Protein AF-0000000086184132 (afdb_homodimer)

Organism: Rhodotorula mucilaginosa (NCBI:txid5537)

Solvent-accessible surface area (backbone atoms only — not comparable to full-atom values): 31148 Å² total; per-residue (Å²): 136,87,80,83,79,77,84,76,78,83,79,81,77,80,78,77,78,78,80,79,79,80,77,79,78,80,78,79,79,80,81,84,81,82,80,78,78,81,81,77,83,74,84,81,81,84,88,83,85,83,80,79,72,87,81,90,86,86,72,84,74,80,81,73,81,74,77,78,74,77,76,76,78,70,78,73,80,62,78,78,65,74,71,68,70,69,69,64,62,69,70,68,64,66,80,74,74,74,72,64,72,43,27,58,27,34,42,64,46,73,23,89,51,43,69,61,49,51,47,41,46,28,65,72,65,58,59,46,77,56,82,39,77,60,89,46,39,34,30,33,74,39,40,74,56,13,30,45,36,39,30,22,59,75,65,34,62,53,65,39,86,49,48,55,58,89,64,87,58,101,56,90,54,43,36,24,48,60,48,34,42,45,46,79,93,50,65,82,62,65,52,18,49,50,39,29,35,25,31,67,42,42,68,42,30,53,53,48,48,50,51,38,48,75,71,65,41,54,60,56,11,22,33,40,37,94,64,62,4,24,36,33,29,32,46,49,92,65,48,26,34,38,30,40,31,13,40,23,66,44,97,80,49,142,88,78,86,78,82,84,77,83,83,84,87,79,83,80,80,81,80,87,73,80,89,76,81,77,83,70,88,85,78,82,86,75,84,74,80,78,79,77,72,84,85,79,87,77,85,85,80,82,89,81,88,78,88,81,88,89,86,80,86,73,80,76,79,79,76,76,77,75,76,77,77,80,70,78,74,79,64,78,80,65,75,71,69,70,68,68,65,60,71,69,67,64,65,80,74,73,74,71,64,71,43,27,56,27,34,41,64,47,72,23,86,50,43,70,62,46,51,46,41,45,28,65,73,66,57,57,48,76,56,83,39,77,60,92,47,38,35,30,34,73,39,39,74,55,13,30,46,35,40,29,22,61,75,65,33,62,54,66,39,84,48,48,56,56,88,64,88,60,101,55,90,55,43,35,23,48,61,48,36,42,46,47,80,90,48,64,82,62,65,52,19,49,50,40,30,35,24,31,68,42,41,67,41,31,53,54,46,50,50,53,38,49,75,70,64,42,54,59,56,12,23,33,41,39,93,65,63,4,23,35,34,29,31,45,48,94,65,48,26,34,38,31,39,31,14,39,22,65,43,97,81,49

InterPro domains:
  IPR004360 Glyoxalase/fosfomycin resistance/dioxygenase domain [PF00903] (100-241)
  IPR029068 Glyoxalase/Bleomycin resistance protein/Dihydroxybiphenyl dioxygenase [G3DSA:3.10.180.10] (105-252)
  IPR029068 Glyoxalase/Bleomycin resistance protein/Dihydroxybiphenyl dioxygenase [SSF54593] (98-250)
  IPR037523 Vicinal oxygen chelate (VOC), core domain [PS51819] (100-247)

Nearest PDB structures (foldseek):
  3r4q-assembly2_D  TM=8.793E-01  e=1.549E-12  Agrobacterium fabrum str. C58
  3r4q-assembly3_E-2  TM=8.935E-01  e=5.382E-12  Agrobacterium fabrum str. C58
  1xqa-assembly1_A  TM=7.739E-01  e=7.648E-07  Bacillus cereus ATCC 14579
  4pav-assembly4_D  TM=7.008E-01  e=8.167E-07  Staphylococcus aureus
  4pav-assembly6_F  TM=6.518E-01  e=2.489E-06  Staphylococcus aureus

Foldseek 3Di:
DDDPPDPDDPDPPPPPPPPPPPPPPPPDPDDDDPPPPDDDDDDDDDDDDDPDDDDDDDDPDPDPPPPPPPPPPPDPPDDPPPPPPPPPVPPPPPVPPPDDDDDAQEDEDEDQQQVQLQCCCCPLVVLHAFPDDDPAKTWGDDPPNHIYMYGYPPSQQAKAAADDDPDDDPDPDGRTDHRDDDDPVCSPDQPLAEDEDEDAAQVVQVVSVVSCVVVVWAWDDKDQAPQGKIWTWTQGPSGHIYIYIHPRNDPVD/DDDPDDCPPDDDPPPPPDPDDDPPPPDDDDDDDPPPDPDDPDDDDDDDDDDDDDDDDDDDDPPPDCPPPPPDPPDPPDDPVPPPPPPPVPPPPPVPPPDDDDDAQEDEDEDQQQVQLQCCCCPLVVLHAFPDDDPAKTWGDDPPNHIYMYGYPPSQQAKAAADDDPDDDPDPDGRTDHRDDDDPVCSPDQPLAEDEDEDAAQVVQVVSVVSCVVVVWAWDDKDQAPQGKIWTWTQGPSGHIYIYIHPRNDPVD

pLDDT: mean 70.04, std 35.15, range [16.0, 99.0]

Structure (mmCIF, N/CA/C/O backbone):
data_AF-0000000086184132-model_v1
#
loop_
_entity.id
_entity.type
_entity.pdbx_description
1 polymer 'VOC domain-containing protein'
#
loop_
_atom_site.group_PDB
_atom_site.id
_atom_site.type_symbol
_atom_site.label_atom_id
_atom_site.label_alt_id
_atom_site.label_comp_id
_atom_site.label_asym_id
_atom_site.label_entity_id
_atom_site.label_seq_id
_atom_site.pdbx_PDB_ins_code
_atom_site.Cartn_x
_atom_site.Cartn_y
_atom_site.Cartn_z
_atom_site.occupancy
_atom_site.B_iso_or_equiv
_atom_site.auth_seq_id
_atom_site.auth_comp_id
_atom_site.auth_asym_id
_atom_site.auth_atom_id
_atom_site.pdbx_PDB_model_num
ATOM 1 N N . MET A 1 1 ? 5.25 17.344 -96.5 1 21.98 1 MET A N 1
ATOM 2 C CA . MET A 1 1 ? 6.336 18.016 -95.812 1 21.98 1 MET A CA 1
ATOM 3 C C . MET A 1 1 ? 6.047 18.062 -94.312 1 21.98 1 MET A C 1
ATOM 5 O O . MET A 1 1 ? 6.887 17.672 -93.5 1 21.98 1 MET A O 1
ATOM 9 N N . ASP A 1 2 ? 5.125 19.078 -93.938 1 19.56 2 ASP A N 1
ATOM 10 C CA . ASP A 1 2 ? 5.469 19.938 -92.812 1 19.56 2 ASP A CA 1
ATOM 11 C C . ASP A 1 2 ? 5.277 19.219 -91.5 1 19.56 2 ASP A C 1
ATOM 13 O O . ASP A 1 2 ? 4.613 18.188 -91.438 1 19.56 2 ASP A O 1
ATOM 17 N N . ALA A 1 3 ? 5.008 20.094 -90.438 1 20.08 3 ALA A N 1
ATOM 18 C CA . ALA A 1 3 ? 5.422 20.656 -89.188 1 20.08 3 ALA A CA 1
ATOM 19 C C . ALA A 1 3 ? 4.625 20.047 -88 1 20.08 3 ALA A C 1
ATOM 21 O O . ALA A 1 3 ? 3.396 20.141 -88 1 20.08 3 ALA A O 1
ATOM 22 N N . ARG A 1 4 ? 5.176 19.016 -87.312 1 25.48 4 ARG A N 1
ATOM 23 C CA . ARG A 1 4 ? 4.926 18.141 -86.188 1 25.48 4 ARG A CA 1
ATOM 24 C C . ARG A 1 4 ? 4.695 18.938 -84.938 1 25.48 4 ARG A C 1
ATOM 26 O O . ARG A 1 4 ? 5.641 19.469 -84.375 1 25.48 4 ARG A O 1
ATOM 33 N N . THR A 1 5 ? 3.582 19.906 -85.062 1 25 5 THR A N 1
ATOM 34 C CA . THR A 1 5 ? 3.391 20.938 -84.062 1 25 5 THR A CA 1
ATOM 35 C C . THR A 1 5 ? 3.4 20.328 -82.625 1 25 5 THR A C 1
ATOM 37 O O . THR A 1 5 ? 2.943 19.203 -82.438 1 25 5 THR A O 1
ATOM 40 N N . GLY A 1 6 ? 4.332 20.766 -81.75 1 22.34 6 GLY A N 1
ATOM 41 C CA . GLY A 1 6 ? 4.949 20.625 -80.438 1 22.34 6 GLY A CA 1
ATOM 42 C C . GLY A 1 6 ? 3.943 20.656 -79.312 1 22.34 6 GLY A C 1
ATOM 43 O O . GLY A 1 6 ? 3.01 21.469 -79.312 1 22.34 6 GLY A O 1
ATOM 44 N N . ALA A 1 7 ? 3.574 19.438 -78.75 1 24.83 7 ALA A N 1
ATOM 45 C CA . ALA A 1 7 ? 2.648 19.016 -77.688 1 24.83 7 ALA A CA 1
ATOM 46 C C . ALA A 1 7 ? 2.963 19.688 -76.375 1 24.83 7 ALA A C 1
ATOM 48 O O . ALA A 1 7 ? 3.998 19.422 -75.75 1 24.83 7 ALA A O 1
ATOM 49 N N . GLY A 1 8 ? 2.844 21.172 -76.375 1 21.91 8 GLY A N 1
ATOM 50 C CA . GLY A 1 8 ? 3.242 21.969 -75.25 1 21.91 8 GLY A CA 1
ATOM 51 C C . GLY A 1 8 ? 2.674 21.453 -73.938 1 21.91 8 GLY A C 1
ATOM 52 O O . GLY A 1 8 ? 1.689 20.719 -73.938 1 21.91 8 GLY A O 1
ATOM 53 N N . THR A 1 9 ? 3.52 21.281 -72.875 1 26.09 9 THR A N 1
ATOM 54 C CA . THR A 1 9 ? 3.635 20.781 -71.5 1 26.09 9 THR A CA 1
ATOM 55 C C . THR A 1 9 ? 2.75 21.594 -70.562 1 26.09 9 THR A C 1
ATOM 57 O O . THR A 1 9 ? 2.873 22.812 -70.438 1 26.09 9 THR A O 1
ATOM 60 N N . PRO A 1 10 ? 1.361 21.266 -70.375 1 24.44 10 PRO A N 1
ATOM 61 C CA . PRO A 1 10 ? 0.429 22.094 -69.562 1 24.44 10 PRO A CA 1
ATOM 62 C C . PRO A 1 10 ? 0.886 22.328 -68.125 1 24.44 10 PRO A C 1
ATOM 64 O O . PRO A 1 10 ? 1.507 21.438 -67.562 1 24.44 10 PRO A O 1
ATOM 67 N N . THR A 1 11 ? 1.42 23.547 -67.75 1 23.23 11 THR A N 1
ATOM 68 C CA . THR A 1 11 ? 1.921 24.156 -66.5 1 23.23 11 THR A CA 1
ATOM 69 C C . THR A 1 11 ? 0.884 24.047 -65.375 1 23.23 11 THR A C 1
ATOM 71 O O . THR A 1 11 ? -0.252 24.5 -65.562 1 23.23 11 THR A O 1
ATOM 74 N N . GLN A 1 12 ? 0.884 22.938 -64.562 1 22.77 12 GLN A N 1
ATOM 75 C CA . GLN A 1 12 ? -0.013 22.594 -63.469 1 22.77 12 GLN A CA 1
ATOM 76 C C . GLN A 1 12 ? 0.027 23.656 -62.375 1 22.77 12 GLN A C 1
ATOM 78 O O . GLN A 1 12 ? 1.059 23.859 -61.719 1 22.77 12 GLN A O 1
ATOM 83 N N . GLU A 1 13 ? -0.549 24.906 -62.625 1 21.73 13 GLU A N 1
ATOM 84 C CA . GLU A 1 13 ? -0.525 25.984 -61.656 1 21.73 13 GLU A CA 1
ATOM 85 C C . GLU A 1 13 ? -1.119 25.531 -60.312 1 21.73 13 GLU A C 1
ATOM 87 O O . GLU A 1 13 ? -2.197 24.938 -60.281 1 21.73 13 GLU A O 1
ATOM 92 N N . ARG A 1 14 ? -0.268 25.312 -59.281 1 23.41 14 ARG A N 1
ATOM 93 C CA . ARG A 1 14 ? -0.384 24.969 -57.844 1 23.41 14 ARG A CA 1
ATOM 94 C C . ARG A 1 14 ? -1.243 26 -57.125 1 23.41 14 ARG A C 1
ATOM 96 O O . ARG A 1 14 ? -0.886 27.172 -57.031 1 23.41 14 ARG A O 1
ATOM 103 N N . ARG A 1 15 ? -2.619 25.938 -57.281 1 20.92 15 ARG A N 1
ATOM 104 C CA . ARG A 1 15 ? -3.557 26.844 -56.625 1 20.92 15 ARG A CA 1
ATOM 105 C C . ARG A 1 15 ? -3.357 26.859 -55.125 1 20.92 15 ARG A C 1
ATOM 107 O O . ARG A 1 15 ? -3.279 25.812 -54.5 1 20.92 15 ARG A O 1
ATOM 114 N N . THR A 1 16 ? -2.623 27.875 -54.594 1 22.94 16 THR A N 1
ATOM 115 C CA . THR A 1 16 ? -2.305 28.297 -53.25 1 22.94 16 THR A CA 1
ATOM 116 C C . THR A 1 16 ? -3.58 28.547 -52.438 1 22.94 16 THR A C 1
ATOM 118 O O . THR A 1 16 ? -4.367 29.438 -52.781 1 22.94 16 THR A O 1
ATOM 121 N N . THR A 1 17 ? -4.438 27.516 -52.156 1 23.22 17 THR A N 1
ATOM 122 C CA . THR A 1 17 ? -5.684 27.766 -51.469 1 23.22 17 THR A CA 1
ATOM 123 C C . THR A 1 17 ? -5.418 28.422 -50.094 1 23.22 17 THR A C 1
ATOM 125 O O . THR A 1 17 ? -4.703 27.859 -49.281 1 23.22 17 THR A O 1
ATOM 128 N N . THR A 1 18 ? -5.371 29.781 -50 1 21.61 18 THR A N 1
ATOM 129 C CA . THR A 1 18 ? -5.234 30.672 -48.875 1 21.61 18 THR A CA 1
ATOM 130 C C . THR A 1 18 ? -6.309 30.406 -47.812 1 21.61 18 THR A C 1
ATOM 132 O O . THR A 1 18 ? -7.504 30.406 -48.125 1 21.61 18 THR A O 1
ATOM 135 N N . CYS A 1 19 ? -6.113 29.5 -46.812 1 23.42 19 CYS A N 1
ATOM 136 C CA . CYS A 1 19 ? -6.922 29.109 -45.656 1 23.42 19 CYS A CA 1
ATOM 137 C C . CYS A 1 19 ? -7.246 30.312 -44.781 1 23.42 19 CYS A C 1
ATOM 139 O O . CYS A 1 19 ? -6.355 30.875 -44.125 1 23.42 19 CYS A O 1
ATOM 141 N N . THR A 1 20 ? -7.988 31.344 -45.312 1 19.91 20 THR A N 1
ATOM 142 C CA . THR A 1 20 ? -8.258 32.531 -44.5 1 19.91 20 THR A CA 1
ATOM 143 C C . THR A 1 20 ? -8.922 32.156 -43.188 1 19.91 20 THR A C 1
ATOM 145 O O . THR A 1 20 ? -9.852 31.344 -43.156 1 19.91 20 THR A O 1
ATOM 148 N N . ARG A 1 21 ? -8.266 32.406 -42 1 22.66 21 ARG A N 1
ATOM 149 C CA . ARG A 1 21 ? -8.375 32.312 -40.531 1 22.66 21 ARG A CA 1
ATOM 150 C C . ARG A 1 21 ? -9.586 33.094 -40.031 1 22.66 21 ARG A C 1
ATOM 152 O O . ARG A 1 21 ? -9.672 34.312 -40.219 1 22.66 21 ARG A O 1
ATOM 159 N N . ALA A 1 22 ? -10.883 32.625 -40.375 1 20.62 22 ALA A N 1
ATOM 160 C CA . ALA A 1 22 ? -12.062 33.344 -39.906 1 20.62 22 ALA A CA 1
ATOM 161 C C . ALA A 1 22 ? -12.031 33.562 -38.406 1 20.62 22 ALA A C 1
ATOM 163 O O . ALA A 1 22 ? -11.945 32.594 -37.656 1 20.62 22 ALA A O 1
ATOM 164 N N . LEU A 1 23 ? -11.406 34.594 -37.906 1 22.08 23 LEU A N 1
ATOM 165 C CA . LEU A 1 23 ? -11.266 35.125 -36.531 1 22.08 23 LEU A CA 1
ATOM 166 C C . LEU A 1 23 ? -12.633 35.375 -35.938 1 22.08 23 LEU A C 1
ATOM 168 O O . LEU A 1 23 ? -13.344 36.281 -36.344 1 22.08 23 LEU A O 1
ATOM 172 N N . LEU A 1 24 ? -13.547 34.344 -35.75 1 21.55 24 LEU A N 1
ATOM 173 C CA . LEU A 1 24 ? -14.875 34.656 -35.219 1 21.55 24 LEU A CA 1
ATOM 174 C C . LEU A 1 24 ? -14.773 35.344 -33.844 1 21.55 24 LEU A C 1
ATOM 176 O O . LEU A 1 24 ? -14.102 34.844 -32.938 1 21.55 24 LEU A O 1
ATOM 180 N N . SER A 1 25 ? -14.875 36.656 -33.719 1 21.34 25 SER A N 1
ATOM 181 C CA . SER A 1 25 ? -14.891 37.625 -32.656 1 21.34 25 SER A CA 1
ATOM 182 C C . SER A 1 25 ? -16.047 37.375 -31.688 1 21.34 25 SER A C 1
ATOM 184 O O . SER A 1 25 ? -17.219 37.531 -32.031 1 21.34 25 SER A O 1
ATOM 186 N N . LEU A 1 26 ? -16.047 36.281 -30.906 1 22.59 26 LEU A N 1
ATOM 187 C CA . LEU A 1 26 ? -17.141 35.969 -29.984 1 22.59 26 LEU A CA 1
ATOM 188 C C . LEU A 1 26 ? -17.281 37.062 -28.938 1 22.59 26 LEU A C 1
ATOM 190 O O . LEU A 1 26 ? -16.344 37.344 -28.188 1 22.59 26 LEU A O 1
ATOM 194 N N . ALA A 1 27 ? -18.078 38.156 -29.125 1 22.06 27 ALA A N 1
ATOM 195 C CA . ALA A 1 27 ? -18.344 39.312 -28.266 1 22.06 27 ALA A CA 1
ATOM 196 C C . ALA A 1 27 ? -19.031 38.875 -26.969 1 22.06 27 ALA A C 1
ATOM 198 O O . ALA A 1 27 ? -20.047 38.188 -27 1 22.06 27 ALA A O 1
ATOM 199 N N . PRO A 1 28 ? -18.344 38.812 -25.797 1 23.64 28 PRO A N 1
ATOM 200 C CA . PRO A 1 28 ? -18.781 38.375 -24.469 1 23.64 28 PRO A CA 1
ATOM 201 C C . PRO A 1 28 ? -19.859 39.25 -23.859 1 23.64 28 PRO A C 1
ATOM 203 O O . PRO A 1 28 ? -19.703 40.469 -23.828 1 23.64 28 PRO A O 1
ATOM 206 N N . GLU A 1 29 ? -21.156 39.094 -24.125 1 22.58 29 GLU A N 1
ATOM 207 C CA . GLU A 1 29 ? -22.094 40.094 -23.625 1 22.58 29 GLU A CA 1
ATOM 208 C C . GLU A 1 29 ? -22.094 40.156 -22.109 1 22.58 29 GLU A C 1
ATOM 210 O O . GLU A 1 29 ? -22.031 39.094 -21.453 1 22.58 29 GLU A O 1
ATOM 215 N N . PRO A 1 30 ? -21.859 41.25 -21.422 1 22.95 30 PRO A N 1
ATOM 216 C CA . PRO A 1 30 ? -21.672 41.656 -20.016 1 22.95 30 PRO A CA 1
ATOM 217 C C . PRO A 1 30 ? -22.938 41.531 -19.188 1 22.95 30 PRO A C 1
ATOM 219 O O . PRO A 1 30 ? -23.969 42.094 -19.547 1 22.95 30 PRO A O 1
ATOM 222 N N . ALA A 1 31 ? -23.359 40.281 -18.812 1 21.67 31 ALA A N 1
ATOM 223 C CA . ALA A 1 31 ? -24.656 40.188 -18.141 1 21.67 31 ALA A CA 1
ATOM 224 C C . ALA A 1 31 ? -24.703 41.094 -16.906 1 21.67 31 ALA A C 1
ATOM 226 O O . ALA A 1 31 ? -23.688 41.281 -16.234 1 21.67 31 ALA A O 1
ATOM 227 N N . LYS A 1 32 ? -25.797 41.844 -16.688 1 20.03 32 LYS A N 1
ATOM 228 C CA . LYS A 1 32 ? -26.344 42.938 -15.859 1 20.03 32 LYS A CA 1
ATOM 229 C C . LYS A 1 32 ? -26.469 42.469 -14.406 1 20.03 32 LYS A C 1
ATOM 231 O O . LYS A 1 32 ? -26.609 41.281 -14.125 1 20.03 32 LYS A O 1
ATOM 236 N N . GLY A 1 33 ? -26.094 43.281 -13.414 1 20.45 33 GLY A N 1
ATOM 237 C CA . GLY A 1 33 ? -25.812 43.594 -12.023 1 20.45 33 GLY A CA 1
ATOM 238 C C . GLY A 1 33 ? -27.031 43.406 -11.117 1 20.45 33 GLY A C 1
ATOM 239 O O . GLY A 1 33 ? -27.984 44.188 -11.195 1 20.45 33 GLY A O 1
ATOM 240 N N . ALA A 1 34 ? -27.641 42.188 -10.938 1 20.2 34 ALA A N 1
ATOM 241 C CA . ALA A 1 34 ? -28.906 42.125 -10.188 1 20.2 34 ALA A CA 1
ATOM 242 C C . ALA A 1 34 ? -28.703 42.594 -8.75 1 20.2 34 ALA A C 1
ATOM 244 O O . ALA A 1 34 ? -27.75 42.156 -8.086 1 20.2 34 ALA A O 1
ATOM 245 N N . GLU A 1 35 ? -29.234 43.719 -8.297 1 20.84 35 GLU A N 1
ATOM 246 C CA . GLU A 1 35 ? -29.297 44.594 -7.121 1 20.84 35 GLU A CA 1
ATOM 247 C C . GLU A 1 35 ? -30 43.906 -5.961 1 20.84 35 GLU A C 1
ATOM 249 O O . GLU A 1 35 ? -31.203 43.594 -6.043 1 20.84 35 GLU A O 1
ATOM 254 N N . VAL A 1 36 ? -29.484 42.812 -5.387 1 19.89 36 VAL A N 1
ATOM 255 C CA . VAL A 1 36 ? -30.266 42.156 -4.332 1 19.89 36 VAL A CA 1
ATOM 256 C C . VAL A 1 36 ? -30.375 43.094 -3.133 1 19.89 36 VAL A C 1
ATOM 258 O O . VAL A 1 36 ? -29.359 43.5 -2.561 1 19.89 36 VAL A O 1
ATOM 261 N N . ARG A 1 37 ? -31.438 43.844 -2.881 1 19.38 37 ARG A N 1
ATOM 262 C CA . ARG A 1 37 ? -31.797 44.812 -1.856 1 19.38 37 ARG A CA 1
ATOM 263 C C . ARG A 1 37 ? -32.062 44.125 -0.52 1 19.38 37 ARG A C 1
ATOM 265 O O . ARG A 1 37 ? -33.094 43.438 -0.352 1 19.38 37 ARG A O 1
ATOM 272 N N . MET A 1 38 ? -31.219 43.219 0.008 1 18.69 38 MET A N 1
ATOM 273 C CA . MET A 1 38 ? -31.766 42.594 1.209 1 18.69 38 MET A CA 1
ATOM 274 C C . MET A 1 38 ? -32.062 43.656 2.281 1 18.69 38 MET A C 1
ATOM 276 O O . MET A 1 38 ? -31.328 44.656 2.396 1 18.69 38 MET A O 1
ATOM 280 N N . ASP A 1 39 ? -33.188 43.469 3.02 1 17.34 39 ASP A N 1
ATOM 281 C CA . ASP A 1 39 ? -34.094 44.188 3.924 1 17.34 39 ASP A CA 1
ATOM 282 C C . ASP A 1 39 ? -33.438 44.375 5.297 1 17.34 39 ASP A C 1
ATOM 284 O O . ASP A 1 39 ? -32.531 43.625 5.676 1 17.34 39 ASP A O 1
ATOM 288 N N . GLU A 1 40 ? -33.938 45.312 6.082 1 19.2 40 GLU A N 1
ATOM 289 C CA . GLU A 1 40 ? -33.781 46.312 7.145 1 19.2 40 GLU A CA 1
ATOM 290 C C . GLU A 1 40 ? -33.938 45.656 8.523 1 19.2 40 GLU A C 1
ATOM 292 O O . GLU A 1 40 ? -33.75 46.344 9.539 1 19.2 40 GLU A O 1
ATOM 297 N N . VAL A 1 41 ? -33.5 44.344 8.773 1 18.44 41 VAL A N 1
ATOM 298 C CA . VAL A 1 41 ? -34.188 43.969 10 1 18.44 41 VAL A CA 1
ATOM 299 C C . VAL A 1 41 ? -33.812 44.906 11.133 1 18.44 41 VAL A C 1
ATOM 301 O O . VAL A 1 41 ? -32.656 45.344 11.219 1 18.44 41 VAL A O 1
ATOM 304 N N . ARG A 1 42 ? -34.75 45.156 12.078 1 17.64 42 ARG A N 1
ATOM 305 C CA . ARG A 1 42 ? -35.219 46.094 13.102 1 17.64 42 ARG A CA 1
ATOM 306 C C . ARG A 1 42 ? -34.562 45.781 14.453 1 17.64 42 ARG A C 1
ATOM 308 O O . ARG A 1 42 ? -34.938 46.344 15.469 1 17.64 42 ARG A O 1
ATOM 315 N N . LEU A 1 43 ? -33.438 45.156 14.609 1 19 43 LEU A N 1
ATOM 316 C CA . LEU A 1 43 ? -33.312 44.625 15.969 1 19 43 LEU A CA 1
ATOM 317 C C . LEU A 1 43 ? -33.312 45.781 16.984 1 19 43 LEU A C 1
ATOM 319 O O . LEU A 1 43 ? -32.719 46.812 16.75 1 19 43 LEU A O 1
ATOM 323 N N . GLY A 1 44 ? -34.156 45.625 18.125 1 18.34 44 GLY A N 1
ATOM 324 C CA . GLY A 1 44 ? -34.719 46.406 19.234 1 18.34 44 GLY A CA 1
ATOM 325 C C . GLY A 1 44 ? -33.688 46.812 20.25 1 18.34 44 GLY A C 1
ATOM 326 O O . GLY A 1 44 ? -32.594 46.219 20.312 1 18.34 44 GLY A O 1
ATOM 327 N N . SER A 1 45 ? -33.906 47.906 21.109 1 18.67 45 SER A N 1
ATOM 328 C CA . SER A 1 45 ? -33.344 49 21.859 1 18.67 45 SER A CA 1
ATOM 329 C C . SER A 1 45 ? -33.031 48.562 23.297 1 18.67 45 SER A C 1
ATOM 331 O O . SER A 1 45 ? -32.5 49.375 24.078 1 18.67 45 SER A O 1
ATOM 333 N N . ARG A 1 46 ? -32.875 47.281 23.734 1 19.91 46 ARG A N 1
ATOM 334 C CA . ARG A 1 46 ? -33.281 47.312 25.141 1 19.91 46 ARG A CA 1
ATOM 335 C C . ARG A 1 46 ? -32.344 48.188 25.953 1 19.91 46 ARG A C 1
ATOM 337 O O . ARG A 1 46 ? -31.203 48.406 25.547 1 19.91 46 ARG A O 1
ATOM 344 N N . GLN A 1 47 ? -32.688 48.281 27.406 1 18.78 47 GLN A N 1
ATOM 345 C CA . GLN A 1 47 ? -32.844 49.219 28.5 1 18.78 47 GLN A CA 1
ATOM 346 C C . GLN A 1 47 ? -31.578 49.375 29.312 1 18.78 47 GLN A C 1
ATOM 348 O O . GLN A 1 47 ? -30.719 48.469 29.297 1 18.78 47 GLN A O 1
ATOM 353 N N . PRO A 1 48 ? -31.5 50.344 30.391 1 19.98 48 PRO A N 1
ATOM 354 C CA . PRO A 1 48 ? -30.609 51.375 30.953 1 19.98 48 PRO A CA 1
ATOM 355 C C . PRO A 1 48 ? -29.828 50.844 32.156 1 19.98 48 PRO A C 1
ATOM 357 O O . PRO A 1 48 ? -28.703 51.281 32.406 1 19.98 48 PRO A O 1
ATOM 360 N N . VAL A 1 49 ? -30 49.688 32.875 1 20.25 49 VAL A N 1
ATOM 361 C CA . VAL A 1 49 ? -30.172 49.969 34.281 1 20.25 49 VAL A CA 1
ATOM 362 C C . VAL A 1 49 ? -28.844 50.406 34.906 1 20.25 49 VAL A C 1
ATOM 364 O O . VAL A 1 49 ? -27.781 50.156 34.375 1 20.25 49 VAL A O 1
ATOM 367 N N . SER A 1 50 ? -28.922 50.938 36.344 1 18.05 50 SER A N 1
ATOM 368 C CA . SER A 1 50 ? -28.469 51.938 37.312 1 18.05 50 SER A CA 1
ATOM 369 C C . SER A 1 50 ? -27.266 51.438 38.094 1 18.05 50 SER A C 1
ATOM 371 O O . SER A 1 50 ? -27.312 50.375 38.719 1 18.05 50 SER A O 1
ATOM 373 N N . ARG A 1 51 ? -26.094 51.719 37.812 1 20.02 51 ARG A N 1
ATOM 374 C CA . ARG A 1 51 ? -24.781 51.344 38.312 1 20.02 51 ARG A CA 1
ATOM 375 C C . ARG A 1 51 ? -24.516 51.969 39.688 1 20.02 51 ARG A C 1
ATOM 377 O O . ARG A 1 51 ? -24.125 53.156 39.75 1 20.02 51 ARG A O 1
ATOM 384 N N . GLY A 1 52 ? -25.406 51.75 40.656 1 18.59 52 GLY A N 1
ATOM 385 C CA . GLY A 1 52 ? -25.156 52.625 41.781 1 18.59 52 GLY A CA 1
ATOM 386 C C . GLY A 1 52 ? -23.766 52.469 42.375 1 18.59 52 GLY A C 1
ATOM 387 O O . GLY A 1 52 ? -23.188 51.375 42.312 1 18.59 52 GLY A O 1
ATOM 388 N N . LYS A 1 53 ? -23.078 53.5 42.812 1 20.84 53 LYS A N 1
ATOM 389 C CA . LYS A 1 53 ? -21.766 54.031 43.156 1 20.84 53 LYS A CA 1
ATOM 390 C C . LYS A 1 53 ? -21.375 53.656 44.594 1 20.84 53 LYS A C 1
ATOM 392 O O . LYS A 1 53 ? -20.344 54.125 45.094 1 20.84 53 LYS A O 1
ATOM 397 N N . ARG A 1 54 ? -21.766 52.625 45.25 1 18.98 54 ARG A N 1
ATOM 398 C CA . ARG A 1 54 ? -21.672 53 46.656 1 18.98 54 ARG A CA 1
ATOM 399 C C . ARG A 1 54 ? -20.234 53.344 47.031 1 18.98 54 ARG A C 1
ATOM 401 O O . ARG A 1 54 ? -19.297 52.875 46.375 1 18.98 54 ARG A O 1
ATOM 408 N N . ASP A 1 55 ? -20.031 53.969 48.375 1 17.12 55 ASP A N 1
ATOM 409 C CA . ASP A 1 55 ? -19.406 55.031 49.156 1 17.12 55 ASP A CA 1
ATOM 410 C C . ASP A 1 55 ? -18.078 54.562 49.75 1 17.12 55 ASP A C 1
ATOM 412 O O . ASP A 1 55 ? -17.094 55.281 49.688 1 17.12 55 ASP A O 1
ATOM 416 N N . TYR A 1 56 ? -17.953 53.469 50.656 1 18.59 56 TYR A N 1
ATOM 417 C CA . TYR A 1 56 ? -17.547 53.844 52 1 18.59 56 TYR A CA 1
ATOM 418 C C . TYR A 1 56 ? -16.062 54.156 52.062 1 18.59 56 TYR A C 1
ATOM 420 O O . TYR A 1 56 ? -15.289 53.688 51.188 1 18.59 56 TYR A O 1
ATOM 428 N N . ASP A 1 57 ? -15.445 54.125 53.438 1 18.3 57 ASP A N 1
ATOM 429 C CA . ASP A 1 57 ? -14.883 55.062 54.406 1 18.3 57 ASP A CA 1
ATOM 430 C C . ASP A 1 57 ? -13.359 54.969 54.438 1 18.3 57 ASP A C 1
ATOM 432 O O . ASP A 1 57 ? -12.672 55.969 54.281 1 18.3 57 ASP A O 1
ATOM 436 N N . PRO A 1 58 ? -12.664 54.562 55.75 1 19.98 58 PRO A N 1
ATOM 437 C CA . PRO A 1 58 ? -11.844 55.406 56.625 1 19.98 58 PRO A CA 1
ATOM 438 C C . PRO A 1 58 ? -10.344 55.25 56.375 1 19.98 58 PRO A C 1
ATOM 440 O O . PRO A 1 58 ? -9.914 54.219 55.844 1 19.98 58 PRO A O 1
ATOM 443 N N . LEU A 1 59 ? -9.57 56.25 56.531 1 20.94 59 LEU A N 1
ATOM 444 C CA . LEU A 1 59 ? -8.289 56.906 56.281 1 20.94 59 LEU A CA 1
ATOM 445 C C . LEU A 1 59 ? -7.203 56.312 57.188 1 20.94 59 LEU A C 1
ATOM 447 O O . LEU A 1 59 ? -6.094 56.844 57.25 1 20.94 59 LEU A O 1
ATOM 451 N N . GLN A 1 60 ? -7.363 55.094 57.906 1 21.64 60 GLN A N 1
ATOM 452 C CA . GLN A 1 60 ? -6.496 55.25 59.062 1 21.64 60 GLN A CA 1
ATOM 453 C C . GLN A 1 60 ? -5.039 55.406 58.625 1 21.64 60 GLN A C 1
ATOM 455 O O . GLN A 1 60 ? -4.551 54.688 57.75 1 21.64 60 GLN A O 1
ATOM 460 N N . GLU A 1 61 ? -4.383 56.438 59.188 1 21.83 61 GLU A N 1
ATOM 461 C CA . GLU A 1 61 ? -3.168 57.219 59 1 21.83 61 GLU A CA 1
ATOM 462 C C . GLU A 1 61 ? -1.93 56.438 59.406 1 21.83 61 GLU A C 1
ATOM 464 O O . GLU A 1 61 ? -1.723 56.156 60.594 1 21.83 61 GLU A O 1
ATOM 469 N N . PRO A 1 62 ? -1.627 55.156 59.062 1 22.66 62 PRO A N 1
ATOM 470 C CA . PRO A 1 62 ? -0.558 54.562 59.875 1 22.66 62 PRO A CA 1
ATOM 471 C C . PRO A 1 62 ? 0.71 55.406 59.875 1 22.66 62 PRO A C 1
ATOM 473 O O . PRO A 1 62 ? 0.931 56.188 58.969 1 22.66 62 PRO A O 1
ATOM 476 N N . ASP A 1 63 ? 1.388 55.469 61.125 1 24.95 63 ASP A N 1
ATOM 477 C CA . ASP A 1 63 ? 2.482 56.156 61.812 1 24.95 63 ASP A CA 1
ATOM 478 C C . ASP A 1 63 ? 3.799 55.969 61.062 1 24.95 63 ASP A C 1
ATOM 480 O O . ASP A 1 63 ? 4.191 54.844 60.75 1 24.95 63 ASP A O 1
ATOM 484 N N . LYS A 1 64 ? 4.285 56.969 60.5 1 23.09 64 LYS A N 1
ATOM 485 C CA . LYS A 1 64 ? 5.402 57.219 59.594 1 23.09 64 LYS A CA 1
ATOM 486 C C . LYS A 1 64 ? 6.738 57 60.281 1 23.09 64 LYS A C 1
ATOM 488 O O . LYS A 1 64 ? 7.547 57.938 60.406 1 23.09 64 LYS A O 1
ATOM 493 N N . ARG A 1 65 ? 6.762 56.125 61.375 1 26.5 65 ARG A N 1
ATOM 494 C CA . ARG A 1 65 ? 8.023 56.344 62.094 1 26.5 65 ARG A CA 1
ATOM 495 C C . ARG A 1 65 ? 9.211 56.188 61.125 1 26.5 65 ARG A C 1
ATOM 497 O O . ARG A 1 65 ? 9.273 55.219 60.375 1 26.5 65 ARG A O 1
ATOM 504 N N . GLY A 1 66 ? 9.805 57.312 60.656 1 23.28 66 GLY A N 1
ATOM 505 C CA . GLY A 1 66 ? 10.883 57.656 59.719 1 23.28 66 GLY A CA 1
ATOM 506 C C . GLY A 1 66 ? 12.219 57.031 60.125 1 23.28 66 GLY A C 1
ATOM 507 O O . GLY A 1 66 ? 12.836 57.5 61.094 1 23.28 66 GLY A O 1
ATOM 508 N N . ILE A 1 67 ? 12.305 55.75 60.438 1 24.44 67 ILE A N 1
ATOM 509 C CA . ILE A 1 67 ? 13.617 55.312 60.906 1 24.44 67 ILE A CA 1
ATOM 510 C C . ILE A 1 67 ? 14.68 55.656 59.875 1 24.44 67 ILE A C 1
ATOM 512 O O . ILE A 1 67 ? 14.547 55.312 58.688 1 24.44 67 ILE A O 1
ATOM 516 N N . ARG A 1 68 ? 15.391 56.75 60.094 1 24.55 68 ARG A N 1
ATOM 517 C CA . ARG A 1 68 ? 16.469 57.312 59.312 1 24.55 68 ARG A CA 1
ATOM 518 C C . ARG A 1 68 ? 17.625 56.344 59.156 1 24.55 68 ARG A C 1
ATOM 520 O O . ARG A 1 68 ? 18.328 56.062 60.125 1 24.55 68 ARG A O 1
ATOM 527 N N . PHE A 1 69 ? 17.531 55.188 58.5 1 24.95 69 PHE A N 1
ATOM 528 C CA . PHE A 1 69 ? 18.688 54.312 58.312 1 24.95 69 PHE A CA 1
ATOM 529 C C . PHE A 1 69 ? 19.781 55 57.531 1 24.95 69 PHE A C 1
ATOM 531 O O . PHE A 1 69 ? 19.547 55.531 56.438 1 24.95 69 PHE A O 1
ATOM 538 N N . VAL A 1 70 ? 20.734 55.656 58.188 1 31.66 70 VAL A N 1
ATOM 539 C CA . VAL A 1 70 ? 21.922 56.219 57.562 1 31.66 70 VAL A CA 1
ATOM 540 C C . VAL A 1 70 ? 22.688 55.125 56.812 1 31.66 70 VAL A C 1
ATOM 542 O O . VAL A 1 70 ? 23.078 54.125 57.375 1 31.66 70 VAL A O 1
ATOM 545 N N . PRO A 1 71 ? 22.484 54.969 55.562 1 28.5 71 PRO A N 1
ATOM 546 C CA . PRO A 1 71 ? 23.141 53.875 54.781 1 28.5 71 PRO A CA 1
ATOM 547 C C . PRO A 1 71 ? 24.656 54.062 54.719 1 28.5 71 PRO A C 1
ATOM 549 O O . PRO A 1 71 ? 25.141 55.156 54.531 1 28.5 71 PRO A O 1
ATOM 552 N N . ALA A 1 72 ? 25.359 53.406 55.625 1 32.69 72 ALA A N 1
ATOM 553 C CA . ALA A 1 72 ? 26.812 53.281 55.531 1 32.69 72 ALA A CA 1
ATOM 554 C C . ALA A 1 72 ? 27.234 52.969 54.094 1 32.69 72 ALA A C 1
ATOM 556 O O . ALA A 1 72 ? 26.688 52.062 53.438 1 32.69 72 ALA A O 1
ATOM 557 N N . ILE A 1 73 ? 27.797 54 53.406 1 33 73 ILE A N 1
ATOM 558 C CA . ILE A 1 73 ? 28.266 53.875 52.031 1 33 73 ILE A CA 1
ATOM 559 C C . ILE A 1 73 ? 29.344 52.812 51.938 1 33 73 ILE A C 1
ATOM 561 O O . ILE A 1 73 ? 30.391 52.875 52.594 1 33 73 ILE A O 1
ATOM 565 N N . PRO A 1 74 ? 28.969 51.531 51.969 1 32.16 74 PRO A N 1
ATOM 566 C CA . PRO A 1 74 ? 30.016 50.531 51.844 1 32.16 74 PRO A CA 1
ATOM 567 C C . PRO A 1 74 ? 30.984 50.812 50.688 1 32.16 74 PRO A C 1
ATOM 569 O O . PRO A 1 74 ? 30.625 51.5 49.75 1 32.16 74 PRO A O 1
ATOM 572 N N . ASP A 1 75 ? 32.281 50.781 51.031 1 38.03 75 ASP A N 1
ATOM 573 C CA . ASP A 1 75 ? 33.438 50.906 50.188 1 38.03 75 ASP A CA 1
ATOM 574 C C . ASP A 1 75 ? 33.281 50.094 48.875 1 38.03 75 ASP A C 1
ATOM 576 O O . ASP A 1 75 ? 32.938 48.938 48.938 1 38.03 75 ASP A O 1
ATOM 580 N N . ARG A 1 76 ? 33.094 50.688 47.781 1 33.97 76 ARG A N 1
ATOM 581 C CA . ARG A 1 76 ? 32.781 50.25 46.438 1 33.97 76 ARG A CA 1
ATOM 582 C C . ARG A 1 76 ? 33.844 49.281 45.906 1 33.97 76 ARG A C 1
ATOM 584 O O . ARG A 1 76 ? 33.844 48.938 44.719 1 33.97 76 ARG A O 1
ATOM 591 N N . ARG A 1 77 ? 34.938 49.312 46.594 1 38.28 77 ARG A N 1
ATOM 592 C CA . ARG A 1 77 ? 35.906 48.594 45.75 1 38.28 77 ARG A CA 1
ATOM 593 C C . ARG A 1 77 ? 35.469 47.156 45.531 1 38.28 77 ARG A C 1
ATOM 595 O O . ARG A 1 77 ? 36.219 46.219 45.844 1 38.28 77 ARG A O 1
ATOM 602 N N . GLN A 1 78 ? 34.281 46.781 46.062 1 29.89 78 GLN A N 1
ATOM 603 C CA . GLN A 1 78 ? 34.125 45.312 46.031 1 29.89 78 GLN A CA 1
ATOM 604 C C . GLN A 1 78 ? 34.406 44.781 44.625 1 29.89 78 GLN A C 1
ATOM 606 O O . GLN A 1 78 ? 34.375 45.531 43.625 1 29.89 78 GLN A O 1
ATOM 611 N N . ALA A 1 79 ? 34.375 43.344 44.531 1 32.28 79 ALA A N 1
ATOM 612 C CA . ALA A 1 79 ? 34.688 42.219 43.656 1 32.28 79 ALA A CA 1
ATOM 613 C C . ALA A 1 79 ? 33.875 42.312 42.375 1 32.28 79 ALA A C 1
ATOM 615 O O . ALA A 1 79 ? 32.625 42.281 42.406 1 32.28 79 ALA A O 1
ATOM 616 N N . ARG A 1 80 ? 34.344 43.156 41.438 1 36 80 ARG A N 1
ATOM 617 C CA . ARG A 1 80 ? 33.812 42.844 40.125 1 36 80 ARG A CA 1
ATOM 618 C C . ARG A 1 80 ? 33.719 41.344 39.906 1 36 80 ARG A C 1
ATOM 620 O O . ARG A 1 80 ? 34.719 40.688 39.562 1 36 80 ARG A O 1
ATOM 627 N N . SER A 1 81 ? 33.125 40.594 40.812 1 37.44 81 SER A N 1
ATOM 628 C CA . SER A 1 81 ? 32.844 39.25 40.312 1 37.44 81 SER A CA 1
ATOM 629 C C . SER A 1 81 ? 32.188 39.312 38.938 1 37.44 81 SER A C 1
ATOM 631 O O . SER A 1 81 ? 31.156 39.969 38.75 1 37.44 81 SER A O 1
ATOM 633 N N . GLN A 1 82 ? 33 39.406 37.844 1 36.75 82 GLN A N 1
ATOM 634 C CA . GLN A 1 82 ? 32.469 39.062 36.531 1 36.75 82 GLN A CA 1
ATOM 635 C C . GLN A 1 82 ? 31.469 37.906 36.656 1 36.75 82 GLN A C 1
ATOM 637 O O . GLN A 1 82 ? 31.844 36.781 36.969 1 36.75 82 GLN A O 1
ATOM 642 N N . LEU A 1 83 ? 30.328 38.188 37.125 1 39.53 83 LEU A N 1
ATOM 643 C CA . LEU A 1 83 ? 29.281 37.219 36.781 1 39.53 83 LEU A CA 1
ATOM 644 C C . LEU A 1 83 ? 29.359 36.844 35.312 1 39.53 83 LEU A C 1
ATOM 646 O O . LEU A 1 83 ? 29 37.625 34.438 1 39.53 83 LEU A O 1
ATOM 650 N N . ARG A 1 84 ? 30.422 36.156 35 1 40.12 84 ARG A N 1
ATOM 651 C CA . ARG A 1 84 ? 30.172 35.469 33.719 1 40.12 84 ARG A CA 1
ATOM 652 C C . ARG A 1 84 ? 28.812 34.781 33.75 1 40.12 84 ARG A C 1
ATOM 654 O O . ARG A 1 84 ? 28.609 33.812 34.469 1 40.12 84 ARG A O 1
ATOM 661 N N . ALA A 1 85 ? 27.75 35.594 33.656 1 41.97 85 ALA A N 1
ATOM 662 C CA . ALA A 1 85 ? 26.562 34.844 33.219 1 41.97 85 ALA A CA 1
ATOM 663 C C . ALA A 1 85 ? 26.922 33.75 32.219 1 41.97 85 ALA A C 1
ATOM 665 O O . ALA A 1 85 ? 27.312 34.062 31.094 1 41.97 85 ALA A O 1
ATOM 666 N N . PHE A 1 86 ? 27.469 32.656 32.75 1 44.72 86 PHE A N 1
ATOM 667 C CA . PHE A 1 86 ? 27.312 31.531 31.797 1 44.72 86 PHE A CA 1
ATOM 668 C C . PHE A 1 86 ? 25.922 31.547 31.172 1 44.72 86 PHE A C 1
ATOM 670 O O . PHE A 1 86 ? 24.938 31.25 31.859 1 44.72 86 PHE A O 1
ATOM 677 N N . PHE A 1 87 ? 25.719 32.406 30.234 1 41.56 87 PHE A N 1
ATOM 678 C CA . PHE A 1 87 ? 24.609 31.984 29.406 1 41.56 87 PHE A CA 1
ATOM 679 C C . PHE A 1 87 ? 24.656 30.469 29.188 1 41.56 87 PHE A C 1
ATOM 681 O O . PHE A 1 87 ? 25.5 29.969 28.438 1 41.56 87 PHE A O 1
ATOM 688 N N . ILE A 1 88 ? 24.438 29.719 30.234 1 41.47 88 ILE A N 1
ATOM 689 C CA . ILE A 1 88 ? 24.031 28.391 29.75 1 41.47 88 ILE A CA 1
ATOM 690 C C . ILE A 1 88 ? 23.156 28.547 28.5 1 41.47 88 ILE A C 1
ATOM 692 O O . ILE A 1 88 ? 22.031 29.031 28.594 1 41.47 88 ILE A O 1
ATOM 696 N N . LEU A 1 89 ? 23.75 28.812 27.328 1 43.97 89 LEU A N 1
ATOM 697 C CA . LEU A 1 89 ? 22.859 28.484 26.219 1 43.97 89 LEU A CA 1
ATOM 698 C C . LEU A 1 89 ? 21.875 27.391 26.609 1 43.97 89 LEU A C 1
ATOM 700 O O . LEU A 1 89 ? 22.266 26.422 27.266 1 43.97 89 LEU A O 1
ATOM 704 N N . PRO A 1 90 ? 20.609 27.766 26.797 1 42.19 90 PRO A N 1
ATOM 705 C CA . PRO A 1 90 ? 19.766 26.594 27.031 1 42.19 90 PRO A CA 1
ATOM 706 C C . PRO A 1 90 ? 20.328 25.312 26.391 1 42.19 90 PRO A C 1
ATOM 708 O O . PRO A 1 90 ? 21.031 25.391 25.375 1 42.19 90 PRO A O 1
ATOM 711 N N . ALA A 1 91 ? 20.672 24.359 27.172 1 39.75 91 ALA A N 1
ATOM 712 C CA . ALA A 1 91 ? 20.875 23.047 26.594 1 39.75 91 ALA A CA 1
ATOM 713 C C . ALA A 1 91 ? 20.141 22.906 25.266 1 39.75 91 ALA A C 1
ATOM 715 O O . ALA A 1 91 ? 19 23.312 25.141 1 39.75 91 ALA A O 1
ATOM 716 N N . SER A 1 92 ? 20.859 23.016 24.172 1 40.62 92 SER A N 1
ATOM 717 C CA . SER A 1 92 ? 20.203 22.562 22.953 1 40.62 92 SER A CA 1
ATOM 718 C C . SER A 1 92 ? 19.062 21.594 23.266 1 40.62 92 SER A C 1
ATOM 720 O O . SER A 1 92 ? 19.266 20.609 23.969 1 40.62 92 SER A O 1
ATOM 722 N N . PHE A 1 93 ? 17.891 22.047 23.438 1 39.22 93 PHE A N 1
ATOM 723 C CA . PHE A 1 93 ? 16.859 21.016 23.422 1 39.22 93 PHE A CA 1
ATOM 724 C C . PHE A 1 93 ? 17.391 19.734 22.797 1 39.22 93 PHE A C 1
ATOM 726 O O . PHE A 1 93 ? 18.078 19.766 21.781 1 39.22 93 PHE A O 1
ATOM 733 N N . PRO A 1 94 ? 17.75 18.828 23.562 1 42.16 94 PRO A N 1
ATOM 734 C CA . PRO A 1 94 ? 18.156 17.625 22.828 1 42.16 94 PRO A CA 1
ATOM 735 C C . PRO A 1 94 ? 17.547 17.547 21.438 1 42.16 94 PRO A C 1
ATOM 737 O O . PRO A 1 94 ? 16.406 17.969 21.234 1 42.16 94 PRO A O 1
ATOM 740 N N . ALA A 1 95 ? 18.219 17.906 20.406 1 44.91 95 ALA A N 1
ATOM 741 C CA . ALA A 1 95 ? 17.656 17.656 19.078 1 44.91 95 ALA A CA 1
ATOM 742 C C . ALA A 1 95 ? 16.531 16.625 19.141 1 44.91 95 ALA A C 1
ATOM 744 O O . ALA A 1 95 ? 16.766 15.445 19.406 1 44.91 95 ALA A O 1
ATOM 745 N N . SER A 1 96 ? 15.398 17 19.859 1 56.31 96 SER A N 1
ATOM 746 C CA . SER A 1 96 ? 14.219 16.172 20.031 1 56.31 96 SER A CA 1
ATOM 747 C C . SER A 1 96 ? 14.078 15.164 18.891 1 56.31 96 SER A C 1
ATOM 749 O O . SER A 1 96 ? 14.039 15.547 17.719 1 56.31 96 SER A O 1
ATOM 751 N N . GLN A 1 97 ? 14.547 13.961 19.078 1 83 97 GLN A N 1
ATOM 752 C CA . GLN A 1 97 ? 14.477 12.852 18.141 1 83 97 GLN A CA 1
ATOM 753 C C . GLN A 1 97 ? 13.055 12.664 17.609 1 83 97 GLN A C 1
ATOM 755 O O . GLN A 1 97 ? 12.094 12.68 18.375 1 83 97 GLN A O 1
ATOM 760 N N . LEU A 1 98 ? 12.852 12.891 16.359 1 94.56 98 LEU A N 1
ATOM 761 C CA . LEU A 1 98 ? 11.547 12.68 15.734 1 94.56 98 LEU A CA 1
ATOM 762 C C . LEU A 1 98 ? 10.984 11.312 16.094 1 94.56 98 LEU A C 1
ATOM 764 O O . LEU A 1 98 ? 11.742 10.336 16.203 1 94.56 98 LEU A O 1
ATOM 768 N N . PRO A 1 99 ? 9.664 11.328 16.406 1 97.69 99 PRO A N 1
ATOM 769 C CA . PRO A 1 99 ? 9.062 10.023 16.672 1 97.69 99 PRO A CA 1
ATOM 770 C C . PRO A 1 99 ? 9.266 9.031 15.539 1 97.69 99 PRO A C 1
ATOM 772 O O . PRO A 1 99 ? 9.25 9.414 14.367 1 97.69 99 PRO A O 1
ATOM 775 N N . ARG A 1 100 ? 9.359 7.82 15.891 1 97.06 100 ARG A N 1
ATOM 776 C CA . ARG A 1 100 ? 9.625 6.766 14.922 1 97.06 100 ARG A CA 1
ATOM 777 C C . ARG A 1 100 ? 8.391 6.477 14.07 1 97.06 100 ARG A C 1
ATOM 779 O O . ARG A 1 100 ? 7.273 6.402 14.594 1 97.06 100 ARG A O 1
ATOM 786 N N . ILE A 1 101 ? 8.578 6.352 12.812 1 98.75 101 ILE A N 1
ATOM 787 C CA . ILE A 1 101 ? 7.594 5.746 11.922 1 98.75 101 ILE A CA 1
ATOM 788 C C . ILE A 1 101 ? 7.711 4.223 11.984 1 98.75 101 ILE A C 1
ATOM 790 O O . ILE A 1 101 ? 8.734 3.656 11.602 1 98.75 101 ILE A O 1
ATOM 794 N N . SER A 1 102 ? 6.684 3.52 12.422 1 98.56 102 SER A N 1
ATOM 795 C CA . SER A 1 102 ? 6.863 2.131 12.836 1 98.56 102 SER A CA 1
ATOM 796 C C . SER A 1 102 ? 6.602 1.175 11.672 1 98.56 102 SER A C 1
ATOM 798 O O . SER A 1 102 ? 7.363 0.228 11.461 1 98.56 102 SER A O 1
ATOM 800 N N . HIS A 1 103 ? 5.508 1.36 10.93 1 98.81 103 HIS A N 1
ATOM 801 C CA . HIS A 1 103 ? 5.141 0.399 9.891 1 98.81 103 HIS A CA 1
ATOM 802 C C . HIS A 1 103 ? 4.18 1.016 8.883 1 98.81 103 HIS A C 1
ATOM 804 O O . HIS A 1 103 ? 3.775 2.172 9.031 1 98.81 103 HIS A O 1
ATOM 810 N N . VAL A 1 104 ? 3.953 0.29 7.801 1 98.94 104 VAL A N 1
ATOM 811 C CA . VAL A 1 104 ? 2.883 0.635 6.871 1 98.94 104 VAL A CA 1
ATOM 812 C C . VAL A 1 104 ? 1.528 0.453 7.555 1 98.94 104 VAL A C 1
ATOM 814 O O . VAL A 1 104 ? 1.198 -0.645 8.008 1 98.94 104 VAL A O 1
ATOM 817 N N . LEU A 1 105 ? 0.838 1.504 7.602 1 98.94 105 LEU A N 1
ATOM 818 C CA . LEU A 1 105 ? -0.463 1.457 8.258 1 98.94 105 LEU A CA 1
ATOM 819 C C . LEU A 1 105 ? -1.569 1.153 7.254 1 98.94 105 LEU A C 1
ATOM 821 O O . LEU A 1 105 ? -2.463 0.349 7.531 1 98.94 105 LEU A O 1
ATOM 825 N N . GLU A 1 106 ? -1.515 1.836 6.125 1 98.94 106 GLU A N 1
ATOM 826 C CA . GLU A 1 106 ? -2.582 1.689 5.141 1 98.94 106 GLU A CA 1
ATOM 827 C C . GLU A 1 106 ? -2.016 1.441 3.746 1 98.94 106 GLU A C 1
ATOM 829 O O . GLU A 1 106 ? -1.238 2.248 3.232 1 98.94 106 GLU A O 1
ATOM 834 N N . LEU A 1 107 ? -2.422 0.329 3.178 1 98.75 107 LEU A N 1
ATOM 835 C CA . LEU A 1 107 ? -2.365 0.076 1.743 1 98.75 107 LEU A CA 1
ATOM 836 C C . LEU A 1 107 ? -3.682 0.455 1.072 1 98.75 107 LEU A C 1
ATOM 838 O O . LEU A 1 107 ? -4.758 0.101 1.561 1 98.75 107 LEU A O 1
ATOM 842 N N . ILE A 1 108 ? -3.541 1.158 -0.067 1 98.69 108 ILE A N 1
ATOM 843 C CA . ILE A 1 108 ? -4.746 1.663 -0.718 1 98.69 108 ILE A CA 1
ATOM 844 C C . ILE A 1 108 ? -4.832 1.114 -2.141 1 98.69 108 ILE A C 1
ATOM 846 O O . ILE A 1 108 ? -3.846 1.134 -2.881 1 98.69 108 ILE A O 1
ATOM 850 N N . LEU A 1 109 ? -5.996 0.652 -2.457 1 98.88 109 LEU A N 1
ATOM 851 C CA . LEU A 1 109 ? -6.328 0.312 -3.836 1 98.88 109 LEU A CA 1
ATOM 852 C C . LEU A 1 109 ? -7.586 1.048 -4.293 1 98.88 109 LEU A C 1
ATOM 854 O O . LEU A 1 109 ? -8.516 1.235 -3.508 1 98.88 109 LEU A O 1
ATOM 858 N N . TYR A 1 110 ? -7.582 1.413 -5.539 1 98.75 110 TYR A N 1
ATOM 859 C CA . TYR A 1 110 ? -8.734 2.07 -6.148 1 98.75 110 TYR A CA 1
ATOM 860 C C . TYR A 1 110 ? -9.5 1.104 -7.039 1 98.75 110 TYR A C 1
ATOM 862 O O . TYR A 1 110 ? -8.914 0.42 -7.879 1 98.75 110 TYR A O 1
ATOM 870 N N . ALA A 1 111 ? -10.766 1.096 -6.867 1 98.62 111 ALA A N 1
ATOM 871 C CA . ALA A 1 111 ? -11.633 0.156 -7.574 1 98.62 111 ALA A CA 1
ATOM 872 C C . ALA A 1 111 ? -12.617 0.891 -8.477 1 98.62 111 ALA A C 1
ATOM 874 O O . ALA A 1 111 ? -13.227 1.886 -8.07 1 98.62 111 ALA A O 1
ATOM 875 N N . SER A 1 112 ? -12.82 0.353 -9.68 1 97.88 112 SER A N 1
ATOM 876 C CA . SER A 1 112 ? -13.82 0.913 -10.586 1 97.88 112 SER A CA 1
ATOM 877 C C . SER A 1 112 ? -15.234 0.551 -10.141 1 97.88 112 SER A C 1
ATOM 879 O O . SER A 1 112 ? -16.188 1.285 -10.422 1 97.88 112 SER A O 1
ATOM 881 N N . HIS A 1 113 ? -15.375 -0.569 -9.539 1 98.38 113 HIS A N 1
ATOM 882 C CA . HIS A 1 113 ? -16.609 -1.055 -8.938 1 98.38 113 HIS A CA 1
ATOM 883 C C . HIS A 1 113 ? -16.375 -1.602 -7.535 1 98.38 113 HIS A C 1
ATOM 885 O O . HIS A 1 113 ? -16.094 -2.791 -7.371 1 98.38 113 HIS A O 1
ATOM 891 N N . LEU A 1 114 ? -16.609 -0.814 -6.527 1 98.81 114 LEU A N 1
ATOM 892 C CA . LEU A 1 114 ? -16.172 -1.075 -5.16 1 98.81 114 LEU A CA 1
ATOM 893 C C . LEU A 1 114 ? -16.828 -2.34 -4.613 1 98.81 114 LEU A C 1
ATOM 895 O O . LEU A 1 114 ? -16.156 -3.203 -4.051 1 98.81 114 LEU A O 1
ATOM 899 N N . PRO A 1 115 ? -18.125 -2.584 -4.828 1 98.81 115 PRO A N 1
ATOM 900 C CA . PRO A 1 115 ? -18.734 -3.793 -4.273 1 98.81 115 PRO A CA 1
ATOM 901 C C . PRO A 1 115 ? -18.094 -5.074 -4.801 1 98.81 115 PRO A C 1
ATOM 903 O O . PRO A 1 115 ? -17.953 -6.047 -4.055 1 98.81 115 PRO A O 1
ATOM 906 N N . ARG A 1 116 ? -17.75 -5.082 -6.027 1 98.81 116 ARG A N 1
ATOM 907 C CA . ARG A 1 116 ? -17.094 -6.246 -6.609 1 98.81 116 ARG A CA 1
ATOM 908 C C . ARG A 1 116 ? -15.742 -6.496 -5.945 1 98.81 116 ARG A C 1
ATOM 910 O O . ARG A 1 116 ? -15.398 -7.641 -5.637 1 98.81 116 ARG A O 1
ATOM 917 N N . SER A 1 117 ? -15 -5.453 -5.805 1 98.88 117 SER A N 1
ATOM 918 C CA . SER A 1 117 ? -13.703 -5.582 -5.152 1 98.88 117 SER A CA 1
ATOM 919 C C . SER A 1 117 ? -13.852 -6.004 -3.695 1 98.88 117 SER A C 1
ATOM 921 O O . SER A 1 117 ? -13.094 -6.844 -3.205 1 98.88 117 SER A O 1
ATOM 923 N N . VAL A 1 118 ? -14.781 -5.438 -3.023 1 98.94 118 VAL A N 1
ATOM 924 C CA . VAL A 1 118 ? -15.031 -5.812 -1.634 1 98.94 118 VAL A CA 1
ATOM 925 C C . VAL A 1 118 ? -15.32 -7.309 -1.547 1 98.94 118 VAL A C 1
ATOM 927 O O . VAL A 1 118 ? -14.781 -8.008 -0.685 1 98.94 118 VAL A O 1
ATOM 930 N N . ASP A 1 119 ? -16.125 -7.777 -2.424 1 98.81 119 ASP A N 1
ATOM 931 C CA . ASP A 1 119 ? -16.453 -9.203 -2.43 1 98.81 119 ASP A CA 1
ATOM 932 C C . ASP A 1 119 ? -15.219 -10.055 -2.689 1 98.81 119 ASP A C 1
ATOM 934 O O . ASP A 1 119 ? -15.031 -11.102 -2.059 1 98.81 119 ASP A O 1
ATOM 938 N N . PHE A 1 120 ? -14.398 -9.656 -3.541 1 98.94 120 PHE A N 1
ATOM 939 C CA . PHE A 1 120 ? -13.172 -10.383 -3.857 1 98.94 120 PHE A CA 1
ATOM 940 C C . PHE A 1 120 ? -12.289 -10.523 -2.625 1 98.94 120 PHE A C 1
ATOM 942 O O . PHE A 1 120 ? -11.875 -11.625 -2.271 1 98.94 120 PHE A O 1
ATOM 949 N N . TYR A 1 121 ? -12.016 -9.469 -1.958 1 98.88 121 TYR A N 1
ATOM 950 C CA . TYR A 1 121 ? -11.094 -9.484 -0.829 1 98.88 121 TYR A CA 1
ATOM 951 C C . TYR A 1 121 ? -11.727 -10.156 0.384 1 98.88 121 TYR A C 1
ATOM 953 O O . TYR A 1 121 ? -11.039 -10.828 1.158 1 98.88 121 TYR A O 1
ATOM 961 N N . ARG A 1 122 ? -13.031 -10.016 0.529 1 98.62 122 ARG A N 1
ATOM 962 C CA . ARG A 1 122 ? -13.766 -10.648 1.624 1 98.62 122 ARG A CA 1
ATOM 963 C C . ARG A 1 122 ? -13.867 -12.156 1.412 1 98.62 122 ARG A C 1
ATOM 965 O O . ARG A 1 122 ? -13.523 -12.938 2.301 1 98.62 122 ARG A O 1
ATOM 972 N N . SER A 1 123 ? -14.266 -12.547 0.218 1 98.12 123 SER A N 1
ATOM 973 C CA . SER A 1 123 ? -14.672 -13.93 0 1 98.12 123 SER A CA 1
ATOM 974 C C . SER A 1 123 ? -13.562 -14.734 -0.678 1 98.12 123 SER A C 1
ATOM 976 O O . SER A 1 123 ? -13.32 -15.891 -0.328 1 98.12 123 SER A O 1
ATOM 978 N N . THR A 1 124 ? -12.961 -14.141 -1.649 1 98.56 124 THR A N 1
ATOM 979 C CA . THR A 1 124 ? -11.922 -14.859 -2.375 1 98.56 124 THR A CA 1
ATOM 980 C C . THR A 1 124 ? -10.633 -14.914 -1.562 1 98.56 124 THR A C 1
ATOM 982 O O . THR A 1 124 ? -10.055 -15.984 -1.369 1 98.56 124 THR A O 1
ATOM 985 N N . LEU A 1 125 ? -10.219 -13.758 -0.98 1 98.75 125 LEU A N 1
ATOM 986 C CA . LEU A 1 125 ? -8.992 -13.734 -0.189 1 98.75 125 LEU A CA 1
ATOM 987 C C . LEU A 1 125 ? -9.297 -13.977 1.285 1 98.75 125 LEU A C 1
ATOM 989 O O . LEU A 1 125 ? -8.375 -14.055 2.105 1 98.75 125 LEU A O 1
ATOM 993 N N . ARG A 1 126 ? -10.492 -14.078 1.612 1 98.31 126 ARG A N 1
ATOM 994 C CA . ARG A 1 126 ? -10.938 -14.469 2.947 1 98.31 126 ARG A CA 1
ATOM 995 C C . ARG A 1 126 ? -10.414 -13.5 4.004 1 98.31 126 ARG A C 1
ATOM 997 O O . ARG A 1 126 ? -9.977 -13.922 5.078 1 98.31 126 ARG A O 1
ATOM 1004 N N . LEU A 1 127 ? -10.469 -12.211 3.736 1 98.44 127 LEU A N 1
ATOM 1005 C CA . LEU A 1 127 ? -9.969 -11.234 4.699 1 98.44 127 LEU A CA 1
ATOM 1006 C C . LEU A 1 127 ? -11.023 -10.93 5.758 1 98.44 127 LEU A C 1
ATOM 1008 O O . LEU A 1 127 ? -10.773 -10.141 6.672 1 98.44 127 LEU A O 1
ATOM 1012 N N . GLY A 1 128 ? -12.117 -11.57 5.617 1 97.12 128 GLY A N 1
ATOM 1013 C CA . GLY A 1 128 ? -13.203 -11.312 6.555 1 97.12 128 GLY A CA 1
ATOM 1014 C C . GLY A 1 128 ? -14.031 -10.102 6.191 1 97.12 128 GLY A C 1
ATOM 1015 O O . GLY A 1 128 ? -13.891 -9.547 5.098 1 97.12 128 GLY A O 1
ATOM 1016 N N . GLU A 1 129 ? -14.945 -9.703 7.156 1 98.06 129 GLU A N 1
ATOM 1017 C CA . GLU A 1 129 ? -15.82 -8.555 6.926 1 98.06 129 GLU A CA 1
ATOM 1018 C C . GLU A 1 129 ? -15.055 -7.242 7.09 1 98.06 129 GLU A C 1
ATOM 1020 O O . GLU A 1 129 ? -14.273 -7.086 8.031 1 98.06 129 GLU A O 1
ATOM 1025 N N . PRO A 1 130 ? -15.273 -6.34 6.16 1 98.69 130 PRO A N 1
ATOM 1026 C CA . PRO A 1 130 ? -14.672 -5.02 6.383 1 98.69 130 PRO A CA 1
ATOM 1027 C C . PRO A 1 130 ? -15.188 -4.348 7.652 1 98.69 130 PRO A C 1
ATOM 1029 O O . PRO A 1 130 ? -16.359 -4.484 8 1 98.69 130 PRO A O 1
ATOM 1032 N N . PHE A 1 131 ? -14.312 -3.596 8.344 1 98.25 131 PHE A N 1
ATOM 1033 C CA . PHE A 1 131 ? -14.727 -2.895 9.555 1 98.25 131 PHE A CA 1
ATOM 1034 C C . PHE A 1 131 ? -15.469 -1.61 9.211 1 98.25 131 PHE A C 1
ATOM 1036 O O . PHE A 1 131 ? -16.109 -1.013 10.07 1 98.25 131 PHE A O 1
ATOM 1043 N N . LEU A 1 132 ? -15.312 -1.183 7.957 1 97 132 LEU A N 1
ATOM 1044 C CA . LEU A 1 132 ? -15.969 -0.011 7.387 1 97 132 LEU A CA 1
ATOM 1045 C C . LEU A 1 132 ? -16.344 -0.252 5.926 1 97 132 LEU A C 1
ATOM 1047 O O . LEU A 1 132 ? -15.562 -0.851 5.176 1 97 132 LEU A O 1
ATOM 1051 N N . SER A 1 133 ? -17.578 0.077 5.547 1 98.06 133 SER A N 1
ATOM 1052 C CA . SER A 1 133 ? -17.984 -0.072 4.152 1 98.06 133 SER A CA 1
ATOM 1053 C C . SER A 1 133 ? -19.141 0.867 3.807 1 98.06 133 SER A C 1
ATOM 1055 O O . SER A 1 133 ? -20.188 0.84 4.457 1 98.06 133 SER A O 1
ATOM 1057 N N . ASN A 1 134 ? -18.906 1.687 2.865 1 98.31 134 ASN A N 1
ATOM 1058 C CA . ASN A 1 134 ? -19.922 2.541 2.258 1 98.31 134 ASN A CA 1
ATOM 1059 C C . ASN A 1 134 ? -19.656 2.736 0.766 1 98.31 134 ASN A C 1
ATOM 1061 O O . ASN A 1 134 ? -18.891 1.987 0.157 1 98.31 134 ASN A O 1
ATOM 1065 N N . ASP A 1 135 ? -20.297 3.715 0.192 1 98.12 135 ASP A N 1
ATOM 1066 C CA . ASP A 1 135 ? -20.234 3.863 -1.259 1 98.12 135 ASP A CA 1
ATOM 1067 C C . ASP A 1 135 ? -18.859 4.406 -1.686 1 98.12 135 ASP A C 1
ATOM 1069 O O . ASP A 1 135 ? -18.5 4.316 -2.857 1 98.12 135 ASP A O 1
ATOM 1073 N N . ARG A 1 136 ? -18.094 4.91 -0.773 1 98.38 136 ARG A N 1
ATOM 1074 C CA . ARG A 1 136 ? -16.828 5.578 -1.068 1 98.38 136 ARG A CA 1
ATOM 1075 C C . ARG A 1 136 ? -15.648 4.68 -0.729 1 98.38 136 ARG A C 1
ATOM 1077 O O . ARG A 1 136 ? -14.617 4.727 -1.401 1 98.38 136 ARG A O 1
ATOM 1084 N N . ILE A 1 137 ? -15.805 3.889 0.323 1 98.81 137 ILE A N 1
ATOM 1085 C CA . ILE A 1 137 ? -14.633 3.256 0.912 1 98.81 137 ILE A CA 1
ATOM 1086 C C . ILE A 1 137 ? -15.039 1.957 1.604 1 98.81 137 ILE A C 1
ATOM 1088 O O . ILE A 1 137 ? -16.156 1.834 2.098 1 98.81 137 ILE A O 1
ATOM 1092 N N . ALA A 1 138 ? -14.18 0.974 1.583 1 98.94 138 ALA A N 1
ATOM 1093 C CA . ALA A 1 138 ? -14.219 -0.198 2.455 1 98.94 138 ALA A CA 1
ATOM 1094 C C . ALA A 1 138 ? -12.844 -0.47 3.068 1 98.94 138 ALA A C 1
ATOM 1096 O O . ALA A 1 138 ? -11.82 -0.336 2.398 1 98.94 138 ALA A O 1
ATOM 1097 N N . GLY A 1 139 ? -12.859 -0.85 4.332 1 98.88 139 GLY A N 1
ATOM 1098 C CA . GLY A 1 139 ? -11.609 -1.095 5.039 1 98.88 139 GLY A CA 1
ATOM 1099 C C . GLY A 1 139 ? -11.547 -2.473 5.672 1 98.88 139 GLY A C 1
ATOM 1100 O O . GLY A 1 139 ? -12.492 -2.906 6.328 1 98.88 139 GLY A O 1
ATOM 1101 N N . PHE A 1 140 ? -10.398 -3.148 5.441 1 98.88 140 PHE A N 1
ATOM 1102 C CA . PHE A 1 140 ? -10.109 -4.441 6.051 1 98.88 140 PHE A CA 1
ATOM 1103 C C . PHE A 1 140 ? -8.969 -4.328 7.051 1 98.88 140 PHE A C 1
ATOM 1105 O O . PHE A 1 140 ? -7.895 -3.824 6.719 1 98.88 140 PHE A O 1
ATOM 1112 N N . SER A 1 141 ? -9.258 -4.762 8.305 1 98.56 141 SER A N 1
ATOM 1113 C CA . SER A 1 141 ? -8.211 -4.844 9.312 1 98.56 141 SER A CA 1
ATOM 1114 C C . SER A 1 141 ? -7.371 -6.105 9.141 1 98.56 141 SER A C 1
ATOM 1116 O O . SER A 1 141 ? -7.898 -7.219 9.172 1 98.56 141 SER A O 1
ATOM 1118 N N . LEU A 1 142 ? -6.086 -5.891 8.93 1 98.12 142 LEU A N 1
ATOM 1119 C CA . LEU A 1 142 ? -5.172 -7.027 8.898 1 98.12 142 LEU A CA 1
ATOM 1120 C C . LEU A 1 142 ? -4.297 -7.055 10.148 1 98.12 142 LEU A C 1
ATOM 1122 O O . LEU A 1 142 ? -4.402 -6.176 11.008 1 98.12 142 LEU A O 1
ATOM 1126 N N . GLY A 1 143 ? -3.508 -7.957 10.352 1 96.88 143 GLY A N 1
ATOM 1127 C CA . GLY A 1 143 ? -2.65 -8.078 11.516 1 96.88 143 GLY A CA 1
ATOM 1128 C C . GLY A 1 143 ? -1.503 -7.086 11.523 1 96.88 143 GLY A C 1
ATOM 1129 O O . GLY A 1 143 ? -1.327 -6.328 10.562 1 96.88 143 GLY A O 1
ATOM 1130 N N . ASN A 1 144 ? -0.89 -6.957 12.625 1 96.56 144 ASN A N 1
ATOM 1131 C CA . ASN A 1 144 ? 0.314 -6.156 12.812 1 96.56 144 ASN A CA 1
ATOM 1132 C C . ASN A 1 144 ? 0.039 -4.672 12.578 1 96.56 144 ASN A C 1
ATOM 1134 O O . ASN A 1 144 ? 0.91 -3.941 12.102 1 96.56 144 ASN A O 1
ATOM 1138 N N . GLY A 1 145 ? -1.229 -4.25 12.773 1 97.81 145 GLY A N 1
ATOM 1139 C CA . GLY A 1 145 ? -1.588 -2.842 12.695 1 97.81 145 GLY A CA 1
ATOM 1140 C C . GLY A 1 145 ? -1.731 -2.34 11.273 1 97.81 145 GLY A C 1
ATOM 1141 O O . GLY A 1 145 ? -1.678 -1.133 11.023 1 97.81 145 GLY A O 1
ATOM 1142 N N . THR A 1 146 ? -1.86 -3.248 10.32 1 98.81 146 THR A N 1
ATOM 1143 C CA . THR A 1 146 ? -1.969 -2.836 8.93 1 98.81 146 THR A CA 1
ATOM 1144 C C . THR A 1 146 ? -3.422 -2.887 8.461 1 98.81 146 THR A C 1
ATOM 1146 O O . THR A 1 146 ? -4.25 -3.576 9.062 1 98.81 146 THR A O 1
ATOM 1149 N N . THR A 1 147 ? -3.707 -2.107 7.43 1 98.88 147 THR A N 1
ATOM 1150 C CA . THR A 1 147 ? -5.055 -1.906 6.906 1 98.88 147 THR A CA 1
ATOM 1151 C C . THR A 1 147 ? -5.051 -1.914 5.379 1 98.88 147 THR A C 1
ATOM 1153 O O . THR A 1 147 ? -4.176 -1.312 4.754 1 98.88 147 THR A O 1
ATOM 1156 N N . LEU A 1 148 ? -5.953 -2.645 4.781 1 98.94 148 LEU A N 1
ATOM 1157 C CA . LEU A 1 148 ? -6.254 -2.492 3.361 1 98.94 148 LEU A CA 1
ATOM 1158 C C . LEU A 1 148 ? -7.492 -1.627 3.158 1 98.94 148 LEU A C 1
ATOM 1160 O O . LEU A 1 148 ? -8.57 -1.953 3.654 1 98.94 148 LEU A O 1
ATOM 1164 N N . LEU A 1 149 ? -7.348 -0.531 2.48 1 98.94 149 LEU A N 1
ATOM 1165 C CA . LEU A 1 149 ? -8.484 0.317 2.119 1 98.94 149 LEU A CA 1
ATOM 1166 C C . LEU A 1 149 ? -8.766 0.24 0.623 1 98.94 149 LEU A C 1
ATOM 1168 O O . LEU A 1 149 ? -7.844 0.35 -0.193 1 98.94 149 LEU A O 1
ATOM 1172 N N . LEU A 1 150 ? -10 0.048 0.324 1 98.94 150 LEU A N 1
ATOM 1173 C CA . LEU A 1 150 ? -10.508 0.128 -1.042 1 98.94 150 LEU A CA 1
ATOM 1174 C C . LEU A 1 150 ? -11.344 1.39 -1.239 1 98.94 150 LEU A C 1
ATOM 1176 O O . LEU A 1 150 ? -12.242 1.672 -0.448 1 98.94 150 LEU A O 1
ATOM 1180 N N . PHE A 1 151 ? -11.008 2.104 -2.258 1 98.88 151 PHE A N 1
ATOM 1181 C CA . PHE A 1 151 ? -11.781 3.299 -2.566 1 98.88 151 PHE A CA 1
ATOM 1182 C C . PHE A 1 151 ? -12.469 3.162 -3.92 1 98.88 151 PHE A C 1
ATOM 1184 O O . PHE A 1 151 ? -11.883 2.648 -4.875 1 98.88 151 PHE A O 1
ATOM 1191 N N . GLN A 1 152 ? -13.664 3.678 -3.979 1 98.62 152 GLN A N 1
ATOM 1192 C CA . GLN A 1 152 ? -14.336 3.838 -5.266 1 98.62 152 GLN A CA 1
ATOM 1193 C C . GLN A 1 152 ? -13.664 4.918 -6.105 1 98.62 152 GLN A C 1
ATOM 1195 O O . GLN A 1 152 ? -13.57 6.074 -5.691 1 98.62 152 GLN A O 1
ATOM 1200 N N . ARG A 1 153 ? -13.156 4.469 -7.281 1 97.81 153 ARG A N 1
ATOM 1201 C CA . ARG A 1 153 ? -12.602 5.461 -8.195 1 97.81 153 ARG A CA 1
ATOM 1202 C C . ARG A 1 153 ? -13.602 6.586 -8.445 1 97.81 153 ARG A C 1
ATOM 1204 O O . ARG A 1 153 ? -14.797 6.332 -8.625 1 97.81 153 ARG A O 1
ATOM 1211 N N . GLY A 1 154 ? -13.094 7.809 -8.492 1 96.94 154 GLY A N 1
ATOM 1212 C CA . GLY A 1 154 ? -13.938 8.969 -8.719 1 96.94 154 GLY A CA 1
ATOM 1213 C C . GLY A 1 154 ? -14.477 9.57 -7.434 1 96.94 154 GLY A C 1
ATOM 1214 O O . GLY A 1 154 ? -14.922 10.719 -7.418 1 96.94 154 GLY A O 1
ATOM 1215 N N . ALA A 1 155 ? -14.453 8.844 -6.328 1 97.94 155 ALA A N 1
ATOM 1216 C CA . ALA A 1 155 ? -15.07 9.305 -5.086 1 97.94 155 ALA A CA 1
ATOM 1217 C C . ALA A 1 155 ? -14.055 10 -4.191 1 97.94 155 ALA A C 1
ATOM 1219 O O . ALA A 1 155 ? -14.383 10.406 -3.07 1 97.94 155 ALA A O 1
ATOM 1220 N N . THR A 1 156 ? -12.797 10.164 -4.652 1 98.06 156 THR A N 1
ATOM 1221 C CA . THR A 1 156 ? -11.742 10.75 -3.826 1 98.06 156 THR A CA 1
ATOM 1222 C C . THR A 1 156 ? -11.141 11.977 -4.504 1 98.06 156 THR A C 1
ATOM 1224 O O . THR A 1 156 ? -10.062 12.43 -4.129 1 98.06 156 THR A O 1
ATOM 1227 N N . THR A 1 157 ? -11.773 12.516 -5.496 1 97.06 157 THR A N 1
ATOM 1228 C CA . THR A 1 157 ? -11.195 13.547 -6.352 1 97.06 157 THR A CA 1
ATOM 1229 C C . THR A 1 157 ? -11.414 14.93 -5.75 1 97.06 157 THR A C 1
ATOM 1231 O O . THR A 1 157 ? -11 15.938 -6.332 1 97.06 157 THR A O 1
ATOM 1234 N N . LYS A 1 158 ? -12.055 15.016 -4.617 1 97.62 158 LYS A N 1
ATOM 1235 C CA . LYS A 1 158 ? -12.289 16.281 -3.924 1 97.62 158 LYS A CA 1
ATOM 1236 C C . LYS A 1 158 ? -11.836 16.203 -2.467 1 97.62 158 LYS A C 1
ATOM 1238 O O . LYS A 1 158 ? -11.906 15.133 -1.848 1 97.62 158 LYS A O 1
ATOM 1243 N N . ASP A 1 159 ? -11.422 17.297 -1.987 1 98.5 159 ASP A N 1
ATOM 1244 C CA . ASP A 1 159 ? -11.07 17.391 -0.573 1 98.5 159 ASP A CA 1
ATOM 1245 C C . ASP A 1 159 ? -12.297 17.141 0.31 1 98.5 159 ASP A C 1
ATOM 1247 O O . ASP A 1 159 ? -13.414 17.5 -0.056 1 98.5 159 ASP A O 1
ATOM 1251 N N . LEU A 1 160 ? -12.039 16.547 1.462 1 98.19 160 LEU A N 1
ATOM 1252 C CA . LEU A 1 160 ? -13.094 16.344 2.445 1 98.19 160 LEU A CA 1
ATOM 1253 C C . LEU A 1 160 ? -12.828 17.156 3.709 1 98.19 160 LEU A C 1
ATOM 1255 O O . LEU A 1 160 ? -11.836 16.922 4.402 1 98.19 160 LEU A O 1
ATOM 1259 N N . PRO A 1 161 ? -13.695 18.141 4.035 1 98.12 161 PRO A N 1
ATOM 1260 C CA . PRO A 1 161 ? -13.516 18.875 5.289 1 98.12 161 PRO A CA 1
ATOM 1261 C C . PRO A 1 161 ? -13.625 17.984 6.52 1 98.12 161 PRO A C 1
ATOM 1263 O O . PRO A 1 161 ? -14.453 17.062 6.559 1 98.12 161 PRO A O 1
ATOM 1266 N N . MET A 1 162 ? -12.719 18.234 7.398 1 97.81 162 MET A N 1
ATOM 1267 C CA . MET A 1 162 ? -12.672 17.469 8.641 1 97.81 162 MET A CA 1
ATOM 1268 C C . MET A 1 162 ? -12.469 18.375 9.844 1 97.81 162 MET A C 1
ATOM 1270 O O . MET A 1 162 ? -12.398 19.609 9.695 1 97.81 162 MET A O 1
ATOM 1274 N N . ARG A 1 163 ? -12.438 17.719 11 1 95.19 163 ARG A N 1
ATOM 1275 C CA . ARG A 1 163 ? -12.102 18.453 12.211 1 95.19 163 ARG A CA 1
ATOM 1276 C C . ARG A 1 163 ? -10.586 18.547 12.398 1 95.19 163 ARG A C 1
ATOM 1278 O O . ARG A 1 163 ? -9.883 17.547 12.242 1 95.19 163 ARG A O 1
ATOM 1285 N N . ALA A 1 164 ? -10.148 19.688 12.727 1 90.5 164 ALA A N 1
ATOM 1286 C CA . ALA A 1 164 ? -8.727 19.875 12.992 1 90.5 164 ALA A CA 1
ATOM 1287 C C . ALA A 1 164 ? -8.398 19.562 14.453 1 90.5 164 ALA A C 1
ATOM 1289 O O . ALA A 1 164 ? -9.25 19.719 15.328 1 90.5 164 ALA A O 1
ATOM 1290 N N . PRO A 1 165 ? -7.133 19.156 14.656 1 89.81 165 PRO A N 1
ATOM 1291 C CA . PRO A 1 165 ? -6.691 19.062 16.047 1 89.81 165 PRO A CA 1
ATOM 1292 C C . PRO A 1 165 ? -6.621 20.422 16.75 1 89.81 165 PRO A C 1
ATOM 1294 O O . PRO A 1 165 ? -6.395 21.438 16.094 1 89.81 165 PRO A O 1
ATOM 1297 N N . ASP A 1 166 ? -6.777 20.375 18.016 1 82.75 166 ASP A N 1
ATOM 1298 C CA . ASP A 1 166 ? -6.68 21.594 18.797 1 82.75 166 ASP A CA 1
ATOM 1299 C C . ASP A 1 166 ? -5.223 21.984 19.031 1 82.75 166 ASP A C 1
ATOM 1301 O O . ASP A 1 166 ? -4.934 23.109 19.453 1 82.75 166 ASP A O 1
ATOM 1305 N N . ALA A 1 167 ? -4.371 21.281 18.531 1 78.06 167 ALA A N 1
ATOM 1306 C CA . ALA A 1 167 ? -2.955 21.562 18.75 1 78.06 167 ALA A CA 1
ATOM 1307 C C . ALA A 1 167 ? -2.473 22.703 17.844 1 78.06 167 ALA A C 1
ATOM 1309 O O . ALA A 1 167 ? -2.775 22.703 16.656 1 78.06 167 ALA A O 1
ATOM 1310 N N . PRO A 1 168 ? -1.858 23.688 18.484 1 76.5 168 PRO A N 1
ATOM 1311 C CA . PRO A 1 168 ? -1.32 24.766 17.672 1 76.5 168 PRO A CA 1
ATOM 1312 C C . PRO A 1 168 ? -0.32 24.281 16.625 1 76.5 168 PRO A C 1
ATOM 1314 O O . PRO A 1 168 ? 0.424 23.328 16.875 1 76.5 168 PRO A O 1
ATOM 1317 N N . SER A 1 169 ? -0.49 24.703 15.43 1 80.56 169 SER A N 1
ATOM 1318 C CA . SER A 1 169 ? 0.495 24.453 14.383 1 80.56 169 SER A CA 1
ATOM 1319 C C . SER A 1 169 ? 0.982 25.766 13.758 1 80.56 169 SER A C 1
ATOM 1321 O O . SER A 1 169 ? 0.186 26.656 13.484 1 80.56 169 SER A O 1
ATOM 1323 N N . PRO A 1 170 ? 2.371 25.797 13.758 1 87.25 170 PRO A N 1
ATOM 1324 C CA . PRO A 1 170 ? 2.883 27 13.102 1 87.25 170 PRO A CA 1
ATOM 1325 C C . PRO A 1 170 ? 2.568 27.047 11.609 1 87.25 170 PRO A C 1
ATOM 1327 O O . PRO A 1 170 ? 2.816 28.047 10.945 1 87.25 170 PRO A O 1
ATOM 1330 N N . PHE A 1 171 ? 2.016 25.938 11.242 1 90.44 171 PHE A N 1
ATOM 1331 C CA . PHE A 1 171 ? 1.713 25.859 9.812 1 90.44 171 PHE A CA 1
ATOM 1332 C C . PHE A 1 171 ? 0.209 25.922 9.578 1 90.44 171 PHE A C 1
ATOM 1334 O O . PHE A 1 171 ? -0.578 25.547 10.453 1 90.44 171 PHE A O 1
ATOM 1341 N N . ASN A 1 172 ? -0.19 26.531 8.531 1 90.62 172 ASN A N 1
ATOM 1342 C CA . ASN A 1 172 ? -1.599 26.656 8.172 1 90.62 172 ASN A CA 1
ATOM 1343 C C . ASN A 1 172 ? -2.082 25.438 7.387 1 90.62 172 ASN A C 1
ATOM 1345 O O . ASN A 1 172 ? -2.666 25.578 6.309 1 90.62 172 ASN A O 1
ATOM 1349 N N . THR A 1 173 ? -1.885 24.297 8.039 1 96.75 173 THR A N 1
ATOM 1350 C CA . THR A 1 173 ? -2.365 23.078 7.414 1 96.75 173 THR A CA 1
ATOM 1351 C C . THR A 1 173 ? -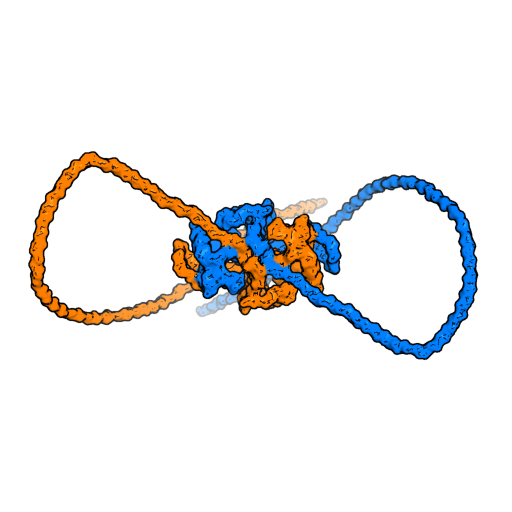3.889 23 7.477 1 96.75 173 THR A C 1
ATOM 1353 O O . THR A 1 173 ? -4.477 23.094 8.555 1 96.75 173 THR A O 1
ATOM 1356 N N . PRO A 1 174 ? -4.566 22.828 6.348 1 97 174 PRO A N 1
ATOM 1357 C CA . PRO A 1 174 ? -6.031 22.828 6.367 1 97 174 PRO A CA 1
ATOM 1358 C C . PRO A 1 174 ? -6.613 21.594 7.059 1 97 174 PRO A C 1
ATOM 1360 O O . PRO A 1 174 ? -5.988 20.531 7.055 1 97 174 PRO A O 1
ATOM 1363 N N . ALA A 1 175 ? -7.809 21.703 7.57 1 97.62 175 ALA A N 1
ATOM 1364 C CA . ALA A 1 175 ? -8.523 20.609 8.211 1 97.62 175 ALA A CA 1
ATOM 1365 C C . ALA A 1 175 ? -9.305 19.781 7.191 1 97.62 175 ALA A C 1
ATOM 1367 O O . ALA A 1 175 ? -10.531 19.875 7.125 1 97.62 175 ALA A O 1
ATOM 1368 N N . ILE A 1 176 ? -8.586 18.984 6.402 1 98.38 176 ILE A N 1
ATOM 1369 C CA . ILE A 1 176 ? -9.219 18.234 5.316 1 98.38 176 ILE A CA 1
ATOM 1370 C C . ILE A 1 176 ? -8.508 16.891 5.133 1 98.38 176 ILE A C 1
ATOM 1372 O O . ILE A 1 176 ? -7.348 16.734 5.527 1 98.38 176 ILE A O 1
ATOM 1376 N N . ILE A 1 177 ? -9.211 15.945 4.625 1 98.75 177 ILE A N 1
ATOM 1377 C CA . ILE A 1 177 ? -8.617 14.844 3.871 1 98.75 177 ILE A CA 1
ATOM 1378 C C . ILE A 1 177 ? -8.406 15.273 2.42 1 98.75 177 ILE A C 1
ATOM 1380 O O . ILE A 1 177 ? -9.375 15.57 1.71 1 98.75 177 ILE A O 1
ATOM 1384 N N . PRO A 1 178 ? -7.199 15.344 2.01 1 98.81 178 PRO A N 1
ATOM 1385 C CA . PRO A 1 178 ? -6.965 15.836 0.651 1 98.81 178 PRO A CA 1
ATOM 1386 C C . PRO A 1 178 ? -7.453 14.867 -0.423 1 98.81 178 PRO A C 1
ATOM 1388 O O . PRO A 1 178 ? -7.453 13.656 -0.21 1 98.81 178 PRO A O 1
ATOM 1391 N N . ALA A 1 179 ? -7.805 15.445 -1.55 1 98.69 179 ALA A N 1
ATOM 1392 C CA . ALA A 1 179 ? -8.086 14.633 -2.732 1 98.69 179 ALA A CA 1
ATOM 1393 C C . ALA A 1 179 ? -6.898 13.734 -3.078 1 98.69 179 ALA A C 1
ATOM 1395 O O . ALA A 1 179 ? -5.746 14.125 -2.896 1 98.69 179 ALA A O 1
ATOM 1396 N N . HIS A 1 180 ? -7.191 12.57 -3.586 1 98.62 180 HIS A N 1
ATOM 1397 C CA . HIS A 1 180 ? -6.176 11.602 -3.971 1 98.62 180 HIS A CA 1
ATOM 1398 C C . HIS A 1 180 ? -6.703 10.641 -5.031 1 98.62 180 HIS A C 1
ATOM 1400 O O . HIS A 1 180 ? -7.914 10.562 -5.258 1 98.62 180 HIS A O 1
ATOM 1406 N N . GLY A 1 181 ? -5.77 9.922 -5.66 1 98.06 181 GLY A N 1
ATOM 1407 C CA . GLY A 1 181 ? -6.148 9.055 -6.766 1 98.06 181 GLY A CA 1
ATOM 1408 C C . GLY A 1 181 ? -6.238 9.789 -8.094 1 98.06 181 GLY A C 1
ATOM 1409 O O . GLY A 1 181 ? -5.91 10.969 -8.18 1 98.06 181 GLY A O 1
ATOM 1410 N N . LEU A 1 182 ? -6.691 9.094 -9.055 1 96.81 182 LEU A N 1
ATOM 1411 C CA . LEU A 1 182 ? -6.75 9.617 -10.422 1 96.81 182 LEU A CA 1
ATOM 1412 C C . LEU A 1 182 ? -7.762 10.75 -10.523 1 96.81 182 LEU A C 1
ATOM 1414 O O . LEU A 1 182 ? -8.812 10.711 -9.883 1 96.81 182 LEU A O 1
ATOM 1418 N N . SER A 1 183 ? -7.391 11.609 -11.422 1 94.38 183 SER A N 1
ATOM 1419 C CA . SER A 1 183 ? -8.359 12.641 -11.766 1 94.38 183 SER A CA 1
ATOM 1420 C C . SER A 1 183 ? -9.477 12.086 -12.648 1 94.38 183 SER A C 1
ATOM 1422 O O . SER A 1 183 ? -9.336 10.992 -13.211 1 94.38 183 SER A O 1
ATOM 1424 N N . ASP A 1 184 ? -10.461 12.891 -12.797 1 92.12 184 ASP A N 1
ATOM 1425 C CA . ASP A 1 184 ? -11.602 12.484 -13.617 1 92.12 184 ASP A CA 1
ATOM 1426 C C . ASP A 1 184 ? -11.18 12.258 -15.062 1 92.12 184 ASP A C 1
ATOM 1428 O O . ASP A 1 184 ? -11.672 11.336 -15.719 1 92.12 184 ASP A O 1
ATOM 1432 N N . LYS A 1 185 ? -10.312 13.016 -15.523 1 91.75 185 LYS A N 1
ATOM 1433 C CA . LYS A 1 185 ? -9.891 12.922 -16.922 1 91.75 185 LYS A CA 1
ATOM 1434 C C . LYS A 1 185 ? -9.125 11.625 -17.188 1 91.75 185 LYS A C 1
ATOM 1436 O O . LYS A 1 185 ? -9.047 11.164 -18.328 1 91.75 185 LYS A O 1
ATOM 1441 N N . ASP A 1 186 ? -8.578 11.047 -16.125 1 93.69 186 ASP A N 1
ATOM 1442 C CA . ASP A 1 186 ? -7.734 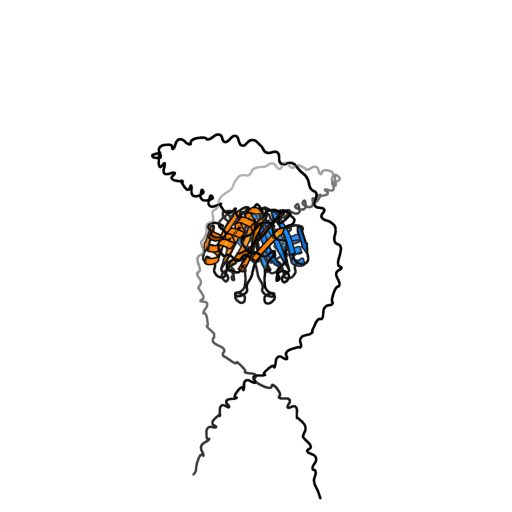9.867 -16.266 1 93.69 186 ASP A CA 1
ATOM 1443 C C . ASP A 1 186 ? -8.43 8.625 -15.719 1 93.69 186 ASP A C 1
ATOM 1445 O O . ASP A 1 186 ? -7.785 7.609 -15.453 1 93.69 186 ASP A O 1
ATOM 1449 N N . ASP A 1 187 ? -9.664 8.672 -15.539 1 90.88 187 ASP A N 1
ATOM 1450 C CA . ASP A 1 187 ? -10.422 7.637 -14.836 1 90.88 187 ASP A CA 1
ATOM 1451 C C . ASP A 1 187 ? -10.367 6.309 -15.586 1 90.88 187 ASP A C 1
ATOM 1453 O O . ASP A 1 187 ? -10.617 5.25 -15.008 1 90.88 187 ASP A O 1
ATOM 1457 N N . GLN A 1 188 ? -9.992 6.32 -16.828 1 91.69 188 GLN A N 1
ATOM 1458 C CA . GLN A 1 188 ? -9.992 5.102 -17.641 1 91.69 188 GLN A CA 1
ATOM 1459 C C . GLN A 1 188 ? -8.633 4.414 -17.594 1 91.69 188 GLN A C 1
ATOM 1461 O O . GLN A 1 188 ? -8.469 3.309 -18.109 1 91.69 188 GLN A O 1
ATOM 1466 N N . VAL A 1 189 ? -7.754 5.012 -16.969 1 96 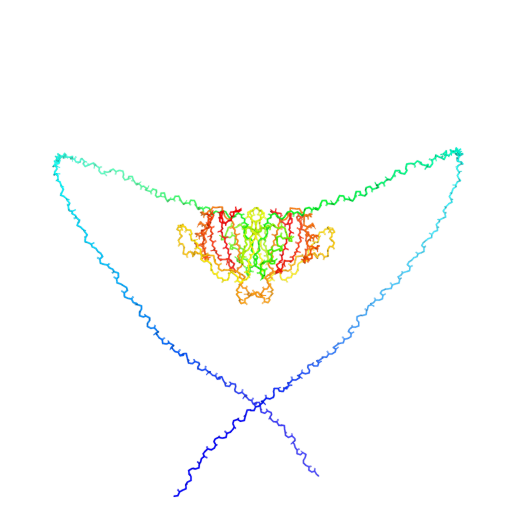189 VAL A N 1
ATOM 1467 C CA . VAL A 1 189 ? -6.395 4.484 -16.922 1 96 189 VAL A CA 1
ATOM 1468 C C . VAL A 1 189 ? -6.352 3.24 -16.047 1 96 189 VAL A C 1
ATOM 1470 O O . VAL A 1 189 ? -6.953 3.215 -14.961 1 96 189 VAL A O 1
ATOM 1473 N N . ARG A 1 190 ? -5.66 2.209 -16.516 1 96.38 190 ARG A N 1
ATOM 1474 C CA . ARG A 1 190 ? -5.406 1.009 -15.727 1 96.38 190 ARG A CA 1
ATOM 1475 C C . ARG A 1 190 ? -4.199 1.202 -14.812 1 96.38 190 ARG A C 1
ATOM 1477 O O . ARG A 1 190 ? -3.074 1.369 -15.281 1 96.38 190 ARG A O 1
ATOM 1484 N N . LEU A 1 191 ? -4.43 1.093 -13.555 1 97.56 191 LEU A N 1
ATOM 1485 C CA . LEU A 1 191 ? -3.387 1.395 -12.578 1 97.56 191 LEU A CA 1
ATOM 1486 C C . LEU A 1 191 ? -2.422 0.222 -12.43 1 97.56 191 LEU A C 1
ATOM 1488 O O . LEU A 1 191 ? -1.211 0.42 -12.32 1 97.56 191 LEU A O 1
ATOM 1492 N N . LYS A 1 192 ? -2.99 -0.952 -12.391 1 98.25 192 LYS A N 1
ATOM 1493 C CA . LYS A 1 192 ? -2.221 -2.18 -12.211 1 98.25 192 LYS A CA 1
ATOM 1494 C C . LYS A 1 192 ? -1.257 -2.059 -11.039 1 98.25 192 LYS A C 1
ATOM 1496 O O . LYS A 1 192 ? -0.078 -2.398 -11.156 1 98.25 192 LYS A O 1
ATOM 1501 N N . THR A 1 193 ? -1.744 -1.522 -9.984 1 98.62 193 THR A N 1
ATOM 1502 C CA . THR A 1 193 ? -0.944 -1.332 -8.781 1 98.62 193 THR A CA 1
ATOM 1503 C C . THR A 1 193 ? -0.475 -2.674 -8.227 1 98.62 193 THR A C 1
ATOM 1505 O O . THR A 1 193 ? -1.275 -3.598 -8.062 1 98.62 193 THR A O 1
ATOM 1508 N N . HIS A 1 194 ? 0.838 -2.758 -7.992 1 98.88 194 HIS A N 1
ATOM 1509 C CA . HIS A 1 194 ? 1.376 -3.93 -7.309 1 98.88 194 HIS A CA 1
ATOM 1510 C C . HIS A 1 194 ? 1.275 -3.777 -5.793 1 98.88 194 HIS A C 1
ATOM 1512 O O . HIS A 1 194 ? 1.392 -2.67 -5.266 1 98.88 194 HIS A O 1
ATOM 1518 N N . PHE A 1 195 ? 1.007 -4.875 -5.051 1 98.94 195 PHE A N 1
ATOM 1519 C CA . PHE A 1 195 ? 1.006 -4.969 -3.596 1 98.94 195 PHE A CA 1
ATOM 1520 C C . PHE A 1 195 ? 1.245 -6.402 -3.145 1 98.94 195 PHE A C 1
ATOM 1522 O O . PHE A 1 195 ? 1.151 -7.336 -3.945 1 98.94 195 PHE A O 1
ATOM 1529 N N . ALA A 1 196 ? 1.599 -6.539 -1.852 1 98.94 196 ALA A N 1
ATOM 1530 C CA . ALA A 1 196 ? 1.771 -7.898 -1.353 1 98.94 196 ALA A CA 1
ATOM 1531 C C . ALA A 1 196 ? 1.149 -8.055 0.033 1 98.94 196 ALA A C 1
ATOM 1533 O O . ALA A 1 196 ? 1.254 -7.16 0.873 1 98.94 196 ALA A O 1
ATOM 1534 N N . LEU A 1 197 ? 0.567 -9.172 0.216 1 98.94 197 LEU A N 1
ATOM 1535 C CA . LEU A 1 197 ? 0.068 -9.617 1.512 1 98.94 197 LEU A CA 1
ATOM 1536 C C . LEU A 1 197 ? 0.851 -10.828 2.01 1 98.94 197 LEU A C 1
ATOM 1538 O O . LEU A 1 197 ? 1.268 -11.672 1.213 1 98.94 197 LEU A O 1
ATOM 1542 N N . ALA A 1 198 ? 0.952 -10.93 3.248 1 98.94 198 ALA A N 1
ATOM 1543 C CA . ALA A 1 198 ? 1.902 -11.859 3.855 1 98.94 198 ALA A CA 1
ATOM 1544 C C . ALA A 1 198 ? 1.215 -13.164 4.266 1 98.94 198 ALA A C 1
ATOM 1546 O O . ALA A 1 198 ? 0.136 -13.141 4.863 1 98.94 198 ALA A O 1
ATOM 1547 N N . VAL A 1 199 ? 1.859 -14.242 3.924 1 98.88 199 VAL A N 1
ATOM 1548 C CA . VAL A 1 199 ? 1.603 -15.531 4.562 1 98.88 199 VAL A CA 1
ATOM 1549 C C . VAL A 1 199 ? 2.879 -16.047 5.23 1 98.88 199 VAL A C 1
ATOM 1551 O O . VAL A 1 199 ? 3.953 -15.461 5.055 1 98.88 199 VAL A O 1
ATOM 1554 N N . ASP A 1 200 ? 2.783 -17.094 5.984 1 98.44 200 ASP A N 1
ATOM 1555 C CA . ASP A 1 200 ? 3.873 -17.453 6.891 1 98.44 200 ASP A CA 1
ATOM 1556 C C . ASP A 1 200 ? 4.918 -18.312 6.188 1 98.44 200 ASP A C 1
ATOM 1558 O O . ASP A 1 200 ? 6.082 -17.922 6.078 1 98.44 200 ASP A O 1
ATOM 1562 N N . LYS A 1 201 ? 4.484 -19.422 5.562 1 98.19 201 LYS A N 1
ATOM 1563 C CA . LYS A 1 201 ? 5.41 -20.406 5.027 1 98.19 201 LYS A CA 1
ATOM 1564 C C . LYS A 1 201 ? 5.273 -20.531 3.51 1 98.19 201 LYS A C 1
ATOM 1566 O O . LYS A 1 201 ? 4.211 -20.234 2.953 1 98.19 201 LYS A O 1
ATOM 1571 N N . PRO A 1 202 ? 6.344 -21.016 2.881 1 97.69 202 PRO A N 1
ATOM 1572 C CA . PRO A 1 202 ? 6.277 -21.234 1.433 1 97.69 202 PRO A CA 1
ATOM 1573 C C . PRO A 1 202 ? 5.117 -22.125 1.02 1 97.69 202 PRO A C 1
ATOM 1575 O O . PRO A 1 202 ? 4.461 -21.875 0.005 1 97.69 202 PRO A O 1
ATOM 1578 N N . GLU A 1 203 ? 4.816 -23.094 1.763 1 96.56 203 GLU A N 1
ATOM 1579 C CA . GLU A 1 203 ? 3.721 -24 1.446 1 96.56 203 GLU A CA 1
ATOM 1580 C C . GLU A 1 203 ? 2.375 -23.281 1.486 1 96.56 203 GLU A C 1
ATOM 1582 O O . GLU A 1 203 ? 1.421 -23.703 0.829 1 96.56 203 GLU A O 1
ATOM 1587 N N . ASP A 1 204 ? 2.322 -22.219 2.297 1 98.25 204 ASP A N 1
ATOM 1588 C CA . ASP A 1 204 ? 1.113 -21.406 2.33 1 98.25 204 ASP A CA 1
ATOM 1589 C C . ASP A 1 204 ? 0.85 -20.75 0.973 1 98.25 204 ASP A C 1
ATOM 1591 O O . ASP A 1 204 ? -0.302 -20.625 0.553 1 98.25 204 ASP A O 1
ATOM 1595 N N . VAL A 1 205 ? 1.906 -20.391 0.327 1 98 205 VAL A N 1
ATOM 1596 C CA . VAL A 1 205 ? 1.791 -19.797 -1 1 98 205 VAL A CA 1
ATOM 1597 C C . VAL A 1 205 ? 1.233 -20.828 -1.981 1 98 205 VAL A C 1
ATOM 1599 O O . VAL A 1 205 ? 0.355 -20.5 -2.789 1 98 205 VAL A O 1
ATOM 1602 N N . ASP A 1 206 ? 1.668 -22.047 -1.861 1 96.56 206 ASP A N 1
ATOM 1603 C CA . ASP A 1 206 ? 1.181 -23.125 -2.729 1 96.56 206 ASP A CA 1
ATOM 1604 C C . ASP A 1 206 ? -0.317 -23.344 -2.533 1 96.56 206 ASP A C 1
ATOM 1606 O O . ASP A 1 206 ? -1.053 -23.531 -3.504 1 96.56 206 ASP A O 1
ATOM 1610 N N . ALA A 1 207 ? -0.683 -23.297 -1.287 1 97 207 ALA A N 1
ATOM 1611 C CA . ALA A 1 207 ? -2.096 -23.484 -0.969 1 97 207 ALA A CA 1
ATOM 1612 C C . ALA A 1 207 ? -2.949 -22.375 -1.591 1 97 207 ALA A C 1
ATOM 1614 O O . ALA A 1 207 ? -4.016 -22.656 -2.145 1 97 207 ALA A O 1
ATOM 1615 N N . TRP A 1 208 ? -2.461 -21.219 -1.541 1 97.88 208 TRP A N 1
ATOM 1616 C CA . TRP A 1 208 ? -3.217 -20.094 -2.082 1 97.88 208 TRP A CA 1
ATOM 1617 C C . TRP A 1 208 ? -3.203 -20.109 -3.607 1 97.88 208 TRP A C 1
ATOM 1619 O O . TRP A 1 208 ? -4.188 -19.734 -4.246 1 97.88 208 TRP A O 1
ATOM 1629 N N . GLU A 1 209 ? -2.09 -20.484 -4.195 1 97.81 209 GLU A N 1
ATOM 1630 C CA . GLU A 1 209 ? -2.084 -20.656 -5.645 1 97.81 209 GLU A CA 1
ATOM 1631 C C . GLU A 1 209 ? -3.191 -21.609 -6.09 1 97.81 209 GLU A C 1
ATOM 1633 O O . GLU A 1 209 ? -3.936 -21.312 -7.027 1 97.81 209 GLU A O 1
ATOM 1638 N N . ARG A 1 210 ? -3.248 -22.688 -5.402 1 96.88 210 ARG A N 1
ATOM 1639 C CA . ARG A 1 210 ? -4.27 -23.672 -5.727 1 96.88 210 ARG A CA 1
ATOM 1640 C C . ARG A 1 210 ? -5.668 -23.094 -5.543 1 96.88 210 ARG A C 1
ATOM 1642 O O . ARG A 1 210 ? -6.523 -23.219 -6.422 1 96.88 210 ARG A O 1
ATOM 1649 N N . GLU A 1 211 ? -5.863 -22.453 -4.453 1 97.19 211 GLU A N 1
ATOM 1650 C CA . GLU A 1 211 ? -7.172 -21.891 -4.145 1 97.19 211 GLU A CA 1
ATOM 1651 C C . GLU A 1 211 ? -7.586 -20.859 -5.191 1 97.19 211 GLU A C 1
ATOM 1653 O O . GLU A 1 211 ? -8.703 -20.906 -5.711 1 97.19 211 GLU A O 1
ATOM 1658 N N . LEU A 1 212 ? -6.723 -19.938 -5.461 1 98.38 212 LEU A N 1
ATOM 1659 C CA . LEU A 1 212 ? -7.027 -18.875 -6.418 1 98.38 212 LEU A CA 1
ATOM 1660 C C . LEU A 1 212 ? -7.258 -19.453 -7.809 1 98.38 212 LEU A C 1
ATOM 1662 O O . LEU A 1 212 ? -8.164 -19.016 -8.523 1 98.38 212 LEU A O 1
ATOM 1666 N N . GLY A 1 213 ? -6.441 -20.391 -8.148 1 97.81 213 GLY A N 1
ATOM 1667 C CA . GLY A 1 213 ? -6.637 -21.062 -9.422 1 97.81 213 GLY A CA 1
ATOM 1668 C C . GLY A 1 213 ? -7.988 -21.75 -9.531 1 97.81 213 GLY A C 1
ATOM 1669 O O . GLY A 1 213 ? -8.68 -21.609 -10.547 1 97.81 213 GLY A O 1
ATOM 1670 N N . GLU A 1 214 ? -8.359 -22.438 -8.539 1 97.06 214 GLU A N 1
ATOM 1671 C CA . GLU A 1 214 ? -9.625 -23.172 -8.516 1 97.06 214 GLU A CA 1
ATOM 1672 C C . GLU A 1 214 ? -10.812 -22.219 -8.594 1 97.06 214 GLU A C 1
ATOM 1674 O O . GLU A 1 214 ? -11.859 -22.562 -9.141 1 97.06 214 GLU A O 1
ATOM 1679 N N . LYS A 1 215 ? -10.594 -21.047 -8.156 1 97.56 215 LYS A N 1
ATOM 1680 C CA . LYS A 1 215 ? -11.656 -20.031 -8.18 1 97.56 215 LYS A CA 1
ATOM 1681 C C . LYS A 1 215 ? -11.641 -19.25 -9.477 1 97.56 215 LYS A C 1
ATOM 1683 O O . LYS A 1 215 ? -12.438 -18.328 -9.656 1 97.56 215 LYS A O 1
ATOM 1688 N N . GLY A 1 216 ? -10.688 -19.531 -10.242 1 97.75 216 GLY A N 1
ATOM 1689 C CA . GLY A 1 216 ? -10.633 -18.891 -11.555 1 97.75 216 GLY A CA 1
ATOM 1690 C C . GLY A 1 216 ? -9.961 -17.531 -11.531 1 97.75 216 GLY A C 1
ATOM 1691 O O . GLY A 1 216 ? -10.102 -16.75 -12.469 1 97.75 216 GLY A O 1
ATOM 1692 N N . VAL A 1 217 ? -9.32 -17.188 -10.453 1 98.75 217 VAL A N 1
ATOM 1693 C CA . VAL A 1 217 ? -8.555 -15.953 -10.391 1 98.75 217 VAL A CA 1
ATOM 1694 C C . VAL A 1 217 ? -7.34 -16.047 -11.312 1 98.75 217 VAL A C 1
ATOM 1696 O O . VAL A 1 217 ? -6.598 -17.031 -11.273 1 98.75 217 VAL A O 1
ATOM 1699 N N . PRO A 1 218 ? -7.141 -15.039 -12.195 1 98.69 218 PRO A N 1
ATOM 1700 C CA . PRO A 1 218 ? -5.953 -15.109 -13.047 1 98.69 218 PRO A CA 1
ATOM 1701 C C . PRO A 1 218 ? -4.652 -15.156 -12.25 1 98.69 218 PRO A C 1
ATOM 1703 O O . PRO A 1 218 ? -4.375 -14.25 -11.461 1 98.69 218 PRO A O 1
ATOM 1706 N N . LEU A 1 219 ? -3.896 -16.219 -12.406 1 98.62 219 LEU A N 1
ATOM 1707 C CA . LEU A 1 219 ? -2.564 -16.375 -11.836 1 98.62 219 LEU A CA 1
ATOM 1708 C C . LEU A 1 219 ? -1.498 -15.844 -12.789 1 98.62 219 LEU A C 1
ATOM 1710 O O . LEU A 1 219 ? -1.315 -16.375 -13.883 1 98.62 219 LEU A O 1
ATOM 1714 N N . LEU A 1 220 ? -0.784 -14.883 -12.352 1 98.69 220 LEU A N 1
ATOM 1715 C CA . LEU A 1 220 ? 0.047 -14.094 -13.258 1 98.69 220 LEU A CA 1
ATOM 1716 C C . LEU A 1 220 ? 1.498 -14.562 -13.203 1 98.69 220 LEU A C 1
ATOM 1718 O O . LEU A 1 220 ? 2.248 -14.383 -14.172 1 98.69 220 LEU A O 1
ATOM 1722 N N . GLY A 1 221 ? 1.926 -15.078 -12.062 1 98.56 221 GLY A N 1
ATOM 1723 C CA . GLY A 1 221 ? 3.312 -15.484 -11.898 1 98.56 221 GLY A CA 1
ATOM 1724 C C . GLY A 1 221 ? 3.578 -16.172 -10.57 1 98.56 221 GLY A C 1
ATOM 1725 O O . GLY A 1 221 ? 2.736 -16.141 -9.672 1 98.56 221 GLY A O 1
ATOM 1726 N N . LYS A 1 222 ? 4.723 -16.812 -10.438 1 98.44 222 LYS A N 1
ATOM 1727 C CA . LYS A 1 222 ? 5.23 -17.375 -9.188 1 98.44 222 LYS A CA 1
ATOM 1728 C C . LYS A 1 222 ? 6.754 -17.328 -9.148 1 98.44 222 LYS A C 1
ATOM 1730 O O . LYS A 1 222 ? 7.41 -17.344 -10.188 1 98.44 222 LYS A O 1
ATOM 1735 N N . VAL A 1 223 ? 7.242 -17.266 -7.941 1 98.44 223 VAL A N 1
ATOM 1736 C CA . VAL A 1 223 ? 8.688 -17.094 -7.793 1 98.44 223 VAL A CA 1
ATOM 1737 C C . VAL A 1 223 ? 9.172 -17.906 -6.598 1 98.44 223 VAL A C 1
ATOM 1739 O O . VAL A 1 223 ? 8.531 -17.922 -5.543 1 98.44 223 VAL A O 1
ATOM 1742 N N . GLN A 1 224 ? 10.273 -18.578 -6.762 1 98.19 224 GLN A N 1
ATOM 1743 C CA . GLN A 1 224 ? 11.117 -19.078 -5.684 1 98.19 224 GLN A CA 1
ATOM 1744 C C . GLN A 1 224 ? 12.273 -18.109 -5.406 1 98.19 224 GLN A C 1
ATOM 1746 O O . GLN A 1 224 ? 13.156 -17.922 -6.246 1 98.19 224 GLN A O 1
ATOM 1751 N N . TRP A 1 225 ? 12.273 -17.578 -4.234 1 98.06 225 TRP A N 1
ATOM 1752 C CA . TRP A 1 225 ? 13.281 -16.578 -3.916 1 98.06 225 TRP A CA 1
ATOM 1753 C C . TRP A 1 225 ? 14.531 -17.219 -3.334 1 98.06 225 TRP A C 1
ATOM 1755 O O . TRP A 1 225 ? 14.453 -18.266 -2.691 1 98.06 225 TRP A O 1
ATOM 1765 N N . PRO A 1 226 ? 15.656 -16.562 -3.404 1 96.19 226 PRO A N 1
ATOM 1766 C CA . PRO A 1 226 ? 16.922 -17.125 -2.9 1 96.19 226 PRO A CA 1
ATOM 1767 C C . PRO A 1 226 ? 16.906 -17.344 -1.39 1 96.19 226 PRO A C 1
ATOM 1769 O O . PRO A 1 226 ? 17.547 -18.266 -0.889 1 96.19 226 PRO A O 1
ATOM 1772 N N . GLY A 1 227 ? 16.141 -16.547 -0.692 1 97.06 227 GLY A N 1
ATOM 1773 C CA . GLY A 1 227 ? 16.078 -16.656 0.757 1 97.06 227 GLY A CA 1
ATOM 1774 C C . GLY A 1 227 ? 15.125 -17.75 1.233 1 97.06 227 GLY A C 1
ATOM 1775 O O . GLY A 1 227 ? 14.914 -17.906 2.436 1 97.06 227 GLY A O 1
ATOM 1776 N N . GLY A 1 228 ? 14.508 -18.406 0.284 1 97.31 228 GLY A N 1
ATOM 1777 C CA . GLY A 1 228 ? 13.688 -19.547 0.616 1 97.31 228 GLY A CA 1
ATOM 1778 C C . GLY A 1 228 ? 12.195 -19.25 0.542 1 97.31 228 GLY A C 1
ATOM 1779 O O . GLY A 1 228 ? 11.375 -20.172 0.591 1 97.31 228 GLY A O 1
ATOM 1780 N N . GLY A 1 229 ? 11.867 -18 0.416 1 98.31 229 GLY A N 1
ATOM 1781 C CA . GLY A 1 229 ? 10.469 -17.641 0.319 1 98.31 229 GLY A CA 1
ATOM 1782 C C . GLY A 1 229 ? 9.875 -17.906 -1.05 1 98.31 229 GLY A C 1
ATOM 1783 O O . GLY A 1 229 ? 10.594 -18.219 -1.997 1 98.31 229 GLY A O 1
ATOM 1784 N N . ARG A 1 230 ? 8.578 -17.859 -1.117 1 98.44 230 ARG A N 1
ATOM 1785 C CA . ARG A 1 230 ? 7.848 -18.016 -2.369 1 98.44 230 ARG A CA 1
ATOM 1786 C C . ARG A 1 230 ? 6.805 -16.922 -2.543 1 98.44 230 ARG A C 1
ATOM 1788 O O . ARG A 1 230 ? 6.355 -16.312 -1.562 1 98.44 230 ARG A O 1
ATOM 1795 N N . SER A 1 231 ? 6.512 -16.688 -3.771 1 98.62 231 SER A N 1
ATOM 1796 C CA . SER A 1 231 ? 5.438 -15.758 -4.133 1 98.62 231 SER A CA 1
ATOM 1797 C C . SER A 1 231 ? 4.523 -16.359 -5.195 1 98.62 231 SER A C 1
ATOM 1799 O O . SER A 1 231 ? 4.984 -17.094 -6.07 1 98.62 231 SER A O 1
ATOM 1801 N N . VAL A 1 232 ? 3.287 -16.062 -5.098 1 98.69 232 VAL A N 1
ATOM 1802 C CA . VAL A 1 232 ? 2.357 -16.203 -6.215 1 98.69 232 VAL A CA 1
ATOM 1803 C C . VAL A 1 232 ? 1.691 -14.852 -6.504 1 98.69 232 VAL A C 1
ATOM 1805 O O . VAL A 1 232 ? 1.327 -14.125 -5.578 1 98.69 232 VAL A O 1
ATOM 1808 N N . TYR A 1 233 ? 1.632 -14.555 -7.785 1 98.88 233 TYR A N 1
ATOM 1809 C CA . TYR A 1 233 ? 1.039 -13.305 -8.242 1 98.88 233 TYR A CA 1
ATOM 1810 C C . TYR A 1 233 ? -0.312 -13.547 -8.898 1 98.88 233 TYR A C 1
ATOM 1812 O O . TYR A 1 233 ? -0.482 -14.516 -9.641 1 98.88 233 TYR A O 1
ATOM 1820 N N . PHE A 1 234 ? -1.246 -12.633 -8.633 1 98.94 234 PHE A N 1
ATOM 1821 C CA . PHE A 1 234 ? -2.596 -12.766 -9.172 1 98.94 234 PHE A CA 1
ATOM 1822 C C . PHE A 1 234 ? -3.156 -11.406 -9.578 1 98.94 234 PHE A C 1
ATOM 1824 O O . PHE A 1 234 ? -2.604 -10.367 -9.211 1 98.94 234 PHE A O 1
ATOM 1831 N N . SER A 1 235 ? -4.191 -11.422 -10.359 1 98.88 235 SER A N 1
ATOM 1832 C CA . SER A 1 235 ? -4.91 -10.211 -10.75 1 98.88 235 SER A CA 1
ATOM 1833 C C . SER A 1 235 ? -6.207 -10.062 -9.961 1 98.88 235 SER A C 1
ATOM 1835 O O . SER A 1 235 ? -7.023 -10.984 -9.914 1 98.88 235 SER A O 1
ATOM 1837 N N . ASP A 1 236 ? -6.371 -8.906 -9.359 1 98.88 236 ASP A N 1
ATOM 1838 C CA . ASP A 1 236 ? -7.656 -8.672 -8.703 1 98.88 236 ASP A CA 1
ATOM 1839 C C . ASP A 1 236 ? -8.688 -8.133 -9.695 1 98.88 236 ASP A C 1
ATOM 1841 O O . ASP A 1 236 ? -8.398 -8.008 -10.891 1 98.88 236 ASP A O 1
ATOM 1845 N N . PRO A 1 237 ? -9.883 -7.824 -9.328 1 98.75 237 PRO A N 1
ATOM 1846 C CA . PRO A 1 237 ? -10.953 -7.457 -10.266 1 98.75 237 PRO A CA 1
ATOM 1847 C C . PRO A 1 237 ? -10.625 -6.203 -11.078 1 98.75 237 PRO A C 1
ATOM 1849 O O . PRO A 1 237 ? -11.188 -5.988 -12.148 1 98.75 237 PRO A O 1
ATOM 1852 N N . ASP A 1 238 ? -9.766 -5.344 -10.547 1 98.62 238 ASP A N 1
ATOM 1853 C CA . ASP A 1 238 ? -9.391 -4.117 -11.25 1 98.62 238 ASP A CA 1
ATOM 1854 C C . ASP A 1 238 ? -8.016 -4.246 -11.883 1 98.62 238 ASP A C 1
ATOM 1856 O O . ASP A 1 238 ? -7.387 -3.242 -12.234 1 98.62 238 ASP A O 1
ATOM 1860 N N . GLU A 1 239 ? -7.512 -5.453 -11.898 1 98.5 239 GLU A N 1
ATOM 1861 C CA . GLU A 1 239 ? -6.262 -5.82 -12.555 1 98.5 239 GLU A CA 1
ATOM 1862 C C . GLU A 1 239 ? -5.055 -5.301 -11.781 1 98.5 239 GLU A C 1
ATOM 1864 O O . GLU A 1 239 ? -3.957 -5.188 -12.328 1 98.5 239 GLU A O 1
ATOM 1869 N N . HIS A 1 240 ? -5.289 -4.832 -10.555 1 98.88 240 HIS A N 1
ATOM 1870 C CA . HIS A 1 240 ? -4.117 -4.695 -9.695 1 98.88 240 HIS A CA 1
ATOM 1871 C C . HIS A 1 240 ? -3.365 -6.016 -9.578 1 98.88 240 HIS A C 1
ATOM 1873 O O . HIS A 1 240 ? -3.975 -7.09 -9.625 1 98.88 240 HIS A O 1
ATOM 1879 N N . VAL A 1 241 ? -2.037 -5.863 -9.406 1 98.94 241 VAL A N 1
ATOM 1880 C CA . VAL A 1 241 ? -1.191 -7.055 -9.352 1 98.94 241 VAL A CA 1
ATOM 1881 C C . VAL A 1 241 ? -0.892 -7.41 -7.898 1 98.94 241 VAL A C 1
ATOM 1883 O O . VAL A 1 241 ? 0.015 -6.836 -7.285 1 98.94 241 VAL A O 1
ATOM 1886 N N . GLY A 1 242 ? -1.662 -8.344 -7.395 1 98.94 242 GLY A N 1
ATOM 1887 C CA . GLY A 1 242 ? -1.47 -8.812 -6.027 1 98.94 242 GLY A CA 1
ATOM 1888 C C . GLY A 1 242 ? -0.429 -9.906 -5.91 1 98.94 242 GLY A C 1
ATOM 1889 O O . GLY A 1 242 ? -0.24 -10.695 -6.844 1 98.94 242 GLY A O 1
ATOM 1890 N N . GLU A 1 243 ? 0.149 -9.969 -4.738 1 99 243 GLU A N 1
ATOM 1891 C CA . GLU A 1 243 ? 1.137 -10.984 -4.387 1 99 243 GLU A CA 1
ATOM 1892 C C . GLU A 1 243 ? 0.854 -11.578 -3.008 1 99 243 GLU A C 1
ATOM 1894 O O . GLU A 1 243 ? 0.583 -10.844 -2.057 1 99 243 GLU A O 1
ATOM 1899 N N . LEU A 1 244 ? 0.774 -12.828 -2.91 1 98.94 244 LEU A N 1
ATOM 1900 C CA . LEU A 1 244 ? 0.916 -13.523 -1.635 1 98.94 244 LEU A CA 1
ATOM 1901 C C . LEU A 1 244 ? 2.326 -14.078 -1.474 1 98.94 244 LEU A C 1
ATOM 1903 O O . LEU A 1 244 ? 2.809 -14.812 -2.338 1 98.94 244 LEU A O 1
ATOM 1907 N N . ALA A 1 245 ? 2.926 -13.703 -0.369 1 98.94 245 ALA A N 1
ATOM 1908 C CA . ALA A 1 245 ? 4.344 -14.016 -0.225 1 98.94 245 ALA A CA 1
ATOM 1909 C C . ALA A 1 245 ? 4.652 -14.531 1.179 1 98.94 245 ALA A C 1
ATOM 1911 O O . ALA A 1 245 ? 4.113 -14.016 2.164 1 98.94 245 ALA A O 1
ATOM 1912 N N . SER A 1 246 ? 5.59 -15.453 1.244 1 98.81 246 SER A N 1
ATOM 1913 C CA . SER A 1 246 ? 5.973 -16.062 2.514 1 98.81 246 SER A CA 1
ATOM 1914 C C . SER A 1 246 ? 7.242 -15.422 3.072 1 98.81 246 SER A C 1
ATOM 1916 O O . SER A 1 246 ? 7.91 -14.656 2.379 1 98.81 246 SER A O 1
ATOM 1918 N N . ARG A 1 247 ? 7.469 -15.727 4.336 1 98.62 247 ARG A N 1
ATOM 1919 C CA . ARG A 1 247 ? 8.781 -15.406 4.887 1 98.62 247 ARG A CA 1
ATOM 1920 C C . ARG A 1 247 ? 9.898 -15.906 3.975 1 98.62 247 ARG A C 1
ATOM 1922 O O . ARG A 1 247 ? 9.75 -16.953 3.324 1 98.62 247 ARG A O 1
ATOM 1929 N N . GLY A 1 248 ? 11.008 -15.156 3.943 1 98.31 248 GLY A N 1
ATOM 1930 C CA . GLY A 1 248 ? 12.156 -15.539 3.137 1 98.31 248 GLY A CA 1
ATOM 1931 C C . GLY A 1 248 ? 12.234 -14.781 1.824 1 98.31 248 GLY A C 1
ATOM 1932 O O . GLY A 1 248 ? 13.164 -15 1.036 1 98.31 248 GLY A O 1
ATOM 1933 N N . ILE A 1 249 ? 11.258 -13.852 1.611 1 98.12 249 ILE A N 1
ATOM 1934 C CA . ILE A 1 249 ? 11.375 -13.086 0.376 1 98.12 249 ILE A CA 1
ATOM 1935 C C . ILE A 1 249 ? 12.297 -11.891 0.595 1 98.12 249 ILE A C 1
ATOM 1937 O O . ILE A 1 249 ? 12.906 -11.383 -0.353 1 98.12 249 ILE A O 1
ATOM 1941 N N . TRP A 1 250 ? 12.32 -11.422 1.785 1 97.88 250 TRP A N 1
ATOM 1942 C CA . TRP A 1 250 ? 13.219 -10.359 2.211 1 97.88 250 TRP A CA 1
ATOM 1943 C C . TRP A 1 250 ? 13.961 -10.75 3.486 1 97.88 250 TRP A C 1
ATOM 1945 O O . TRP A 1 250 ? 13.547 -11.664 4.195 1 97.88 250 TRP A O 1
ATOM 1955 N N . PRO A 1 251 ? 15.094 -10.023 3.811 1 95.88 251 PRO A N 1
ATOM 1956 C CA . PRO A 1 251 ? 15.805 -10.336 5.055 1 95.88 251 PRO A CA 1
ATOM 1957 C C . PRO A 1 251 ? 14.938 -10.109 6.297 1 95.88 251 PRO A C 1
ATOM 1959 O O . PRO A 1 251 ? 15.086 -10.828 7.289 1 95.88 251 PRO A O 1
ATOM 1962 N N . HIS A 1 252 ? 13.984 -9.141 6.262 1 96.81 252 HIS A N 1
ATOM 1963 C CA . HIS A 1 252 ? 13.203 -8.797 7.441 1 96.81 252 HIS A CA 1
ATOM 1964 C C . HIS A 1 252 ? 11.867 -9.539 7.453 1 96.81 252 HIS A C 1
ATOM 1966 O O . HIS A 1 252 ? 11.086 -9.398 8.391 1 96.81 252 HIS A O 1
ATOM 1972 N N . TYR A 1 253 ? 11.688 -10.266 6.359 1 96.69 253 TYR A N 1
ATOM 1973 C CA . TYR A 1 253 ? 10.508 -11.117 6.293 1 96.69 253 TYR A CA 1
ATOM 1974 C C . TYR A 1 253 ? 10.773 -12.352 5.445 1 96.69 253 TYR A C 1
ATOM 1976 O O . TYR A 1 253 ? 11.18 -12.242 4.289 1 96.69 253 TYR A O 1
ATOM 1984 N N . MET B 1 1 ? -45.688 59.125 -65.875 1 20.33 1 MET B N 1
ATOM 1985 C CA . MET B 1 1 ? -44.906 58.031 -66.438 1 20.33 1 MET B CA 1
ATOM 1986 C C . MET B 1 1 ? -44.719 56.906 -65.438 1 20.33 1 MET B C 1
ATOM 1988 O O . MET B 1 1 ? -44.938 57.094 -64.25 1 20.33 1 MET B O 1
ATOM 1992 N N . ASP B 1 2 ? -43.562 56.031 -65.625 1 18.72 2 ASP B N 1
ATOM 1993 C CA . ASP B 1 2 ? -43.312 54.594 -65.688 1 18.72 2 ASP B CA 1
ATOM 1994 C C . ASP B 1 2 ? -43.188 54 -64.25 1 18.72 2 ASP B C 1
ATOM 1996 O O . ASP B 1 2 ? -43.906 53.094 -63.906 1 18.72 2 ASP B O 1
ATOM 2000 N N . ALA B 1 3 ? -41.938 53.375 -63.969 1 18.97 3 ALA B N 1
ATOM 2001 C CA . ALA B 1 3 ? -41.375 52.031 -64.062 1 18.97 3 ALA B CA 1
ATOM 2002 C C . ALA B 1 3 ? -41 51.5 -62.688 1 18.97 3 ALA B C 1
ATOM 2004 O O . ALA B 1 3 ? -39.844 51.656 -62.25 1 18.97 3 ALA B O 1
ATOM 2005 N N . ARG B 1 4 ? -41.656 51.594 -61.625 1 26.09 4 ARG B N 1
ATOM 2006 C CA . ARG B 1 4 ? -41.094 51.25 -60.312 1 26.09 4 ARG B CA 1
ATOM 2007 C C . ARG B 1 4 ? -40.875 49.75 -60.188 1 26.09 4 ARG B C 1
ATOM 2009 O O . ARG B 1 4 ? -41.844 49 -59.938 1 26.09 4 ARG B O 1
ATOM 2016 N N . THR B 1 5 ? -39.875 49.125 -61.094 1 24.27 5 THR B N 1
ATOM 2017 C CA . THR B 1 5 ? -39.656 47.719 -61.312 1 24.27 5 THR B CA 1
ATOM 2018 C C . THR B 1 5 ? -39.25 47.031 -60.031 1 24.27 5 THR B C 1
ATOM 2020 O O . THR B 1 5 ? -38.469 47.562 -59.25 1 24.27 5 THR B O 1
ATOM 2023 N N . GLY B 1 6 ? -40.031 46.125 -59.406 1 23.73 6 GLY B N 1
ATOM 2024 C CA . GLY B 1 6 ? -40.125 45.219 -58.281 1 23.73 6 GLY B CA 1
ATOM 2025 C C . GLY B 1 6 ? -39 44.219 -58.219 1 23.73 6 GLY B C 1
ATOM 2026 O O . GLY B 1 6 ? -38.75 43.531 -59.219 1 23.73 6 GLY B O 1
ATOM 2027 N N . ALA B 1 7 ? -37.812 44.438 -57.5 1 23.16 7 ALA B N 1
ATOM 2028 C CA . ALA B 1 7 ? -36.5 43.781 -57.312 1 23.16 7 ALA B CA 1
ATOM 2029 C C . ALA B 1 7 ? -36.688 42.375 -56.781 1 23.16 7 ALA B C 1
ATOM 2031 O O . ALA B 1 7 ? -37.219 42.188 -55.656 1 23.16 7 ALA B O 1
ATOM 2032 N N . GLY B 1 8 ? -36.969 41.25 -57.562 1 22.41 8 GLY B N 1
ATOM 2033 C CA . GLY B 1 8 ? -37.219 39.844 -57.281 1 22.41 8 GLY B CA 1
ATOM 2034 C C . GLY B 1 8 ? -36.031 39.125 -56.688 1 22.41 8 GLY B C 1
ATOM 2035 O O . GLY B 1 8 ? -35 38.969 -57.344 1 22.41 8 GLY B O 1
ATOM 2036 N N . THR B 1 9 ? -35.438 39.406 -55.5 1 26.11 9 THR B N 1
ATOM 2037 C CA . THR B 1 9 ? -34.156 38.875 -55.094 1 26.11 9 THR B CA 1
ATOM 2038 C C . THR B 1 9 ? -34.219 37.344 -55 1 26.11 9 THR B C 1
ATOM 2040 O O . THR B 1 9 ? -35.094 36.812 -54.344 1 26.11 9 THR B O 1
ATOM 2043 N N . PRO B 1 10 ? -33.594 36.469 -55.969 1 23.39 10 PRO B N 1
ATOM 2044 C CA . PRO B 1 10 ? -33.594 35.031 -56.281 1 23.39 10 PRO B CA 1
ATOM 2045 C C . PRO B 1 10 ? -33.094 34.188 -55.125 1 23.39 10 PRO B C 1
ATOM 2047 O O . PRO B 1 10 ? -32.469 34.719 -54.219 1 23.39 10 PRO B O 1
ATOM 2050 N N . THR B 1 11 ? -33.344 32.844 -55.125 1 23.83 11 THR B N 1
ATOM 2051 C CA . THR B 1 11 ? -33.531 31.516 -54.531 1 23.83 11 THR B CA 1
ATOM 2052 C C . THR B 1 11 ? -32.156 30.859 -54.25 1 23.83 11 THR B C 1
ATOM 2054 O O . THR B 1 11 ? -31.328 30.766 -55.156 1 23.83 11 THR B O 1
ATOM 2057 N N . GLN B 1 12 ? -31.625 30.891 -52.969 1 22.48 12 GLN B N 1
ATOM 2058 C CA . GLN B 1 12 ? -30.375 30.438 -52.406 1 22.48 12 GLN B CA 1
ATOM 2059 C C . GLN B 1 12 ? -30.203 28.938 -52.562 1 22.48 12 GLN B C 1
ATOM 2061 O O . GLN B 1 12 ? -30.969 28.156 -52 1 22.48 12 GLN B O 1
ATOM 2066 N N . GLU B 1 13 ? -29.766 28.359 -53.75 1 22.06 13 GLU B N 1
ATOM 2067 C CA . GLU B 1 13 ? -29.578 26.953 -54.094 1 22.06 13 GLU B CA 1
ATOM 2068 C C . GLU B 1 13 ? -28.562 26.281 -53.188 1 22.06 13 GLU B C 1
ATOM 2070 O O . GLU B 1 13 ? -27.453 26.797 -53 1 22.06 13 GLU B O 1
ATOM 2075 N N . ARG B 1 14 ? -28.922 25.422 -52.219 1 23.64 14 ARG B N 1
ATOM 2076 C CA . ARG B 1 14 ? -28.297 24.562 -51.219 1 23.64 14 ARG B CA 1
ATOM 2077 C C . ARG B 1 14 ? -27.391 23.531 -51.875 1 23.64 14 ARG B C 1
ATOM 2079 O O . ARG B 1 14 ? -27.875 22.625 -52.562 1 23.64 14 ARG B O 1
ATOM 2086 N N . ARG B 1 15 ? -26.188 23.875 -52.438 1 19.81 15 ARG B N 1
ATOM 2087 C CA . ARG B 1 15 ? -25.312 22.953 -53.188 1 19.81 15 ARG B CA 1
ATOM 2088 C C . ARG B 1 15 ? -24.844 21.828 -52.25 1 19.81 15 ARG B C 1
ATOM 2090 O O . ARG B 1 15 ? -24.359 22.078 -51.156 1 19.81 15 ARG B O 1
ATOM 2097 N N . THR B 1 16 ? -25.328 20.562 -52.344 1 23.52 16 THR B N 1
ATOM 2098 C CA . THR B 1 16 ? -25.156 19.203 -51.844 1 23.52 16 THR B CA 1
ATOM 2099 C C . THR B 1 16 ? -23.734 18.703 -52.094 1 23.52 16 THR B C 1
ATOM 2101 O O . THR B 1 16 ? -23.391 18.406 -53.25 1 23.52 16 THR B O 1
ATOM 2104 N N . THR B 1 17 ? -22.625 19.422 -51.719 1 21.86 17 THR B N 1
ATOM 2105 C CA . THR B 1 17 ? -21.344 18.953 -52.25 1 21.86 17 THR B CA 1
ATOM 2106 C C . THR B 1 17 ? -21.047 17.531 -51.75 1 21.86 17 THR B C 1
ATOM 2108 O O . THR B 1 17 ? -21.016 17.297 -50.531 1 21.86 17 THR B O 1
ATOM 2111 N N . THR B 1 18 ? -21.156 16.438 -52.531 1 22.2 18 THR B N 1
ATOM 2112 C CA . THR B 1 18 ? -20.906 15 -52.531 1 22.2 18 THR B CA 1
ATOM 2113 C C . THR B 1 18 ? -19.453 14.688 -52.219 1 22.2 18 THR B C 1
ATOM 2115 O O . THR B 1 18 ? -18.547 15.266 -52.812 1 22.2 18 THR B O 1
ATOM 2118 N N . CYS B 1 19 ? -19.078 14.305 -50.938 1 22.25 19 CYS B N 1
ATOM 2119 C CA . CYS B 1 19 ? -17.828 13.867 -50.312 1 22.25 19 CYS B CA 1
ATOM 2120 C C . CYS B 1 19 ? -17.266 12.633 -51.031 1 22.25 19 CYS B C 1
ATOM 2122 O O . CYS B 1 19 ? -17.797 11.531 -50.844 1 22.25 19 CYS B O 1
ATOM 2124 N N . THR B 1 20 ? -16.875 12.672 -52.312 1 18.06 20 THR B N 1
ATOM 2125 C CA . THR B 1 20 ? -16.5 11.484 -53.094 1 18.06 20 THR B CA 1
ATOM 2126 C C . THR B 1 20 ? -15.32 10.766 -52.438 1 18.06 20 THR B C 1
ATOM 2128 O O . THR B 1 20 ? -15.375 9.555 -52.219 1 18.06 20 THR B O 1
ATOM 2131 N N . ARG B 1 21 ? -13.992 11.203 -52.594 1 17.98 21 ARG B N 1
ATOM 2132 C CA . ARG B 1 21 ? -13.164 10.438 -53.531 1 17.98 21 ARG B CA 1
ATOM 2133 C C . ARG B 1 21 ? -12.453 9.297 -52.812 1 17.98 21 ARG B C 1
ATOM 2135 O O . ARG B 1 21 ? -12.516 8.148 -53.25 1 17.98 21 ARG B O 1
ATOM 2142 N N . ALA B 1 22 ? -11.141 9.492 -52.094 1 17.77 22 ALA B N 1
ATOM 2143 C CA . ALA B 1 22 ? -9.93 8.977 -52.719 1 17.77 22 ALA B CA 1
ATOM 2144 C C . ALA B 1 22 ? -9.516 7.637 -52.125 1 17.77 22 ALA B C 1
ATOM 2146 O O . ALA B 1 22 ? -9.305 7.531 -50.906 1 17.77 22 ALA B O 1
ATOM 2147 N N . LEU B 1 23 ? -9.781 6.5 -52.656 1 21.09 23 LEU B N 1
ATOM 2148 C CA . LEU B 1 23 ? -9.539 5.07 -52.5 1 21.09 23 LEU B CA 1
ATOM 2149 C C . LEU B 1 23 ? -8.055 4.754 -52.562 1 21.09 23 LEU B C 1
ATOM 2151 O O . LEU B 1 23 ? -7.551 4.312 -53.625 1 21.09 23 LEU B O 1
ATOM 2155 N N . LEU B 1 24 ? -7.051 5.57 -52 1 19.19 24 LEU B N 1
ATOM 2156 C CA . LEU B 1 24 ? -5.738 5.203 -52.5 1 19.19 24 LEU B CA 1
ATOM 2157 C C . LEU B 1 24 ? -5.379 3.773 -52.125 1 19.19 24 LEU B C 1
ATOM 2159 O O . LEU B 1 24 ? -5.539 3.379 -50.969 1 19.19 24 LEU B O 1
ATOM 2163 N N . SER B 1 25 ? -5.055 2.875 -53.094 1 20.12 25 SER B N 1
ATOM 2164 C CA . SER B 1 25 ? -4.707 1.49 -53.406 1 20.12 25 SER B CA 1
ATOM 2165 C C . SER B 1 25 ? -3.305 1.152 -52.906 1 20.12 25 SER B C 1
ATOM 2167 O O . SER B 1 25 ? -2.312 1.551 -53.531 1 20.12 25 SER B O 1
ATOM 2169 N N . LEU B 1 26 ? -2.955 1.332 -51.625 1 20.91 26 LEU B N 1
ATOM 2170 C CA . LEU B 1 26 ? -1.554 1.065 -51.312 1 20.91 26 LEU B CA 1
ATOM 2171 C C . LEU B 1 26 ? -1.192 -0.38 -51.656 1 20.91 26 LEU B C 1
ATOM 2173 O O . LEU B 1 26 ? -1.766 -1.311 -51.062 1 20.91 26 LEU B O 1
ATOM 2177 N N . ALA B 1 27 ? -0.425 -0.693 -52.75 1 18.39 27 ALA B N 1
ATOM 2178 C CA . ALA B 1 27 ? -0.066 -1.94 -53.406 1 18.39 27 ALA B CA 1
ATOM 2179 C C . ALA B 1 27 ? 1.018 -2.686 -52.656 1 18.39 27 ALA B C 1
ATOM 2181 O O . ALA B 1 27 ? 0.984 -3.914 -52.531 1 18.39 27 ALA B O 1
ATOM 2182 N N . PRO B 1 28 ? 2.047 -2.131 -51.875 1 19.66 28 PRO B N 1
ATOM 2183 C CA . PRO B 1 28 ? 3.268 -2.688 -52.469 1 19.66 28 PRO B CA 1
ATOM 2184 C C . PRO B 1 28 ? 3.414 -4.188 -52.188 1 19.66 28 PRO B C 1
ATOM 2186 O O . PRO B 1 28 ? 2.697 -4.746 -51.375 1 19.66 28 PRO B O 1
ATOM 2189 N N . GLU B 1 29 ? 4.855 -4.711 -52.312 1 19.91 29 GLU B N 1
ATOM 2190 C CA . GLU B 1 29 ? 5.621 -5.707 -53.031 1 19.91 29 GLU B CA 1
ATOM 2191 C C . GLU B 1 29 ? 5.875 -6.953 -52.188 1 19.91 29 GLU B C 1
ATOM 2193 O O . GLU B 1 29 ? 5.98 -6.867 -50.969 1 19.91 29 GLU B O 1
ATOM 2198 N N . PRO B 1 30 ? 6.07 -8.125 -52.75 1 21.28 30 PRO B N 1
ATOM 2199 C CA . PRO B 1 30 ? 6.031 -9.57 -52.5 1 21.28 30 PRO B CA 1
ATOM 2200 C C . PRO B 1 30 ? 7.332 -10.102 -51.906 1 21.28 30 PRO B C 1
ATOM 2202 O O . PRO B 1 30 ? 7.449 -11.297 -51.625 1 21.28 30 PRO B O 1
ATOM 2205 N N . ALA B 1 31 ? 8.164 -9.297 -51.125 1 19.94 31 ALA B N 1
ATOM 2206 C CA . ALA B 1 31 ? 9.5 -9.859 -51.312 1 19.94 31 ALA B CA 1
ATOM 2207 C C . ALA B 1 31 ? 9.531 -11.336 -50.969 1 19.94 31 ALA B C 1
ATOM 2209 O O . ALA B 1 31 ? 8.703 -11.812 -50.188 1 19.94 31 ALA B O 1
ATOM 2210 N N . LYS B 1 32 ? 10.82 -12 -51.25 1 18.55 32 LYS B N 1
ATOM 2211 C CA . LYS B 1 32 ? 11.438 -13.227 -51.75 1 18.55 32 LYS B CA 1
ATOM 2212 C C . LYS B 1 32 ? 11.648 -14.234 -50.625 1 18.55 32 LYS B C 1
ATOM 2214 O O . LYS B 1 32 ? 11.727 -13.859 -49.469 1 18.55 32 LYS B O 1
ATOM 2219 N N . GLY B 1 33 ? 11.883 -15.484 -50.969 1 18.47 33 GLY B N 1
ATOM 2220 C CA . GLY B 1 33 ? 11.797 -16.922 -50.75 1 18.47 33 GLY B CA 1
ATOM 2221 C C . GLY B 1 33 ? 12.914 -17.453 -49.875 1 18.47 33 GLY B C 1
ATOM 2222 O O . GLY B 1 33 ? 13.102 -18.672 -49.781 1 18.47 33 GLY B O 1
ATOM 2223 N N . ALA B 1 34 ? 13.57 -16.672 -48.875 1 19.09 34 ALA B N 1
ATOM 2224 C CA . ALA B 1 34 ? 14.883 -17.219 -48.531 1 19.09 34 ALA B CA 1
ATOM 2225 C C . ALA B 1 34 ? 14.781 -18.656 -48.062 1 19.09 34 ALA B C 1
ATOM 2227 O O . ALA B 1 34 ? 13.914 -18.984 -47.219 1 19.09 34 ALA B O 1
ATOM 2228 N N . GLU B 1 35 ? 15.359 -19.625 -48.781 1 18.66 35 GLU B N 1
ATOM 2229 C CA . GLU B 1 35 ? 15.477 -21.078 -48.875 1 18.66 35 GLU B CA 1
ATOM 2230 C C . GLU B 1 35 ? 16.281 -21.641 -47.688 1 18.66 35 GLU B C 1
ATOM 2232 O O . GLU B 1 35 ? 17.484 -21.391 -47.594 1 18.66 35 GLU B O 1
ATOM 2237 N N . VAL B 1 36 ? 16 -21.359 -46.438 1 19.59 36 VAL B N 1
ATOM 2238 C CA . VAL B 1 36 ? 16.969 -21.891 -45.5 1 19.59 36 VAL B CA 1
ATOM 2239 C C . VAL B 1 36 ? 17.031 -23.406 -45.594 1 19.59 36 VAL B C 1
ATOM 2241 O O . VAL B 1 36 ? 16.016 -24.094 -45.5 1 19.59 36 VAL B O 1
ATOM 2244 N N . ARG B 1 37 ? 18.109 -23.953 -46.219 1 17.66 37 ARG B N 1
ATOM 2245 C CA . ARG B 1 37 ? 18.531 -25.312 -46.5 1 17.66 37 ARG B CA 1
ATOM 2246 C C . ARG B 1 37 ? 18.781 -26.094 -45.219 1 17.66 37 ARG B C 1
ATOM 2248 O O . ARG B 1 37 ? 19.578 -25.672 -44.375 1 17.66 37 ARG B O 1
ATOM 2255 N N . MET B 1 38 ? 17.812 -26.688 -44.594 1 18.84 38 MET B N 1
ATOM 2256 C CA . MET B 1 38 ? 17.875 -27.609 -43.438 1 18.84 38 MET B CA 1
ATOM 2257 C C . MET B 1 38 ? 18.828 -28.766 -43.75 1 18.84 38 MET B C 1
ATOM 2259 O O . MET B 1 38 ? 18.625 -29.516 -44.688 1 18.84 38 MET B O 1
ATOM 2263 N N . ASP B 1 39 ? 20.109 -28.578 -43.562 1 16.58 39 ASP B N 1
ATOM 2264 C CA . ASP B 1 39 ? 21.078 -29.609 -43.875 1 16.58 39 ASP B CA 1
ATOM 2265 C C . ASP B 1 39 ? 20.75 -30.906 -43.094 1 16.58 39 ASP B C 1
ATOM 2267 O O . ASP B 1 39 ? 20.203 -30.859 -42 1 16.58 39 ASP B O 1
ATOM 2271 N N . GLU B 1 40 ? 20.891 -32.094 -43.75 1 18.61 40 GLU B N 1
ATOM 2272 C CA . GLU B 1 40 ? 20.625 -33.531 -43.719 1 18.61 40 GLU B CA 1
ATOM 2273 C C . GLU B 1 40 ? 21.5 -34.25 -42.719 1 18.61 40 GLU B C 1
ATOM 2275 O O . GLU B 1 40 ? 21.359 -35.438 -42.5 1 18.61 40 GLU B O 1
ATOM 2280 N N . VAL B 1 41 ? 21.922 -33.625 -41.562 1 18.8 41 VAL B N 1
ATOM 2281 C CA . VAL B 1 41 ? 23.062 -34.438 -41.156 1 18.8 41 VAL B CA 1
ATOM 2282 C C . VAL B 1 41 ? 22.656 -35.906 -41.031 1 18.8 41 VAL B C 1
ATOM 2284 O O . VAL B 1 41 ? 21.562 -36.219 -40.562 1 18.8 41 VAL B O 1
ATOM 2287 N N . ARG B 1 42 ? 23.578 -36.812 -41.5 1 16.11 42 ARG B N 1
ATOM 2288 C CA . ARG B 1 42 ? 23.812 -38.188 -41.938 1 16.11 42 ARG B CA 1
ATOM 2289 C C . ARG B 1 42 ? 23.609 -39.156 -40.781 1 16.11 42 ARG B C 1
ATOM 2291 O O . ARG B 1 42 ? 23.656 -38.75 -39.594 1 16.11 42 ARG B O 1
ATOM 2298 N N . LEU B 1 43 ? 24.141 -40.438 -40.969 1 16.77 43 LEU B N 1
ATOM 2299 C CA . LEU B 1 43 ? 23.828 -41.875 -41.156 1 16.77 43 LEU B CA 1
ATOM 2300 C C . LEU B 1 43 ? 24.203 -42.688 -39.938 1 16.77 43 LEU B C 1
ATOM 2302 O O . LEU B 1 43 ? 23.484 -43.625 -39.562 1 16.77 43 LEU B O 1
ATOM 2306 N N . GLY B 1 44 ? 25.281 -42.438 -39 1 16.92 44 GLY B N 1
ATOM 2307 C CA . GLY B 1 44 ? 26.141 -43.625 -39.062 1 16.92 44 GLY B CA 1
ATOM 2308 C C . GLY B 1 44 ? 25.547 -44.812 -38.312 1 16.92 44 GLY B C 1
ATOM 2309 O O . GLY B 1 44 ? 24.656 -44.625 -37.469 1 16.92 44 GLY B O 1
ATOM 2310 N N . SER B 1 45 ? 26.094 -46.125 -38.562 1 17.42 45 SER B N 1
ATOM 2311 C CA . SER B 1 45 ? 25.828 -47.562 -38.688 1 17.42 45 SER B CA 1
ATOM 2312 C C . SER B 1 45 ? 26.047 -48.281 -37.344 1 17.42 45 SER B C 1
ATOM 2314 O O . SER B 1 45 ? 25.703 -49.438 -37.188 1 17.42 45 SER B O 1
ATOM 2316 N N . ARG B 1 46 ? 26.453 -47.719 -36.156 1 18.03 46 ARG B N 1
ATOM 2317 C CA . ARG B 1 46 ? 27.422 -48.656 -35.625 1 18.03 46 ARG B CA 1
ATOM 2318 C C . ARG B 1 46 ? 26.75 -50 -35.281 1 18.03 46 ARG B C 1
ATOM 2320 O O . ARG B 1 46 ? 25.531 -50.031 -35.031 1 18.03 46 ARG B O 1
ATOM 2327 N N . GLN B 1 47 ? 27.703 -51 -34.906 1 17.64 47 GLN B N 1
ATOM 2328 C CA . GLN B 1 47 ? 28.031 -52.406 -35.062 1 17.64 47 GLN B CA 1
ATOM 2329 C C . GLN B 1 47 ? 27.312 -53.25 -34 1 17.64 47 GLN B C 1
ATOM 2331 O O . GLN B 1 47 ? 26.906 -52.75 -32.969 1 17.64 47 GLN B O 1
ATOM 2336 N N . PRO B 1 48 ? 27.375 -54.656 -34.156 1 19.38 48 PRO B N 1
ATOM 2337 C CA . PRO B 1 48 ? 26.609 -55.875 -33.938 1 19.38 48 PRO B CA 1
ATOM 2338 C C . PRO B 1 48 ? 26.859 -56.469 -32.562 1 19.38 48 PRO B C 1
ATOM 2340 O O . PRO B 1 48 ? 26.078 -57.312 -32.094 1 19.38 48 PRO B O 1
ATOM 2343 N N . VAL B 1 49 ? 27.453 -55.938 -31.531 1 17.84 49 VAL B N 1
ATOM 2344 C CA . VAL B 1 49 ? 28.312 -56.938 -30.906 1 17.84 49 VAL B CA 1
ATOM 2345 C C . VAL B 1 49 ? 27.469 -58.094 -30.391 1 17.84 49 VAL B C 1
ATOM 2347 O O . VAL B 1 49 ? 26.312 -57.938 -30.016 1 17.84 49 VAL B O 1
ATOM 2350 N N . SER B 1 50 ? 28.219 -59.312 -30.203 1 16.27 50 SER B N 1
ATOM 2351 C CA . SER B 1 50 ? 28.156 -60.75 -30.281 1 16.27 50 SER B CA 1
ATOM 2352 C C . SER B 1 50 ? 27.453 -61.344 -29.062 1 16.27 50 SER B C 1
ATOM 2354 O O . SER B 1 50 ? 27.203 -60.656 -28.078 1 16.27 50 SER B O 1
ATOM 2356 N N . ARG B 1 51 ? 28.109 -62.531 -28.469 1 16 51 ARG B N 1
ATOM 2357 C CA . ARG B 1 51 ? 27.812 -63.969 -28.547 1 16 51 ARG B CA 1
ATOM 2358 C C . ARG B 1 51 ? 27.234 -64.438 -27.219 1 16 51 ARG B C 1
ATOM 2360 O O . ARG B 1 51 ? 26.203 -65.125 -27.203 1 16 51 ARG B O 1
ATOM 2367 N N . GLY B 1 52 ? 28.062 -64.562 -26.094 1 17.27 52 GLY B N 1
ATOM 2368 C CA . GLY B 1 52 ? 28.391 -65.938 -25.719 1 17.27 52 GLY B CA 1
ATOM 2369 C C . GLY B 1 52 ? 27.344 -66.562 -24.828 1 17.27 52 GLY B C 1
ATOM 2370 O O . GLY B 1 52 ? 26.562 -65.875 -24.172 1 17.27 52 GLY B O 1
ATOM 2371 N N . LYS B 1 53 ? 27.328 -67.938 -24.734 1 18.02 53 LYS B N 1
ATOM 2372 C CA . LYS B 1 53 ? 26.5 -69.125 -24.562 1 18.02 53 LYS B CA 1
ATOM 2373 C C . LYS B 1 53 ? 26.297 -69.438 -23.078 1 18.02 53 LYS B C 1
ATOM 2375 O O . LYS B 1 53 ? 25.328 -70.125 -22.703 1 18.02 53 LYS B O 1
ATOM 2380 N N . ARG B 1 54 ? 27.141 -69.188 -22.062 1 17.67 54 ARG B N 1
ATOM 2381 C CA . ARG B 1 54 ? 27.5 -70.438 -21.438 1 17.67 54 ARG B CA 1
ATOM 2382 C C . ARG B 1 54 ? 26.312 -71.062 -20.719 1 17.67 54 ARG B C 1
ATOM 2384 O O . ARG B 1 54 ? 25.375 -70.375 -20.328 1 17.67 54 ARG B O 1
ATOM 2391 N N . ASP B 1 55 ? 26.547 -72.375 -20.172 1 16.34 55 ASP B N 1
ATOM 2392 C CA . ASP B 1 55 ? 26.078 -73.75 -20.016 1 16.34 55 ASP B CA 1
ATOM 2393 C C . ASP B 1 55 ? 25.266 -73.875 -18.734 1 16.34 55 ASP B C 1
ATOM 2395 O O . ASP B 1 55 ? 24.188 -74.5 -18.734 1 16.34 55 ASP B O 1
ATOM 2399 N N . TYR B 1 56 ? 25.875 -73.688 -17.453 1 17.84 56 TYR B N 1
ATOM 2400 C CA . TYR B 1 56 ? 26 -74.938 -16.672 1 17.84 56 TYR B CA 1
ATOM 2401 C C . TYR B 1 56 ? 24.672 -75.312 -16.062 1 17.84 56 TYR B C 1
ATOM 2403 O O . TYR B 1 56 ? 23.766 -74.5 -15.906 1 17.84 56 TYR B O 1
ATOM 2411 N N . ASP B 1 57 ? 24.75 -76.312 -14.984 1 18.23 57 ASP B N 1
ATOM 2412 C CA . ASP B 1 57 ? 24.422 -77.688 -14.664 1 18.23 57 ASP B CA 1
ATOM 2413 C C . ASP B 1 57 ? 23.156 -77.75 -13.812 1 18.23 57 ASP B C 1
ATOM 2415 O O . ASP B 1 57 ? 22.734 -76.75 -13.227 1 18.23 57 ASP B O 1
ATOM 2419 N N . PRO B 1 58 ? 23.094 -78.938 -12.914 1 18.05 58 PRO B N 1
ATOM 2420 C CA . PRO B 1 58 ? 22.203 -80.125 -12.781 1 18.05 58 PRO B CA 1
ATOM 2421 C C . PRO B 1 58 ? 21.125 -79.938 -11.727 1 18.05 58 PRO B C 1
ATOM 2423 O O . PRO B 1 58 ? 19.953 -80.188 -11.977 1 18.05 58 PRO B O 1
ATOM 2426 N N . LEU B 1 59 ? 21.578 -79.875 -10.328 1 18.75 59 LEU B N 1
ATOM 2427 C CA . LEU B 1 59 ? 21.312 -81.062 -9.508 1 18.75 59 LEU B CA 1
ATOM 2428 C C . LEU B 1 59 ? 19.922 -81 -8.898 1 18.75 59 LEU B C 1
ATOM 2430 O O . LEU B 1 59 ? 19.141 -82 -9.031 1 18.75 59 LEU B O 1
ATOM 2434 N N . GLN B 1 60 ? 19.828 -80.75 -7.461 1 20.22 60 GLN B N 1
ATOM 2435 C CA . GLN B 1 60 ? 19.453 -81.75 -6.469 1 20.22 60 GLN B CA 1
ATOM 2436 C C . GLN B 1 60 ? 17.938 -81.75 -6.246 1 20.22 60 GLN B C 1
ATOM 2438 O O . GLN B 1 60 ? 17.297 -80.688 -6.285 1 20.22 60 GLN B O 1
ATOM 2443 N N . GLU B 1 61 ? 17.344 -82.938 -6.031 1 21.42 61 GLU B N 1
ATOM 2444 C CA . GLU B 1 61 ? 16.062 -83.625 -6.098 1 21.42 61 GLU B CA 1
ATOM 2445 C C . GLU B 1 61 ? 15.148 -83.25 -4.941 1 21.42 61 GLU B C 1
ATOM 2447 O O . GLU B 1 61 ? 13.984 -83.625 -4.902 1 21.42 61 GLU B O 1
ATOM 2452 N N . PRO B 1 62 ? 15.242 -82.125 -4.141 1 22.14 62 PRO B N 1
ATOM 2453 C CA . PRO B 1 62 ? 14.719 -82.5 -2.826 1 22.14 62 PRO B CA 1
ATOM 2454 C C . PRO B 1 62 ? 13.281 -83 -2.883 1 22.14 62 PRO B C 1
ATOM 2456 O O . PRO B 1 62 ? 12.539 -82.625 -3.805 1 22.14 62 PRO B O 1
ATOM 2459 N N . ASP B 1 63 ? 13.031 -84.062 -2.143 1 24.39 63 ASP B N 1
ATOM 2460 C CA . ASP B 1 63 ? 12.008 -85.125 -1.916 1 24.39 63 ASP B CA 1
ATOM 2461 C C . ASP B 1 63 ? 10.711 -84.438 -1.414 1 24.39 63 ASP B C 1
ATOM 2463 O O . ASP B 1 63 ? 9.727 -85.188 -1.168 1 24.39 63 ASP B O 1
ATOM 2467 N N . LYS B 1 64 ? 10.594 -83.125 -1.43 1 21.97 64 LYS B N 1
ATOM 2468 C CA . LYS B 1 64 ? 9.734 -82.688 -0.316 1 21.97 64 LYS B CA 1
ATOM 2469 C C . LYS B 1 64 ? 8.344 -83.312 -0.452 1 21.97 64 LYS B C 1
ATOM 2471 O O . LYS B 1 64 ? 7.758 -83.312 -1.537 1 21.97 64 LYS B O 1
ATOM 2476 N N . ARG B 1 65 ? 8.07 -84.25 0.521 1 25.94 65 ARG B N 1
ATOM 2477 C CA . ARG B 1 65 ? 6.938 -85.062 0.965 1 25.94 65 ARG B CA 1
ATOM 2478 C C . ARG B 1 65 ? 5.648 -84.25 0.963 1 25.94 65 ARG B C 1
ATOM 2480 O O . ARG B 1 65 ? 5.629 -83.062 1.44 1 25.94 65 ARG B O 1
ATOM 2487 N N . GLY B 1 66 ? 4.75 -84.438 -0.036 1 22.89 66 GLY B N 1
ATOM 2488 C CA . GLY B 1 66 ? 3.467 -83.875 -0.402 1 22.89 66 GLY B CA 1
ATOM 2489 C C . GLY B 1 66 ? 2.404 -84 0.666 1 22.89 66 GLY B C 1
ATOM 2490 O O . GLY B 1 66 ? 1.895 -85.125 0.862 1 22.89 66 GLY B O 1
ATOM 2491 N N . ILE B 1 67 ? 2.732 -83.625 1.916 1 24.73 67 ILE B N 1
ATOM 2492 C CA . ILE B 1 67 ? 1.686 -83.875 2.898 1 24.73 67 ILE B CA 1
ATOM 2493 C C . ILE B 1 67 ? 0.347 -83.375 2.377 1 24.73 67 ILE B C 1
ATOM 2495 O O . ILE B 1 67 ? 0.229 -82.188 2.012 1 24.73 67 ILE B O 1
ATOM 2499 N N . ARG B 1 68 ? -0.451 -84.25 1.843 1 24.16 68 ARG B N 1
ATOM 2500 C CA . ARG B 1 68 ? -1.771 -84 1.262 1 24.16 68 ARG B CA 1
ATOM 2501 C C . ARG B 1 68 ? -2.75 -83.5 2.309 1 24.16 68 ARG B C 1
ATOM 2503 O O . ARG B 1 68 ? -3.127 -84.25 3.23 1 24.16 68 ARG B O 1
ATOM 2510 N N . PHE B 1 69 ? -2.611 -82.25 2.844 1 24.83 69 PHE B N 1
ATOM 2511 C CA . PHE B 1 69 ? -3.605 -81.75 3.773 1 24.83 69 PHE B CA 1
ATOM 2512 C C . PHE B 1 69 ? -4.992 -81.75 3.139 1 24.83 69 PHE B C 1
ATOM 2514 O O . PHE B 1 69 ? -5.18 -81.188 2.051 1 24.83 69 PHE B O 1
ATOM 2521 N N . VAL B 1 70 ? -5.754 -82.75 3.328 1 30.36 70 VAL B N 1
ATOM 2522 C CA . VAL B 1 70 ? -7.141 -82.812 2.887 1 30.36 70 VAL B CA 1
ATOM 2523 C C . VAL B 1 70 ? -7.961 -81.75 3.539 1 30.36 70 VAL B C 1
ATOM 2525 O O . VAL B 1 70 ? -8.055 -81.688 4.766 1 30.36 70 VAL B O 1
ATOM 2528 N N . PRO B 1 71 ? -8.008 -80.562 2.986 1 28.53 71 PRO B N 1
ATOM 2529 C CA . PRO B 1 71 ? -8.727 -79.438 3.639 1 28.53 71 PRO B CA 1
ATOM 2530 C C . PRO B 1 71 ? -10.219 -79.75 3.814 1 28.53 71 PRO B C 1
ATOM 2532 O O . PRO B 1 71 ? -10.836 -80.375 2.939 1 28.53 71 PRO B O 1
ATOM 2535 N N . ALA B 1 72 ? -10.602 -80.125 5.055 1 32.75 72 ALA B N 1
ATOM 2536 C CA . ALA B 1 72 ? -11.992 -80.25 5.5 1 32.75 72 ALA B CA 1
ATOM 2537 C C . ALA B 1 72 ? -12.836 -79.062 5 1 32.75 72 ALA B C 1
ATOM 2539 O O . ALA B 1 72 ? -12.445 -77.875 5.141 1 32.75 72 ALA B O 1
ATOM 2540 N N . ILE B 1 73 ? -13.695 -79.312 4.016 1 32.75 73 ILE B N 1
ATOM 2541 C CA . ILE B 1 73 ? -14.586 -78.375 3.379 1 32.75 73 ILE B CA 1
ATOM 2542 C C . ILE B 1 73 ? -15.523 -77.75 4.422 1 32.75 73 ILE B C 1
ATOM 2544 O O . ILE B 1 73 ? -16.297 -78.5 5.051 1 32.75 73 ILE B O 1
ATOM 2548 N N . PRO B 1 74 ? -15.047 -76.875 5.25 1 33.03 74 PRO B N 1
ATOM 2549 C CA . PRO B 1 74 ? -15.969 -76.312 6.23 1 33.03 74 PRO B CA 1
ATOM 2550 C C . PRO B 1 74 ? -17.297 -75.875 5.613 1 33.03 74 PRO B C 1
ATOM 2552 O O . PRO B 1 74 ? -17.359 -75.625 4.41 1 33.03 74 PRO B O 1
ATOM 2555 N N . ASP B 1 75 ? -18.359 -76.25 6.266 1 38.47 75 ASP B N 1
ATOM 2556 C CA . ASP B 1 75 ? -19.781 -76 6.02 1 38.47 75 ASP B CA 1
ATOM 2557 C C . ASP B 1 75 ? -20 -74.5 5.703 1 38.47 75 ASP B C 1
ATOM 2559 O O . ASP B 1 75 ? -19.516 -73.625 6.43 1 38.47 75 ASP B O 1
ATOM 2563 N N . ARG B 1 76 ? -20.297 -74.125 4.535 1 34.19 76 ARG B N 1
ATOM 2564 C CA . ARG B 1 76 ? -20.406 -72.875 3.842 1 34.19 76 ARG B CA 1
ATOM 2565 C C . ARG B 1 76 ? -21.438 -71.938 4.523 1 34.19 76 ARG B C 1
ATOM 2567 O O . ARG B 1 76 ? -21.75 -70.875 4.023 1 34.19 76 ARG B O 1
ATOM 2574 N N . ARG B 1 77 ? -22.297 -72.625 5.223 1 38.84 77 ARG B N 1
ATOM 2575 C CA . ARG B 1 77 ? -23.453 -71.75 5.398 1 38.84 77 ARG B CA 1
ATOM 2576 C C . ARG B 1 77 ? -23.078 -70.562 6.262 1 38.84 77 ARG B C 1
ATOM 2578 O O . ARG B 1 77 ? -23.922 -70 6.949 1 38.84 77 ARG B O 1
ATOM 2585 N N . GLN B 1 78 ? -21.797 -70.562 6.801 1 30.75 78 GLN B N 1
ATOM 2586 C CA . GLN B 1 78 ? -21.688 -69.562 7.863 1 30.75 78 GLN B CA 1
ATOM 2587 C C . GLN B 1 78 ? -22.141 -68.188 7.371 1 30.75 78 GLN B C 1
ATOM 2589 O O . GLN B 1 78 ? -22.328 -68 6.172 1 30.75 78 GLN B O 1
ATOM 2594 N N . ALA B 1 79 ? -21.359 -67.125 7.93 1 31.2 79 ALA B N 1
ATOM 2595 C CA . ALA B 1 79 ? -21.5 -65.75 8.352 1 31.2 79 ALA B CA 1
ATOM 2596 C C . ALA B 1 79 ? -21.5 -64.812 7.148 1 31.2 79 ALA B C 1
ATOM 2598 O O . ALA B 1 79 ? -20.469 -64.625 6.496 1 31.2 79 ALA B O 1
ATOM 2599 N N . ARG B 1 80 ? -22.547 -64.875 6.32 1 36.5 80 ARG B N 1
ATOM 2600 C CA . ARG B 1 80 ? -22.594 -63.625 5.523 1 36.5 80 ARG B CA 1
ATOM 2601 C C . ARG B 1 80 ? -22.359 -62.406 6.395 1 36.5 80 ARG B C 1
ATOM 2603 O O . ARG B 1 80 ? -23.281 -61.906 7.035 1 36.5 80 ARG B O 1
ATOM 2610 N N . SER B 1 81 ? -21.297 -62.375 7.188 1 37.78 81 SER B N 1
ATOM 2611 C CA . SER B 1 81 ? -21 -61.031 7.719 1 37.78 81 SER B CA 1
ATOM 2612 C C . SER B 1 81 ? -20.984 -60 6.613 1 37.78 81 SER B C 1
ATOM 2614 O O . SER B 1 81 ? -20.266 -60.125 5.629 1 37.78 81 SER B O 1
ATOM 2616 N N . GLN B 1 82 ? -22.188 -59.406 6.281 1 38.19 82 GLN B N 1
ATOM 2617 C CA . GLN B 1 82 ? -22.172 -58.156 5.535 1 38.19 82 GLN B CA 1
ATOM 2618 C C . GLN B 1 82 ? -21 -57.25 5.969 1 38.19 82 GLN B C 1
ATOM 2620 O O . GLN B 1 82 ? -20.969 -56.781 7.102 1 38.19 82 GLN B O 1
ATOM 2625 N N . LEU B 1 83 ? -19.844 -57.594 5.539 1 39.81 83 LEU B N 1
ATOM 2626 C CA . LEU B 1 83 ? -18.859 -56.531 5.59 1 39.81 83 LEU B CA 1
ATOM 2627 C C . LEU B 1 83 ? -19.438 -55.25 5.023 1 39.81 83 LEU B C 1
ATOM 2629 O O . LEU B 1 83 ? -19.594 -55.094 3.807 1 39.81 83 LEU B O 1
ATOM 2633 N N . ARG B 1 84 ? -20.406 -54.719 5.715 1 40.69 84 ARG B N 1
ATOM 2634 C CA . ARG B 1 84 ? -20.547 -53.312 5.375 1 40.69 84 ARG B CA 1
ATOM 2635 C C . ARG B 1 84 ? -19.203 -52.625 5.328 1 40.69 84 ARG B C 1
ATOM 2637 O O . ARG B 1 84 ? -18.562 -52.406 6.367 1 40.69 84 ARG B O 1
ATOM 2644 N N . ALA B 1 85 ? -18.422 -52.906 4.242 1 42.22 85 ALA B N 1
ATOM 2645 C CA . ALA B 1 85 ? -17.375 -51.906 4.059 1 42.22 85 ALA B CA 1
ATOM 2646 C C . ALA B 1 85 ? -17.906 -50.531 4.363 1 42.22 85 ALA B C 1
ATOM 2648 O O . ALA B 1 85 ? -18.75 -50 3.629 1 42.22 85 ALA B O 1
ATOM 2649 N N . PHE B 1 86 ? -17.984 -50.188 5.676 1 44.69 86 PHE B N 1
ATOM 2650 C CA . PHE B 1 86 ? -18.016 -48.75 5.836 1 44.69 86 PHE B CA 1
ATOM 2651 C C . PHE B 1 86 ? -17.016 -48.062 4.914 1 44.69 86 PHE B C 1
ATOM 2653 O O . PHE B 1 86 ? -15.805 -48.188 5.121 1 44.69 86 PHE B O 1
ATOM 2660 N N . PHE B 1 87 ? -17.359 -47.969 3.646 1 41.75 87 PHE B N 1
ATOM 2661 C CA . PHE B 1 87 ? -16.594 -46.906 3.025 1 41.75 87 PHE B CA 1
ATOM 2662 C C . PHE B 1 87 ? -16.453 -45.719 3.973 1 41.75 87 PHE B C 1
ATOM 2664 O O . PHE B 1 87 ? -17.406 -45 4.203 1 41.75 87 PHE B O 1
ATOM 2671 N N . ILE B 1 88 ? -15.711 -45.906 5.047 1 41.56 88 ILE B N 1
ATOM 2672 C CA . ILE B 1 88 ? -15.305 -44.594 5.539 1 41.56 88 ILE B CA 1
ATOM 2673 C C . ILE B 1 88 ? -15.023 -43.656 4.359 1 41.56 88 ILE B C 1
ATOM 2675 O O . ILE B 1 88 ? -14.062 -43.844 3.615 1 41.56 88 ILE B O 1
ATOM 2679 N N . LEU B 1 89 ? -16.062 -43.125 3.707 1 43.88 89 LEU B N 1
ATOM 2680 C CA . LEU B 1 89 ? -1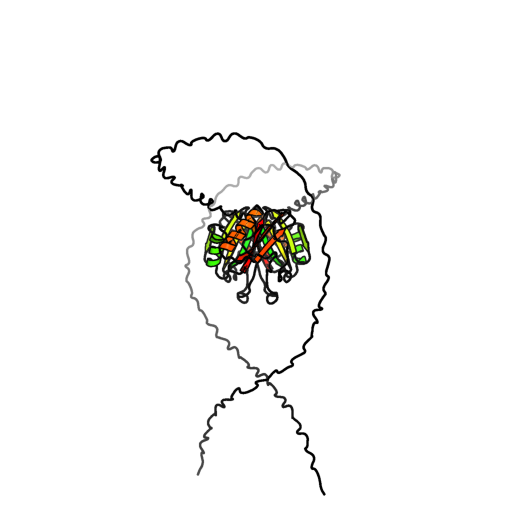5.641 -41.969 2.928 1 43.88 89 LEU B CA 1
ATOM 2681 C C . LEU B 1 89 ? -14.398 -41.312 3.545 1 43.88 89 LEU B C 1
ATOM 2683 O O . LEU B 1 89 ? -14.305 -41.188 4.766 1 43.88 89 LEU B O 1
ATOM 2687 N N . PRO B 1 90 ? -13.258 -41.469 2.873 1 42.06 90 PRO B N 1
ATOM 2688 C CA . PRO B 1 90 ? -12.188 -40.688 3.504 1 42.06 90 PRO B CA 1
ATOM 2689 C C . PRO B 1 90 ? -12.711 -39.469 4.254 1 42.06 90 PRO B C 1
ATOM 2691 O O . PRO B 1 90 ? -13.75 -38.906 3.891 1 42.06 90 PRO B O 1
ATOM 2694 N N . ALA B 1 91 ? -12.562 -39.469 5.531 1 39.66 91 ALA B N 1
ATOM 2695 C CA . ALA B 1 91 ? -12.75 -38.188 6.219 1 39.66 91 ALA B CA 1
ATOM 2696 C C . ALA B 1 91 ? -12.57 -37 5.254 1 39.66 91 ALA B C 1
ATOM 2698 O O . ALA B 1 91 ? -11.633 -37 4.449 1 39.66 91 ALA B O 1
ATOM 2699 N N . SER B 1 92 ? -13.648 -36.438 4.781 1 40.72 92 SER B N 1
ATOM 2700 C CA . SER B 1 92 ? -13.43 -35.156 4.125 1 40.72 92 SER B CA 1
ATOM 2701 C C . SER B 1 92 ? -12.125 -34.531 4.574 1 40.72 92 SER B C 1
ATOM 2703 O O . SER B 1 92 ? -11.875 -34.375 5.773 1 40.72 92 SER B O 1
ATOM 2705 N N . PHE B 1 93 ? -11.055 -34.75 3.912 1 39.53 93 PHE B N 1
ATOM 2706 C CA . PHE B 1 93 ? -9.953 -33.844 4.258 1 39.53 93 PHE B CA 1
ATOM 2707 C C . PHE B 1 93 ? -10.453 -32.625 5.023 1 39.53 93 PHE B C 1
ATOM 2709 O O . PHE B 1 93 ? -11.438 -32 4.629 1 39.53 93 PHE B O 1
ATOM 2716 N N . PRO B 1 94 ? -10.375 -32.656 6.246 1 41.94 94 PRO B N 1
ATOM 2717 C CA . PRO B 1 94 ? -10.82 -31.391 6.848 1 41.94 94 PRO B CA 1
ATOM 2718 C C . PRO B 1 94 ? -10.766 -30.219 5.871 1 41.94 94 PRO B C 1
ATOM 2720 O O . PRO B 1 94 ? -9.859 -30.141 5.039 1 41.94 94 PRO B O 1
ATOM 2723 N N . ALA B 1 95 ? -11.812 -29.828 5.254 1 45.03 95 ALA B N 1
ATOM 2724 C CA . ALA B 1 95 ? -11.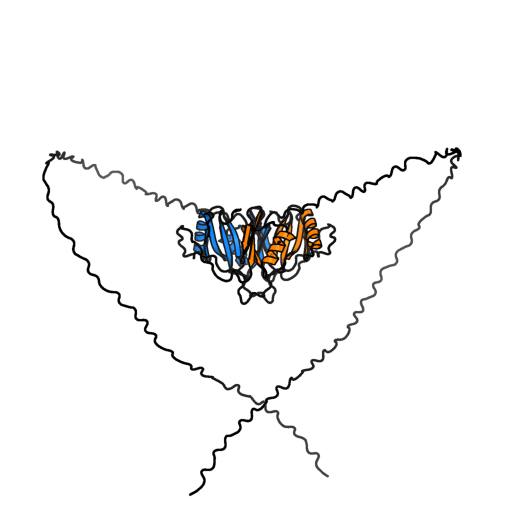758 -28.594 4.473 1 45.03 95 ALA B CA 1
ATOM 2725 C C . ALA B 1 95 ? -10.531 -27.766 4.848 1 45.03 95 ALA B C 1
ATOM 2727 O O . ALA B 1 95 ? -10.469 -27.203 5.945 1 45.03 95 ALA B O 1
ATOM 2728 N N . SER B 1 96 ? -9.297 -28.328 4.582 1 56.56 96 SER B N 1
ATOM 2729 C CA . SER B 1 96 ? -8.008 -27.719 4.867 1 56.56 96 SER B CA 1
ATOM 2730 C C . SER B 1 96 ? -8.125 -26.188 4.891 1 56.56 96 SER B C 1
ATOM 2732 O O . SER B 1 96 ? -8.586 -25.578 3.924 1 56.56 96 SER B O 1
ATOM 2734 N N . GLN B 1 97 ? -8.281 -25.609 6.035 1 82.94 97 GLN B N 1
ATOM 2735 C CA . GLN B 1 97 ? -8.367 -24.172 6.277 1 82.94 97 GLN B CA 1
ATOM 2736 C C . GLN B 1 97 ? -7.227 -23.438 5.586 1 82.94 97 GLN B C 1
ATOM 2738 O O . GLN B 1 97 ? -6.066 -23.844 5.684 1 82.94 97 GLN B O 1
ATOM 2743 N N . LEU B 1 98 ? -7.539 -22.625 4.625 1 94.69 98 LEU B N 1
ATOM 2744 C CA . LEU B 1 98 ? -6.539 -21.812 3.943 1 94.69 98 LEU B CA 1
ATOM 2745 C C . LEU B 1 98 ? -5.66 -21.078 4.949 1 94.69 98 LEU B C 1
ATOM 2747 O O . LEU B 1 98 ? -6.145 -20.641 5.996 1 94.69 98 LEU B O 1
ATOM 2751 N N . PRO B 1 99 ? -4.336 -21.109 4.637 1 97.75 99 PRO B N 1
ATOM 2752 C CA . PRO B 1 99 ? -3.461 -20.344 5.523 1 97.75 99 PRO B CA 1
ATOM 2753 C C . PRO B 1 99 ? -3.893 -18.891 5.668 1 97.75 99 PRO B C 1
ATOM 2755 O O . PRO B 1 99 ? -4.379 -18.281 4.703 1 97.75 99 PRO B O 1
ATOM 2758 N N . ARG B 1 100 ? -3.654 -18.344 6.797 1 97.06 100 ARG B N 1
ATOM 2759 C CA . ARG B 1 100 ? -4.07 -16.984 7.105 1 97.06 100 ARG B CA 1
ATOM 2760 C C . ARG B 1 100 ? -3.199 -15.969 6.375 1 97.06 100 ARG B C 1
ATOM 2762 O O . ARG B 1 100 ? -1.977 -16.109 6.328 1 97.06 100 ARG B O 1
ATOM 2769 N N . ILE B 1 101 ? -3.801 -15 5.805 1 98.75 101 ILE B N 1
ATOM 2770 C CA . ILE B 1 101 ? -3.121 -13.789 5.371 1 98.75 101 ILE B CA 1
ATOM 2771 C C . ILE B 1 101 ? -2.947 -12.844 6.559 1 98.75 101 ILE B C 1
ATOM 2773 O O . ILE B 1 101 ? -3.932 -12.359 7.125 1 98.75 101 ILE B O 1
ATOM 2777 N N . SER B 1 102 ? -1.729 -12.523 6.957 1 98.56 102 SER B N 1
ATOM 2778 C CA . SER B 1 102 ? -1.509 -11.93 8.273 1 98.56 102 SER B CA 1
ATOM 2779 C C . SER B 1 102 ? -1.525 -10.406 8.203 1 98.56 102 SER B C 1
ATOM 2781 O O . SER B 1 102 ? -2.139 -9.75 9.047 1 98.56 102 SER B O 1
ATOM 2783 N N . HIS B 1 103 ? -0.833 -9.797 7.246 1 98.81 103 HIS B N 1
ATOM 2784 C CA . HIS B 1 103 ? -0.71 -8.344 7.211 1 98.81 103 HIS B CA 1
ATOM 2785 C C . HIS B 1 103 ? -0.301 -7.855 5.824 1 98.81 103 HIS B C 1
ATOM 2787 O O . HIS B 1 103 ? -0.07 -8.664 4.922 1 98.81 103 HIS B O 1
ATOM 2793 N N . VAL B 1 104 ? -0.361 -6.551 5.641 1 98.94 104 VAL B N 1
ATOM 2794 C CA . VAL B 1 104 ? 0.226 -5.926 4.457 1 98.94 104 VAL B CA 1
ATOM 2795 C C . VAL B 1 104 ? 1.745 -6.074 4.496 1 98.94 104 VAL B C 1
ATOM 2797 O O . VAL B 1 104 ? 2.398 -5.621 5.438 1 98.94 104 VAL B O 1
ATOM 2800 N N . LEU B 1 105 ? 2.221 -6.684 3.514 1 98.94 105 LEU B N 1
ATOM 2801 C CA . LEU B 1 105 ? 3.658 -6.914 3.459 1 98.94 105 LEU B CA 1
ATOM 2802 C C . LEU B 1 105 ? 4.359 -5.797 2.697 1 98.94 105 LEU B C 1
ATOM 2804 O O . LEU B 1 105 ? 5.418 -5.32 3.117 1 98.94 105 LEU B O 1
ATOM 2808 N N . GLU B 1 106 ? 3.785 -5.434 1.569 1 98.94 106 GLU B N 1
ATOM 2809 C CA . GLU B 1 106 ? 4.434 -4.441 0.717 1 98.94 106 GLU B CA 1
ATOM 2810 C C . GLU B 1 106 ? 3.449 -3.354 0.292 1 98.94 106 GLU B C 1
ATOM 2812 O O . GLU B 1 106 ? 2.408 -3.648 -0.299 1 98.94 106 GLU B O 1
ATOM 2817 N N . LEU B 1 107 ? 3.797 -2.141 0.613 1 98.75 107 LEU B N 1
ATOM 2818 C CA . LEU B 1 107 ? 3.262 -0.938 -0.018 1 98.75 107 LEU B CA 1
ATOM 2819 C C . LEU B 1 107 ? 4.16 -0.479 -1.161 1 98.75 107 LEU B C 1
ATOM 2821 O O . LEU B 1 107 ? 5.383 -0.419 -1.01 1 98.75 107 LEU B O 1
ATOM 2825 N N . ILE B 1 108 ? 3.512 -0.136 -2.277 1 98.69 108 ILE B N 1
ATOM 2826 C CA . ILE B 1 108 ? 4.293 0.203 -3.461 1 98.69 108 ILE B CA 1
ATOM 2827 C C . ILE B 1 108 ? 3.947 1.618 -3.92 1 98.69 108 ILE B C 1
ATOM 2829 O O . ILE B 1 108 ? 2.771 1.98 -4 1 98.69 108 ILE B O 1
ATOM 2833 N N . LEU B 1 109 ? 4.973 2.348 -4.199 1 98.88 109 LEU B N 1
ATOM 2834 C CA . LEU B 1 109 ? 4.828 3.633 -4.875 1 98.88 109 LEU B CA 1
ATOM 2835 C C . LEU B 1 109 ? 5.691 3.686 -6.133 1 98.88 109 LEU B C 1
ATOM 2837 O O . LEU B 1 109 ? 6.797 3.145 -6.152 1 98.88 109 LEU B O 1
ATOM 2841 N N . TYR B 1 110 ? 5.184 4.363 -7.121 1 98.75 110 TYR B N 1
ATOM 2842 C CA . TYR B 1 110 ? 5.902 4.562 -8.375 1 98.75 110 TYR B CA 1
ATOM 2843 C C . TYR B 1 110 ? 6.449 5.98 -8.469 1 98.75 110 TYR B C 1
ATOM 2845 O O . TYR B 1 110 ? 5.723 6.949 -8.234 1 98.75 110 TYR B O 1
ATOM 2853 N N . ALA B 1 111 ? 7.676 6.07 -8.828 1 98.62 111 ALA B N 1
ATOM 2854 C CA . ALA B 1 111 ? 8.367 7.355 -8.867 1 98.62 111 ALA B CA 1
ATOM 2855 C C . ALA B 1 111 ? 8.82 7.691 -10.281 1 98.62 111 ALA B C 1
ATOM 2857 O O . ALA B 1 111 ? 9.352 6.832 -10.992 1 98.62 111 ALA B O 1
ATOM 2858 N N . SER B 1 112 ? 8.656 8.969 -10.664 1 97.88 112 SER B N 1
ATOM 2859 C CA . SER B 1 112 ? 9.148 9.422 -11.961 1 97.88 112 SER B CA 1
ATOM 2860 C C . SER B 1 112 ? 10.664 9.578 -11.953 1 97.88 112 SER B C 1
ATOM 2862 O O . SER B 1 112 ? 11.312 9.453 -13 1 97.88 112 SER B O 1
ATOM 2864 N N . HIS B 1 113 ? 11.195 9.898 -10.836 1 98.38 113 HIS B N 1
ATOM 2865 C CA . HIS B 1 113 ? 12.633 9.992 -10.578 1 98.38 113 HIS B CA 1
ATOM 2866 C C . HIS B 1 113 ? 13.008 9.289 -9.281 1 98.38 113 HIS B C 1
ATOM 2868 O O . HIS B 1 113 ? 13.016 9.914 -8.219 1 98.38 113 HIS B O 1
ATOM 2874 N N . LEU B 1 114 ? 13.469 8.07 -9.352 1 98.75 114 LEU B N 1
ATOM 2875 C CA . LEU B 1 114 ? 13.602 7.176 -8.211 1 98.75 114 LEU B CA 1
ATOM 2876 C C . LEU B 1 114 ? 14.617 7.719 -7.207 1 98.75 114 LEU B C 1
ATOM 2878 O O . LEU B 1 114 ? 14.336 7.77 -6.008 1 98.75 114 LEU B O 1
ATOM 2882 N N . PRO B 1 115 ? 15.766 8.258 -7.629 1 98.81 115 PRO B N 1
ATOM 2883 C CA . PRO B 1 115 ? 16.734 8.758 -6.648 1 98.81 115 PRO B CA 1
ATOM 2884 C C . PRO B 1 115 ? 16.172 9.883 -5.785 1 98.81 115 PRO B C 1
ATOM 2886 O O . PRO B 1 115 ? 16.469 9.961 -4.59 1 98.81 115 PRO B O 1
ATOM 2889 N N . ARG B 1 116 ? 15.414 10.734 -6.363 1 98.81 116 ARG B N 1
ATOM 2890 C CA . ARG B 1 116 ? 14.797 11.828 -5.613 1 98.81 116 ARG B CA 1
ATOM 2891 C C . ARG B 1 116 ? 13.844 11.281 -4.555 1 98.81 116 ARG B C 1
ATOM 2893 O O . ARG B 1 116 ? 13.828 11.758 -3.418 1 98.81 116 ARG B O 1
ATOM 2900 N N . SER B 1 117 ? 13.039 10.352 -4.965 1 98.88 117 SER B N 1
ATOM 2901 C CA . SER B 1 117 ? 12.102 9.742 -4.023 1 98.88 117 SER B CA 1
ATOM 2902 C C . SER B 1 117 ? 12.844 8.984 -2.924 1 98.88 117 SER B C 1
ATOM 2904 O O . SER B 1 117 ? 12.461 9.062 -1.752 1 98.88 117 SER B O 1
ATOM 2906 N N . VAL B 1 118 ? 13.844 8.273 -3.283 1 98.94 118 VAL B N 1
ATOM 2907 C CA . VAL B 1 118 ? 14.633 7.551 -2.295 1 98.94 118 VAL B CA 1
ATOM 2908 C C . VAL B 1 118 ? 15.188 8.531 -1.261 1 98.94 118 VAL B C 1
ATOM 2910 O O . VAL B 1 118 ? 15.117 8.273 -0.056 1 98.94 118 VAL B O 1
ATOM 2913 N N . ASP B 1 119 ? 15.68 9.609 -1.719 1 98.81 119 ASP B N 1
ATOM 2914 C CA . ASP B 1 119 ? 16.234 10.617 -0.809 1 98.81 119 ASP B CA 1
ATOM 2915 C C . ASP B 1 119 ? 15.141 11.164 0.114 1 98.81 119 ASP B C 1
ATOM 2917 O O . ASP B 1 119 ? 15.375 11.367 1.306 1 98.81 119 ASP B O 1
ATOM 2921 N N . PHE B 1 120 ? 14.008 11.391 -0.37 1 98.94 120 PHE B N 1
ATOM 2922 C CA . PHE B 1 120 ? 12.898 11.898 0.42 1 98.94 120 PHE B CA 1
ATOM 2923 C C . PHE B 1 120 ? 12.555 10.938 1.557 1 98.94 120 PHE B C 1
ATOM 2925 O O . PHE B 1 120 ? 12.492 11.344 2.719 1 98.94 120 PHE B O 1
ATOM 2932 N N . TYR B 1 121 ? 12.359 9.711 1.275 1 98.88 121 TYR B N 1
ATOM 2933 C CA . TYR B 1 121 ? 11.93 8.742 2.277 1 98.88 121 TYR B CA 1
ATOM 2934 C C . TYR B 1 121 ? 13.062 8.406 3.24 1 98.88 121 TYR B C 1
ATOM 2936 O O . TYR B 1 121 ? 12.828 8.172 4.426 1 98.88 121 TYR B O 1
ATOM 2944 N N . ARG B 1 122 ? 14.289 8.43 2.746 1 98.62 122 ARG B N 1
ATOM 2945 C CA . ARG B 1 122 ? 15.461 8.172 3.576 1 98.62 122 ARG B CA 1
ATOM 2946 C C . ARG B 1 122 ? 15.734 9.344 4.516 1 98.62 122 ARG B C 1
ATOM 2948 O O . ARG B 1 122 ? 15.875 9.156 5.727 1 98.62 122 ARG B O 1
ATOM 2955 N N . SER B 1 123 ? 15.734 10.547 3.967 1 98.12 123 SER B N 1
ATOM 2956 C CA . SER B 1 123 ? 16.266 11.688 4.703 1 98.12 123 SER B CA 1
ATOM 2957 C C . SER B 1 123 ? 15.141 12.531 5.297 1 98.12 123 SER B C 1
ATOM 2959 O O . SER B 1 123 ? 15.242 13 6.43 1 98.12 123 SER B O 1
ATOM 2961 N N . THR B 1 124 ? 14.125 12.75 4.523 1 98.56 124 THR B N 1
ATOM 2962 C CA . THR B 1 124 ? 13.031 13.586 5.008 1 98.56 124 THR B CA 1
ATOM 2963 C C . THR B 1 124 ? 12.156 12.805 5.984 1 98.56 124 THR B C 1
ATOM 2965 O O . THR B 1 124 ? 11.875 13.281 7.086 1 98.56 124 THR B O 1
ATOM 2968 N N . LEU B 1 125 ? 11.797 11.547 5.625 1 98.75 125 LEU B N 1
ATOM 2969 C CA . LEU B 1 125 ? 10.961 10.742 6.516 1 98.75 125 LEU B CA 1
ATOM 2970 C C . LEU B 1 125 ? 11.812 9.883 7.441 1 98.75 125 LEU B C 1
ATOM 2972 O O . LEU B 1 125 ? 11.289 9.188 8.305 1 98.75 125 LEU B O 1
ATOM 2976 N N . ARG B 1 126 ? 13.047 9.906 7.262 1 98.31 126 ARG B N 1
ATOM 2977 C CA . ARG B 1 126 ? 14.008 9.273 8.156 1 98.31 126 ARG B CA 1
ATOM 2978 C C . ARG B 1 126 ? 13.75 7.773 8.258 1 98.31 126 ARG B C 1
ATOM 2980 O O . ARG B 1 126 ? 13.812 7.195 9.344 1 98.31 126 ARG B O 1
ATOM 2987 N N . LEU B 1 127 ? 13.484 7.121 7.145 1 98.44 127 LEU B N 1
ATOM 2988 C CA . LEU B 1 127 ? 13.211 5.688 7.172 1 98.44 127 LEU B CA 1
ATOM 2989 C C . LEU B 1 127 ? 14.508 4.891 7.188 1 98.44 127 LEU B C 1
ATOM 2991 O O . LEU B 1 127 ? 14.484 3.656 7.23 1 98.44 127 LEU B O 1
ATOM 2995 N N . GLY B 1 128 ? 15.578 5.602 7.168 1 97.06 128 GLY B N 1
ATOM 2996 C CA . GLY B 1 128 ? 16.875 4.934 7.133 1 97.06 128 GLY B CA 1
ATOM 2997 C C . GLY B 1 128 ? 17.297 4.531 5.734 1 97.06 128 GLY B C 1
ATOM 2998 O O . GLY B 1 128 ? 16.672 4.941 4.75 1 97.06 128 GLY B O 1
ATOM 2999 N N . GLU B 1 129 ? 18.406 3.717 5.68 1 98.06 129 GLU B N 1
ATOM 3000 C CA . GLU B 1 129 ? 18.922 3.27 4.391 1 98.06 129 GLU B CA 1
ATOM 3001 C C . GLU B 1 129 ? 18.078 2.15 3.807 1 98.06 129 GLU B C 1
ATOM 3003 O O . GLU B 1 129 ? 17.672 1.231 4.523 1 98.06 129 GLU B O 1
ATOM 3008 N N . PRO B 1 130 ? 17.781 2.26 2.525 1 98.69 130 PRO B N 1
ATOM 3009 C CA . PRO B 1 130 ? 17.094 1.122 1.913 1 98.69 130 PRO B CA 1
ATOM 3010 C C . PRO B 1 130 ? 17.906 -0.166 1.976 1 98.69 130 PRO B C 1
ATOM 3012 O O . PRO B 1 130 ? 19.141 -0.129 1.85 1 98.69 130 PRO B O 1
ATOM 3015 N N . PHE B 1 131 ? 17.234 -1.303 2.135 1 98.25 131 PHE B N 1
ATOM 3016 C CA . PHE B 1 131 ? 17.922 -2.582 2.18 1 98.25 131 PHE B CA 1
ATOM 3017 C C . PHE B 1 131 ? 18.266 -3.062 0.775 1 98.25 131 PHE B C 1
ATOM 3019 O O . PHE B 1 131 ? 19.078 -3.979 0.606 1 98.25 131 PHE B O 1
ATOM 3026 N N . LEU B 1 132 ? 17.594 -2.457 -0.2 1 97 132 LEU B N 1
ATOM 3027 C CA . LEU B 1 132 ? 17.797 -2.711 -1.623 1 97 132 LEU B CA 1
ATOM 3028 C C . LEU B 1 132 ? 17.641 -1.425 -2.43 1 97 132 LEU B C 1
ATOM 3030 O O . LEU B 1 132 ? 16.766 -0.611 -2.146 1 97 132 LEU B O 1
ATOM 3034 N N . SER B 1 133 ? 18.594 -1.164 -3.348 1 98.06 133 SER B N 1
ATOM 3035 C CA . SER B 1 133 ? 18.469 0.017 -4.195 1 98.06 133 SER B CA 1
ATOM 3036 C C . SER B 1 133 ? 19.25 -0.162 -5.5 1 98.06 133 SER B C 1
ATOM 3038 O O . SER B 1 133 ? 20.453 -0.445 -5.48 1 98.06 133 SER B O 1
ATOM 3040 N N . ASN B 1 134 ? 18.562 -0.058 -6.555 1 98.25 134 ASN B N 1
ATOM 3041 C CA . ASN B 1 134 ? 19.125 -0.011 -7.895 1 98.25 134 ASN B CA 1
ATOM 3042 C C . ASN B 1 134 ? 18.328 0.904 -8.812 1 98.25 134 ASN B C 1
ATOM 3044 O O . ASN B 1 134 ? 17.531 1.719 -8.344 1 98.25 134 ASN B O 1
ATOM 3048 N N . ASP B 1 135 ? 18.531 0.785 -10.094 1 98.12 135 ASP B N 1
ATOM 3049 C CA . ASP B 1 135 ? 17.922 1.732 -11.016 1 98.12 135 ASP B CA 1
ATOM 3050 C C . ASP B 1 135 ? 16.422 1.451 -11.172 1 98.12 135 ASP B C 1
ATOM 3052 O O . ASP B 1 135 ? 15.672 2.301 -11.664 1 98.12 135 ASP B O 1
ATOM 3056 N N . ARG B 1 136 ? 15.961 0.325 -10.719 1 98.38 136 ARG B N 1
ATOM 3057 C CA . ARG B 1 136 ? 14.578 -0.116 -10.922 1 98.38 136 ARG B CA 1
ATOM 3058 C C . ARG B 1 136 ? 13.766 0.033 -9.641 1 98.38 136 ARG B C 1
ATOM 3060 O O . ARG B 1 136 ? 12.57 0.32 -9.688 1 98.38 136 ARG B O 1
ATOM 3067 N N . ILE B 1 137 ? 14.43 -0.184 -8.516 1 98.81 137 ILE B N 1
ATOM 3068 C CA . ILE B 1 137 ? 13.672 -0.39 -7.285 1 98.81 137 ILE B CA 1
ATOM 3069 C C . ILE B 1 137 ? 14.508 0.039 -6.082 1 98.81 137 ILE B C 1
ATOM 3071 O O . ILE B 1 137 ? 15.742 -0.045 -6.113 1 98.81 137 ILE B O 1
ATOM 3075 N N . ALA B 1 138 ? 13.883 0.563 -5.062 1 98.94 138 ALA B N 1
ATOM 3076 C CA . ALA B 1 138 ? 14.438 0.711 -3.717 1 98.94 138 ALA B CA 1
ATOM 3077 C C . ALA B 1 138 ? 13.445 0.214 -2.664 1 98.94 138 ALA B C 1
ATOM 3079 O O . ALA B 1 138 ? 12.242 0.439 -2.779 1 98.94 138 ALA B O 1
ATOM 3080 N N . GLY B 1 139 ? 13.977 -0.462 -1.661 1 98.88 139 GLY B N 1
ATOM 3081 C CA . GLY B 1 139 ? 13.133 -1.023 -0.617 1 98.88 139 GLY B CA 1
ATOM 3082 C C . GLY B 1 139 ? 13.539 -0.581 0.777 1 98.88 139 GLY B C 1
ATOM 3083 O O . GLY B 1 139 ? 14.719 -0.61 1.128 1 98.88 139 GLY B O 1
ATOM 3084 N N . PHE B 1 140 ? 12.516 -0.142 1.554 1 98.88 140 PHE B N 1
ATOM 3085 C CA . PHE B 1 140 ? 12.695 0.226 2.953 1 98.88 140 PHE B CA 1
ATOM 3086 C C . PHE B 1 140 ? 11.992 -0.771 3.869 1 98.88 140 PHE B C 1
ATOM 3088 O O . PHE B 1 140 ? 10.805 -1.041 3.703 1 98.88 140 PHE B O 1
ATOM 3095 N N . SER B 1 141 ? 12.789 -1.347 4.805 1 98.56 141 SER B N 1
ATOM 3096 C CA . SER B 1 141 ? 12.211 -2.203 5.836 1 98.56 141 SER B CA 1
ATOM 3097 C C . SER B 1 141 ? 11.586 -1.379 6.957 1 98.56 141 SER B C 1
ATOM 3099 O O . SER B 1 141 ? 12.266 -0.567 7.586 1 98.56 141 SER B O 1
ATOM 3101 N N . LEU B 1 142 ? 10.289 -1.597 7.156 1 98.12 142 LEU B N 1
ATOM 3102 C CA . LEU B 1 142 ? 9.633 -0.973 8.297 1 98.12 142 LEU B CA 1
ATOM 3103 C C . LEU B 1 142 ? 9.289 -2.012 9.359 1 98.12 142 LEU B C 1
ATOM 3105 O O . LEU B 1 142 ? 9.547 -3.203 9.18 1 98.12 142 LEU B O 1
ATOM 3109 N N . GLY B 1 143 ? 8.789 -1.685 10.422 1 97 143 GLY B N 1
ATOM 3110 C CA . GLY B 1 143 ? 8.438 -2.6 11.5 1 97 143 GLY B CA 1
ATOM 3111 C C . GLY B 1 143 ? 7.223 -3.447 11.188 1 97 143 GLY B C 1
ATOM 3112 O O . GLY B 1 143 ? 6.59 -3.283 10.148 1 97 143 GLY B O 1
ATOM 3113 N N . ASN B 1 144 ? 7.039 -4.441 11.969 1 96.62 144 ASN B N 1
ATOM 3114 C CA . ASN B 1 144 ? 5.863 -5.305 11.922 1 96.62 144 ASN B CA 1
ATOM 3115 C C . ASN B 1 144 ? 5.781 -6.074 10.609 1 96.62 144 ASN B C 1
ATOM 3117 O O . ASN B 1 144 ? 4.691 -6.359 10.117 1 96.62 144 ASN B O 1
ATOM 3121 N N . GLY B 1 145 ? 6.945 -6.285 9.953 1 97.81 145 GLY B N 1
ATOM 3122 C CA . GLY B 1 145 ? 7.012 -7.102 8.75 1 97.81 145 GLY B CA 1
ATOM 3123 C C . GLY B 1 145 ? 6.539 -6.375 7.508 1 97.81 145 GLY B C 1
ATOM 3124 O O . GLY B 1 145 ? 6.18 -7.008 6.512 1 97.81 145 GLY B O 1
ATOM 3125 N N . THR B 1 146 ? 6.48 -5.059 7.57 1 98.81 146 THR B N 1
ATOM 3126 C CA . THR B 1 146 ? 6.008 -4.297 6.418 1 98.81 146 THR B CA 1
ATOM 3127 C C . THR B 1 146 ? 7.18 -3.684 5.656 1 98.81 146 THR B C 1
ATOM 3129 O O . THR B 1 146 ? 8.266 -3.525 6.207 1 98.81 146 THR B O 1
ATOM 3132 N N . THR B 1 147 ? 6.93 -3.404 4.383 1 98.88 147 THR B N 1
ATOM 3133 C CA . THR B 1 147 ? 7.941 -2.93 3.443 1 98.88 147 THR B CA 1
ATOM 3134 C C . THR B 1 147 ? 7.383 -1.812 2.566 1 98.88 147 THR B C 1
ATOM 3136 O O . THR B 1 147 ? 6.254 -1.904 2.078 1 98.88 147 THR B O 1
ATOM 3139 N N . LEU B 1 148 ? 8.117 -0.74 2.424 1 98.94 148 LEU B N 1
ATOM 3140 C CA . LEU B 1 148 ? 7.852 0.242 1.379 1 98.94 148 LEU B CA 1
ATOM 3141 C C . LEU B 1 148 ? 8.766 0.022 0.179 1 98.94 148 LEU B C 1
ATOM 3143 O O . LEU B 1 148 ? 9.992 0.053 0.313 1 98.94 148 LEU B O 1
ATOM 3147 N N . LEU B 1 149 ? 8.211 -0.229 -0.955 1 98.94 149 LEU B N 1
ATOM 3148 C CA . LEU B 1 149 ? 8.969 -0.341 -2.193 1 98.94 149 LEU B CA 1
ATOM 3149 C C . LEU B 1 149 ? 8.703 0.847 -3.109 1 98.94 149 LEU B C 1
ATOM 3151 O O . LEU B 1 149 ? 7.543 1.214 -3.33 1 98.94 149 LEU B O 1
ATOM 3155 N N . LEU B 1 150 ? 9.75 1.403 -3.598 1 98.94 150 LEU B N 1
ATOM 3156 C CA . LEU B 1 150 ? 9.703 2.428 -4.637 1 98.94 150 LEU B CA 1
ATOM 3157 C C . LEU B 1 150 ? 10.18 1.87 -5.973 1 98.94 150 LEU B C 1
ATOM 3159 O O . LEU B 1 150 ? 11.25 1.252 -6.047 1 98.94 150 LEU B O 1
ATOM 3163 N N . PHE B 1 151 ? 9.398 2.086 -6.969 1 98.88 151 PHE B N 1
ATOM 3164 C CA . PHE B 1 151 ? 9.789 1.646 -8.297 1 98.88 151 PHE B CA 1
ATOM 3165 C C . PHE B 1 151 ? 9.953 2.838 -9.234 1 98.88 151 PHE B C 1
ATOM 3167 O O . PHE B 1 151 ? 9.156 3.775 -9.203 1 98.88 151 PHE B O 1
ATOM 3174 N N . GLN B 1 152 ? 10.938 2.744 -10.078 1 98.62 152 GLN B N 1
ATOM 3175 C CA . GLN B 1 152 ? 11.062 3.686 -11.188 1 98.62 152 GLN B CA 1
ATOM 3176 C C . GLN B 1 152 ? 9.953 3.469 -12.219 1 98.62 152 GLN B C 1
ATOM 3178 O O . GLN B 1 152 ? 9.836 2.383 -12.781 1 98.62 152 GLN B O 1
ATOM 3183 N N . ARG B 1 153 ? 9.141 4.535 -12.406 1 97.81 153 ARG B N 1
ATOM 3184 C CA . ARG B 1 153 ? 8.141 4.449 -13.461 1 9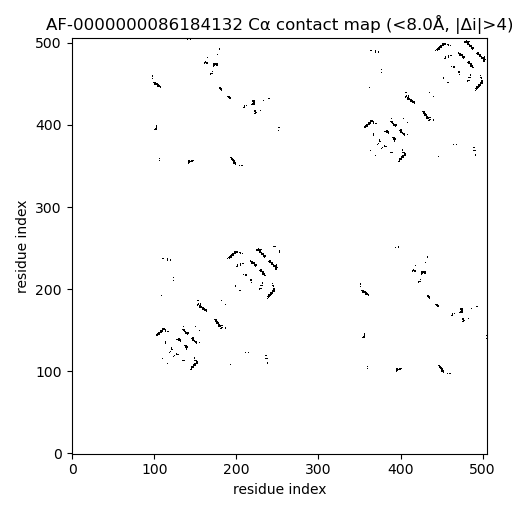7.81 153 ARG B CA 1
ATOM 3185 C C . ARG B 1 153 ? 8.773 4.055 -14.789 1 97.81 153 ARG B C 1
ATOM 3187 O O . ARG B 1 153 ? 9.852 4.551 -15.141 1 97.81 153 ARG B O 1
ATOM 3194 N N . GLY B 1 154 ? 8.078 3.199 -15.516 1 97 154 GLY B N 1
ATOM 3195 C CA . GLY B 1 154 ? 8.578 2.73 -16.797 1 97 154 GLY B CA 1
ATOM 3196 C C . GLY B 1 154 ? 9.445 1.487 -16.688 1 97 154 GLY B C 1
ATOM 3197 O O . GLY B 1 154 ? 9.664 0.786 -17.672 1 97 154 GLY B O 1
ATOM 3198 N N . ALA B 1 155 ? 9.938 1.155 -15.5 1 97.94 155 ALA B N 1
ATOM 3199 C CA . ALA B 1 155 ? 10.883 0.053 -15.344 1 97.94 155 ALA B CA 1
ATOM 3200 C C . ALA B 1 155 ? 10.164 -1.236 -14.961 1 97.94 155 ALA B C 1
ATOM 3202 O O . ALA B 1 155 ? 10.797 -2.264 -14.719 1 97.94 155 ALA B O 1
ATOM 3203 N N . THR B 1 156 ? 8.805 -1.222 -14.891 1 98.06 156 THR B N 1
ATOM 3204 C CA . THR B 1 156 ? 8.047 -2.389 -14.453 1 98.06 156 THR B CA 1
ATOM 3205 C C . THR B 1 156 ? 7.051 -2.816 -15.523 1 98.06 156 THR B C 1
ATOM 3207 O O . THR B 1 156 ? 6.117 -3.574 -15.25 1 98.06 156 THR B O 1
ATOM 3210 N N . THR B 1 157 ? 7.184 -2.348 -16.719 1 97.06 157 THR B N 1
ATOM 3211 C CA . THR B 1 157 ? 6.168 -2.51 -17.766 1 97.06 157 THR B CA 1
ATOM 3212 C C . THR B 1 157 ? 6.359 -3.83 -18.5 1 97.06 157 THR B C 1
ATOM 3214 O O . THR B 1 157 ? 5.605 -4.145 -19.422 1 97.06 157 THR B O 1
ATOM 3217 N N . LYS B 1 158 ? 7.336 -4.598 -18.141 1 97.62 158 LYS B N 1
ATOM 3218 C CA . LYS B 1 158 ? 7.594 -5.902 -18.75 1 97.62 158 LYS B CA 1
ATOM 3219 C C . LYS B 1 158 ? 7.723 -6.984 -17.672 1 97.62 158 LYS B C 1
ATOM 3221 O O . LYS B 1 158 ? 8.195 -6.719 -16.562 1 97.62 158 LYS B O 1
ATOM 3226 N N . ASP B 1 159 ? 7.324 -8.148 -18.047 1 98.5 159 ASP B N 1
ATOM 3227 C CA . ASP B 1 159 ? 7.504 -9.297 -17.172 1 98.5 159 ASP B CA 1
ATOM 3228 C C . ASP B 1 159 ? 8.984 -9.57 -16.922 1 98.5 159 ASP B C 1
ATOM 3230 O O . ASP B 1 159 ? 9.82 -9.359 -17.797 1 98.5 159 ASP B O 1
ATOM 3234 N N . LEU B 1 160 ? 9.273 -10.039 -15.719 1 98.25 160 LEU B N 1
ATOM 3235 C CA . LEU B 1 160 ? 10.633 -10.438 -15.391 1 98.25 160 LEU B CA 1
ATOM 3236 C C . LEU B 1 160 ? 10.719 -11.945 -15.148 1 98.25 160 LEU B C 1
ATOM 3238 O O . LEU B 1 160 ? 10.094 -12.461 -14.219 1 98.25 160 LEU B O 1
ATOM 3242 N N . PRO B 1 161 ? 11.477 -12.688 -15.984 1 98.12 161 PRO B N 1
ATOM 3243 C CA . PRO B 1 161 ? 11.648 -14.125 -15.727 1 98.12 161 PRO B CA 1
ATOM 3244 C C . PRO B 1 161 ? 12.344 -14.406 -14.398 1 98.12 161 PRO B C 1
ATOM 3246 O O . PRO B 1 161 ? 13.273 -13.695 -14.016 1 98.12 161 PRO B O 1
ATOM 3249 N N . MET B 1 162 ? 11.781 -15.367 -13.742 1 97.81 162 MET B N 1
ATOM 3250 C CA . MET B 1 162 ? 12.312 -15.766 -12.445 1 97.81 162 MET B CA 1
ATOM 3251 C C . MET B 1 162 ? 12.414 -17.281 -12.344 1 97.81 162 MET B C 1
ATOM 3253 O O . MET B 1 162 ? 12.109 -18 -13.297 1 97.81 162 MET B O 1
ATOM 3257 N N . ARG B 1 163 ? 12.922 -17.688 -11.172 1 95.25 163 ARG B N 1
ATOM 3258 C CA . ARG B 1 163 ? 12.93 -19.125 -10.883 1 95.25 163 ARG B CA 1
ATOM 3259 C C . ARG B 1 163 ? 11.594 -19.562 -10.289 1 95.25 163 ARG B C 1
ATOM 3261 O O . ARG B 1 163 ? 11.055 -18.906 -9.398 1 95.25 163 ARG B O 1
ATOM 3268 N N . ALA B 1 164 ? 11.117 -20.656 -10.773 1 90.31 164 ALA B N 1
ATOM 3269 C CA . ALA B 1 164 ? 9.883 -21.203 -10.234 1 90.31 164 ALA B CA 1
ATOM 3270 C C . ALA B 1 164 ? 10.164 -22.125 -9.047 1 90.31 164 ALA B C 1
ATOM 3272 O O . ALA B 1 164 ? 11.234 -22.734 -8.961 1 90.31 164 ALA B O 1
ATOM 3273 N N . PRO B 1 165 ? 9.141 -22.203 -8.18 1 89.38 165 PRO B N 1
ATOM 3274 C CA . PRO B 1 165 ? 9.258 -23.234 -7.137 1 89.38 165 PRO B CA 1
ATOM 3275 C C . PRO B 1 165 ? 9.211 -24.656 -7.695 1 89.38 165 PRO B C 1
ATOM 3277 O O . PRO B 1 165 ? 8.586 -24.891 -8.734 1 89.38 165 PRO B O 1
ATOM 3280 N N . ASP B 1 166 ? 9.82 -25.516 -6.992 1 82.56 166 ASP B N 1
ATOM 3281 C CA . ASP B 1 166 ? 9.812 -26.922 -7.395 1 82.56 166 ASP B CA 1
ATOM 3282 C C . ASP B 1 166 ? 8.492 -27.594 -7.016 1 82.56 166 ASP B C 1
ATOM 3284 O O . ASP B 1 166 ? 8.195 -28.688 -7.48 1 82.56 166 ASP B O 1
ATOM 3288 N N . ALA B 1 167 ? 7.641 -26.906 -6.504 1 77.31 167 ALA B N 1
ATOM 3289 C CA . ALA B 1 167 ? 6.375 -27.484 -6.066 1 77.31 167 ALA B CA 1
ATOM 3290 C C . ALA B 1 167 ? 5.414 -27.656 -7.238 1 77.31 167 ALA B C 1
ATOM 3292 O O . ALA B 1 167 ? 5.242 -26.734 -8.039 1 77.31 167 ALA B O 1
ATOM 3293 N N . PRO B 1 168 ? 4.93 -28.891 -7.359 1 76.38 168 PRO B N 1
ATOM 3294 C CA . PRO B 1 168 ? 3.955 -29.094 -8.438 1 76.38 168 PRO B CA 1
ATOM 3295 C C . PRO B 1 168 ? 2.74 -28.172 -8.312 1 76.38 168 PRO B C 1
ATOM 3297 O O . PRO B 1 168 ? 2.309 -27.859 -7.203 1 76.38 168 PRO B O 1
ATOM 3300 N N . SER B 1 169 ? 2.402 -27.547 -9.383 1 79.81 169 SER B N 1
ATOM 3301 C CA . SER B 1 169 ? 1.163 -26.781 -9.438 1 79.81 169 SER B CA 1
ATOM 3302 C C . SER B 1 169 ? 0.261 -27.266 -10.562 1 79.81 169 SER B C 1
ATOM 3304 O O . SER B 1 169 ? 0.731 -27.531 -11.672 1 79.81 169 SER B O 1
ATOM 3306 N N . PRO B 1 170 ? -1.01 -27.531 -1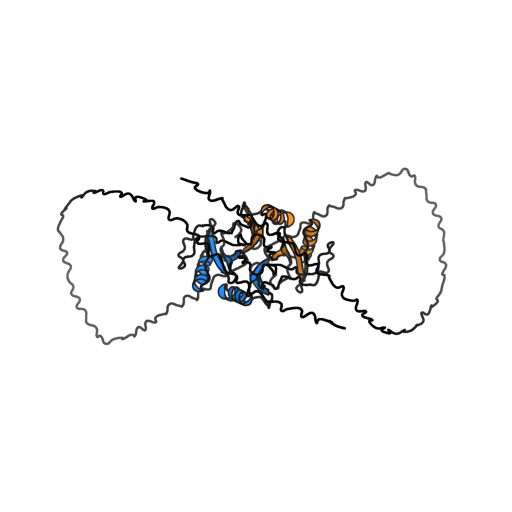0.078 1 86.81 170 PRO B N 1
ATOM 3307 C CA . PRO B 1 170 ? -1.928 -27.938 -11.148 1 86.81 170 PRO B CA 1
ATOM 3308 C C . PRO B 1 170 ? -2.191 -26.812 -12.156 1 86.81 170 PRO B C 1
ATOM 3310 O O . PRO B 1 170 ? -2.826 -27.047 -13.188 1 86.81 170 PRO B O 1
ATOM 3313 N N . PHE B 1 171 ? -1.651 -25.734 -11.766 1 90.44 171 PHE B N 1
ATOM 3314 C CA . PHE B 1 171 ? -1.874 -24.594 -12.641 1 90.44 171 PHE B CA 1
ATOM 3315 C C . PHE B 1 171 ? -0.588 -24.203 -13.359 1 90.44 171 PHE B C 1
ATOM 3317 O O . PHE B 1 171 ? 0.51 -24.453 -12.859 1 90.44 171 PHE B O 1
ATOM 3324 N N . ASN B 1 172 ? -0.692 -23.797 -14.57 1 90.75 172 ASN B N 1
ATOM 3325 C CA . ASN B 1 172 ? 0.452 -23.391 -15.375 1 90.75 172 ASN B CA 1
ATOM 3326 C C . ASN B 1 172 ? 0.814 -21.922 -15.125 1 90.75 172 ASN B C 1
ATOM 3328 O O . ASN B 1 172 ? 0.94 -21.141 -16.062 1 90.75 172 ASN B O 1
ATOM 3332 N N . THR B 1 173 ? 1.066 -21.688 -13.836 1 96.75 173 THR B N 1
ATOM 3333 C CA . THR B 1 173 ? 1.484 -20.328 -13.484 1 96.75 173 THR B CA 1
ATOM 3334 C C . THR B 1 173 ? 2.918 -20.078 -13.945 1 96.75 173 THR B C 1
ATOM 3336 O O . THR B 1 173 ? 3.83 -20.828 -13.609 1 96.75 173 THR B O 1
ATOM 3339 N N . PRO B 1 174 ? 3.158 -19.031 -14.734 1 97 174 PRO B N 1
ATOM 3340 C CA . PRO B 1 174 ? 4.508 -18.797 -15.25 1 97 174 PRO B CA 1
ATOM 3341 C C . PRO B 1 174 ? 5.5 -18.391 -14.164 1 97 174 PRO B C 1
ATOM 3343 O O . PRO B 1 174 ? 5.105 -17.781 -13.164 1 97 174 PRO B O 1
ATOM 3346 N N . ALA B 1 175 ? 6.758 -18.641 -14.383 1 97.56 175 ALA B N 1
ATOM 3347 C CA . ALA B 1 175 ? 7.832 -18.25 -13.469 1 97.56 175 ALA B CA 1
ATOM 3348 C C . ALA B 1 175 ? 8.312 -16.828 -13.75 1 97.56 175 ALA B C 1
ATOM 3350 O O . ALA B 1 175 ? 9.398 -16.625 -14.297 1 97.56 175 ALA B O 1
ATOM 3351 N N . ILE B 1 176 ? 7.504 -15.836 -13.367 1 98.38 176 ILE B N 1
ATOM 3352 C CA . ILE B 1 176 ? 7.809 -14.445 -13.68 1 98.38 176 ILE B CA 1
ATOM 3353 C C . ILE B 1 176 ? 7.316 -13.539 -12.555 1 98.38 176 ILE B C 1
ATOM 3355 O O . ILE B 1 176 ? 6.426 -13.922 -11.789 1 98.38 176 ILE B O 1
ATOM 3359 N N . ILE B 1 177 ? 7.934 -12.43 -12.414 1 98.75 177 ILE B N 1
ATOM 3360 C CA . ILE B 1 177 ? 7.293 -11.25 -11.828 1 98.75 177 ILE B CA 1
ATOM 3361 C C . ILE B 1 177 ? 6.504 -10.508 -12.906 1 98.75 177 ILE B C 1
ATOM 3363 O O . ILE B 1 177 ? 7.082 -10.023 -13.883 1 98.75 177 ILE B O 1
ATOM 3367 N N . PRO B 1 178 ? 5.242 -10.461 -12.75 1 98.88 178 PRO B N 1
ATOM 3368 C CA . PRO B 1 178 ? 4.453 -9.836 -13.812 1 98.88 178 PRO B CA 1
ATOM 3369 C C . PRO B 1 178 ? 4.672 -8.328 -13.906 1 98.88 178 PRO B C 1
ATOM 3371 O O . PRO B 1 178 ? 4.949 -7.676 -12.898 1 98.88 178 PRO B O 1
ATOM 3374 N N . ALA B 1 179 ? 4.484 -7.832 -15.109 1 98.75 179 ALA B N 1
ATOM 3375 C CA . ALA B 1 179 ? 4.457 -6.387 -15.305 1 98.75 179 ALA B CA 1
ATOM 3376 C C . ALA B 1 179 ? 3.393 -5.734 -14.422 1 98.75 179 ALA B C 1
ATOM 3378 O O . ALA B 1 179 ? 2.336 -6.32 -14.18 1 98.75 179 ALA B O 1
ATOM 3379 N N . HIS B 1 180 ? 3.668 -4.539 -13.977 1 98.62 180 HIS B N 1
ATOM 3380 C CA . HIS B 1 180 ? 2.758 -3.783 -13.125 1 98.62 180 HIS B CA 1
ATOM 3381 C C . HIS B 1 180 ? 3.016 -2.285 -13.234 1 98.62 180 HIS B C 1
ATOM 3383 O O . HIS B 1 180 ? 4.055 -1.866 -13.75 1 98.62 180 HIS B O 1
ATOM 3389 N N . GLY B 1 181 ? 2.049 -1.506 -12.734 1 98.12 181 GLY B N 1
ATOM 3390 C CA . GLY B 1 181 ? 2.139 -0.062 -12.883 1 98.12 181 GLY B CA 1
ATOM 3391 C C . GLY B 1 181 ? 1.613 0.438 -14.219 1 98.12 181 GLY B C 1
ATOM 3392 O O . GLY B 1 181 ? 1.079 -0.34 -15.008 1 98.12 181 GLY B O 1
ATOM 3393 N N . LEU B 1 182 ? 1.793 1.672 -14.445 1 96.88 182 LEU B N 1
ATOM 3394 C CA . LEU B 1 182 ? 1.263 2.328 -15.641 1 96.88 182 LEU B CA 1
ATOM 3395 C C . LEU B 1 182 ? 1.953 1.816 -16.891 1 96.88 182 LEU B C 1
ATOM 3397 O O . LEU B 1 182 ? 3.158 1.556 -16.891 1 96.88 182 LEU B O 1
ATOM 3401 N N . SER B 1 183 ? 1.142 1.841 -17.906 1 94.44 183 SER B N 1
ATOM 3402 C CA . SER B 1 183 ? 1.729 1.57 -19.219 1 94.44 183 SER B CA 1
ATOM 3403 C C . SER B 1 183 ? 2.52 2.771 -19.734 1 94.44 183 SER B C 1
ATOM 3405 O O . SER B 1 183 ? 2.377 3.881 -19.203 1 94.44 183 SER B O 1
ATOM 3407 N N . ASP B 1 184 ? 3.236 2.508 -20.766 1 92.25 184 ASP B N 1
ATOM 3408 C CA . ASP B 1 184 ? 4.043 3.564 -21.359 1 92.25 184 ASP B CA 1
ATOM 3409 C C . ASP B 1 184 ? 3.166 4.707 -21.875 1 92.25 184 ASP B C 1
ATOM 3411 O O . ASP B 1 184 ? 3.531 5.875 -21.75 1 92.25 184 ASP B O 1
ATOM 3415 N N . LYS B 1 185 ? 2.08 4.387 -22.375 1 91.88 185 LYS B N 1
ATOM 3416 C CA . LYS B 1 185 ? 1.199 5.391 -22.969 1 91.88 185 LYS B CA 1
ATOM 3417 C C . LYS B 1 185 ? 0.626 6.312 -21.891 1 91.88 185 LYS B C 1
ATOM 3419 O O . LYS B 1 185 ? 0.219 7.438 -22.188 1 91.88 185 LYS B O 1
ATOM 3424 N N . ASP B 1 186 ? 0.608 5.82 -20.656 1 93.81 186 ASP B N 1
ATOM 3425 C CA . ASP B 1 186 ? -0.018 6.562 -19.562 1 93.81 186 ASP B CA 1
ATOM 3426 C C . ASP B 1 186 ? 1.031 7.109 -18.594 1 93.81 186 ASP B C 1
ATOM 3428 O O . ASP B 1 186 ? 0.708 7.48 -17.469 1 93.81 186 ASP B O 1
ATOM 3432 N N . ASP B 1 187 ? 2.217 7.16 -18.984 1 91.06 187 ASP B N 1
ATOM 3433 C CA . ASP B 1 187 ? 3.34 7.465 -18.109 1 91.06 187 ASP B CA 1
ATOM 3434 C C . ASP B 1 187 ? 3.236 8.883 -17.562 1 91.06 187 ASP B C 1
ATOM 3436 O O . ASP B 1 187 ? 3.861 9.211 -16.547 1 91.06 187 ASP B O 1
ATOM 3440 N N . GLN B 1 188 ? 2.436 9.727 -18.141 1 91.75 188 GLN B N 1
ATOM 3441 C CA . GLN B 1 188 ? 2.346 11.117 -17.719 1 91.75 188 GLN B CA 1
ATOM 3442 C C . GLN B 1 188 ? 1.232 11.32 -16.703 1 91.75 188 GLN B C 1
ATOM 3444 O O . GLN B 1 188 ? 1.081 12.406 -16.141 1 91.75 188 GLN B O 1
ATOM 3449 N N . VAL B 1 189 ? 0.563 10.312 -16.453 1 96 189 VAL B N 1
ATOM 3450 C CA . VAL B 1 189 ? -0.576 10.406 -15.539 1 96 189 VAL B CA 1
ATOM 3451 C C . VAL B 1 189 ? -0.082 10.578 -14.102 1 96 189 VAL B C 1
ATOM 3453 O O . VAL B 1 189 ? 0.869 9.922 -13.68 1 96 189 VAL B O 1
ATOM 3456 N N . ARG B 1 190 ? -0.716 11.5 -13.383 1 96.38 190 ARG B N 1
ATOM 3457 C CA . ARG B 1 190 ? -0.459 11.68 -11.961 1 96.38 190 ARG B CA 1
ATOM 3458 C C . ARG B 1 190 ? -1.262 10.688 -11.125 1 96.38 190 ARG B C 1
ATOM 3460 O O . ARG B 1 190 ? -2.494 10.727 -11.117 1 96.38 190 ARG B O 1
ATOM 3467 N N . LEU B 1 191 ? -0.566 9.883 -10.391 1 97.56 191 LEU B N 1
ATOM 3468 C CA . LEU B 1 191 ? -1.218 8.797 -9.664 1 97.56 191 LEU B CA 1
ATOM 3469 C C . LEU B 1 191 ? -1.85 9.312 -8.375 1 97.56 191 LEU B C 1
ATOM 3471 O O . LEU B 1 191 ? -2.953 8.891 -8.008 1 97.56 191 LEU B O 1
ATOM 3475 N N . LYS B 1 192 ? -1.114 10.156 -7.699 1 98.25 192 LYS B N 1
ATOM 3476 C CA . LYS B 1 192 ? -1.549 10.711 -6.422 1 98.25 192 LYS B CA 1
ATOM 3477 C C . LYS B 1 192 ? -2.025 9.609 -5.477 1 98.25 192 LYS B C 1
ATOM 3479 O O . LYS B 1 192 ? -3.092 9.727 -4.867 1 98.25 192 LYS B O 1
ATOM 3484 N N . THR B 1 193 ? -1.291 8.57 -5.434 1 98.62 193 THR B N 1
ATOM 3485 C CA . THR B 1 193 ? -1.621 7.43 -4.586 1 98.62 193 THR B CA 1
ATOM 3486 C C . THR B 1 193 ? -1.626 7.836 -3.115 1 98.62 193 THR B C 1
ATOM 3488 O O . THR B 1 193 ? -0.677 8.461 -2.635 1 98.62 193 THR B O 1
ATOM 3491 N N . HIS B 1 194 ? -2.729 7.5 -2.441 1 98.88 194 HIS B N 1
ATOM 3492 C CA . HIS B 1 194 ? -2.775 7.688 -0.996 1 98.88 194 HIS B CA 1
ATOM 3493 C C . HIS B 1 194 ? -2.152 6.5 -0.268 1 98.88 194 HIS B C 1
ATOM 3495 O O . HIS B 1 194 ? -2.246 5.363 -0.733 1 98.88 194 HIS B O 1
ATOM 3501 N N . PHE B 1 195 ? -1.457 6.734 0.87 1 98.94 195 PHE B N 1
ATOM 3502 C CA . PHE B 1 195 ? -0.908 5.738 1.78 1 98.94 195 PHE B CA 1
ATOM 3503 C C . PHE B 1 195 ? -0.724 6.32 3.176 1 98.94 195 PHE B C 1
ATOM 3505 O O . PHE B 1 195 ? -0.77 7.539 3.355 1 98.94 195 PHE B O 1
ATOM 3512 N N . ALA B 1 196 ? -0.556 5.41 4.152 1 98.94 196 ALA B N 1
ATOM 3513 C CA . ALA B 1 196 ? -0.305 5.922 5.5 1 98.94 196 ALA B CA 1
ATOM 3514 C C . ALA B 1 196 ? 0.792 5.121 6.195 1 98.94 196 ALA B C 1
ATOM 3516 O O . ALA B 1 196 ? 0.851 3.896 6.066 1 98.94 196 ALA B O 1
ATOM 3517 N N . LEU B 1 197 ? 1.569 5.82 6.895 1 98.94 197 LEU B N 1
ATOM 3518 C CA . LEU B 1 197 ? 2.572 5.254 7.789 1 98.94 197 LEU B CA 1
ATOM 3519 C C . LEU B 1 197 ? 2.238 5.566 9.242 1 98.94 197 LEU B C 1
ATOM 3521 O O . LEU B 1 197 ? 1.707 6.637 9.547 1 98.94 197 LEU B O 1
ATOM 3525 N N . ALA B 1 198 ? 2.627 4.727 10.094 1 98.94 198 ALA B N 1
ATOM 3526 C CA . ALA B 1 198 ? 2.129 4.738 11.469 1 98.94 198 ALA B CA 1
ATOM 3527 C C . ALA B 1 198 ? 3.125 5.418 12.406 1 98.94 198 ALA B C 1
ATOM 3529 O O . ALA B 1 198 ? 4.324 5.141 12.352 1 98.94 198 ALA B O 1
ATOM 3530 N N . VAL B 1 199 ? 2.586 6.281 13.227 1 98.88 199 VAL B N 1
ATOM 3531 C CA . VAL B 1 199 ? 3.264 6.707 14.445 1 98.88 199 VAL B CA 1
ATOM 3532 C C . VAL B 1 199 ? 2.416 6.348 15.664 1 98.88 199 VAL B C 1
ATOM 3534 O O . VAL B 1 199 ? 1.27 5.918 15.523 1 98.88 199 VAL B O 1
ATOM 3537 N N . ASP B 1 200 ? 2.947 6.512 16.844 1 98.5 200 ASP B N 1
ATOM 3538 C CA . ASP B 1 200 ? 2.33 5.902 18.016 1 98.5 200 ASP B CA 1
ATOM 3539 C C . ASP B 1 200 ? 1.262 6.816 18.609 1 98.5 200 ASP B C 1
ATOM 3541 O O . ASP B 1 200 ? 0.089 6.445 18.688 1 98.5 200 ASP B O 1
ATOM 3545 N N . LYS B 1 201 ? 1.625 8.07 18.906 1 98.25 201 LYS B N 1
ATOM 3546 C CA . LYS B 1 201 ? 0.75 8.969 19.656 1 98.25 201 LYS B CA 1
ATOM 3547 C C . LYS B 1 201 ? 0.345 10.18 18.812 1 98.25 201 LYS B C 1
ATOM 3549 O O . LYS B 1 201 ? 1.067 10.57 17.891 1 98.25 201 LYS B O 1
ATOM 3554 N N . PRO B 1 202 ? -0.782 10.781 19.188 1 97.75 202 PRO B N 1
ATOM 3555 C CA . PRO B 1 202 ? -1.208 11.992 18.469 1 97.75 202 PRO B CA 1
ATOM 3556 C C . PRO B 1 202 ? -0.142 13.086 18.469 1 97.75 202 PRO B C 1
ATOM 3558 O O . PRO B 1 202 ? 0.049 13.766 17.453 1 97.75 202 PRO B O 1
ATOM 3561 N N . GLU B 1 203 ? 0.568 13.227 19.5 1 96.62 203 GLU B N 1
ATOM 3562 C CA . GLU B 1 203 ? 1.611 14.242 19.578 1 96.62 203 GLU B CA 1
ATOM 3563 C C . GLU B 1 203 ? 2.74 13.961 18.594 1 96.62 203 GLU B C 1
ATOM 3565 O O . GLU B 1 203 ? 3.445 14.883 18.172 1 96.62 203 GLU B O 1
ATOM 3570 N N . ASP B 1 204 ? 2.904 12.672 18.266 1 98.31 204 ASP B N 1
ATOM 3571 C CA . ASP B 1 204 ? 3.887 12.305 17.25 1 98.31 204 ASP B CA 1
ATOM 3572 C C . ASP B 1 204 ? 3.529 12.914 15.891 1 98.31 204 ASP B C 1
ATOM 3574 O O . ASP B 1 204 ? 4.41 13.328 15.133 1 98.31 204 ASP B O 1
ATOM 3578 N N . VAL B 1 205 ? 2.262 12.961 15.633 1 98.06 205 VAL B N 1
ATOM 3579 C CA . VAL B 1 205 ? 1.788 13.555 14.383 1 98.06 205 VAL B CA 1
ATOM 3580 C C . VAL B 1 205 ? 2.115 15.047 14.359 1 98.06 205 VAL B C 1
ATOM 3582 O O . VAL B 1 205 ? 2.574 15.57 13.344 1 98.06 205 VAL B O 1
ATOM 3585 N N . ASP B 1 206 ? 1.974 15.703 15.484 1 96.62 206 ASP B N 1
ATOM 3586 C CA . ASP B 1 206 ? 2.283 17.125 15.586 1 96.62 206 ASP B CA 1
ATOM 3587 C C . ASP B 1 206 ? 3.764 17.391 15.32 1 96.62 206 ASP B C 1
ATOM 3589 O O . ASP B 1 206 ? 4.117 18.344 14.633 1 96.62 206 ASP B O 1
ATOM 3593 N N . ALA B 1 207 ? 4.543 16.516 15.875 1 97.06 207 ALA B N 1
ATOM 3594 C CA . ALA B 1 207 ? 5.984 16.641 15.68 1 97.06 207 ALA B CA 1
ATOM 3595 C C . ALA B 1 207 ? 6.359 16.5 14.211 1 97.06 207 ALA B C 1
ATOM 3597 O O . ALA B 1 207 ? 7.184 17.266 13.695 1 97.06 207 ALA B O 1
ATOM 3598 N N . TRP B 1 208 ? 5.73 15.609 13.57 1 97.94 208 TRP B N 1
ATOM 3599 C CA . TRP B 1 208 ? 6.039 15.383 12.164 1 97.94 208 TRP B CA 1
ATOM 3600 C C . TRP B 1 208 ? 5.477 16.5 11.297 1 97.94 208 TRP B C 1
ATOM 3602 O O . TRP B 1 208 ? 6.082 16.891 10.289 1 97.94 208 TRP B O 1
ATOM 3612 N N . GLU B 1 209 ? 4.301 17 11.617 1 97.81 209 GLU B N 1
ATOM 3613 C CA . GLU B 1 209 ? 3.803 18.172 10.906 1 97.81 209 GLU B CA 1
ATOM 3614 C C . GLU B 1 209 ? 4.816 19.312 10.938 1 97.81 209 GLU B C 1
ATOM 3616 O O . GLU B 1 209 ? 5.109 19.922 9.906 1 97.81 209 GLU B O 1
ATOM 3621 N N . ARG B 1 210 ? 5.305 19.516 12.102 1 96.94 210 ARG B N 1
ATOM 3622 C CA . ARG B 1 210 ? 6.293 20.594 12.266 1 96.94 210 ARG B CA 1
ATOM 3623 C C . ARG B 1 210 ? 7.543 20.297 11.445 1 96.94 210 ARG B C 1
ATOM 3625 O O . ARG B 1 210 ? 8.023 21.172 10.711 1 96.94 210 ARG B O 1
ATOM 3632 N N . GLU B 1 211 ? 8 19.109 11.547 1 97.25 211 GLU B N 1
ATOM 3633 C CA . GLU B 1 211 ? 9.219 18.734 10.836 1 97.25 211 GLU B CA 1
ATOM 3634 C C . GLU B 1 211 ? 9.047 18.891 9.328 1 97.25 211 GLU B C 1
ATOM 3636 O O . GLU B 1 211 ? 9.891 19.484 8.656 1 97.25 211 GLU B O 1
ATOM 3641 N N . LEU B 1 212 ? 8 18.312 8.812 1 98.44 212 LEU B N 1
ATOM 3642 C CA . LEU B 1 212 ? 7.758 18.359 7.375 1 98.44 212 LEU B CA 1
ATOM 3643 C C . LEU B 1 212 ? 7.559 19.797 6.902 1 98.44 212 LEU B C 1
ATOM 3645 O O . LEU B 1 212 ? 8.055 20.188 5.84 1 98.44 212 LEU B O 1
ATOM 3649 N N . GLY B 1 213 ? 6.848 20.531 7.68 1 97.81 213 GLY B N 1
ATOM 3650 C CA . GLY B 1 213 ? 6.68 21.938 7.363 1 97.81 213 GLY B CA 1
ATOM 3651 C C . GLY B 1 213 ? 7.996 22.703 7.305 1 97.81 213 GLY B C 1
ATOM 3652 O O . GLY B 1 213 ? 8.234 23.469 6.371 1 97.81 213 GLY B O 1
ATOM 3653 N N . GLU B 1 214 ? 8.812 22.516 8.258 1 97.06 214 GLU B N 1
ATOM 3654 C CA . GLU B 1 214 ? 10.102 23.188 8.344 1 97.06 214 GLU B CA 1
ATOM 3655 C C . GLU B 1 214 ? 11.008 22.812 7.172 1 97.06 214 GLU B C 1
ATOM 3657 O O . GLU B 1 214 ? 11.828 23.609 6.73 1 97.06 214 GLU B O 1
ATOM 3662 N N . LYS B 1 215 ? 10.758 21.672 6.645 1 97.56 215 LYS B N 1
ATOM 3663 C CA . LYS B 1 215 ? 11.562 21.188 5.516 1 97.56 215 LYS B CA 1
ATOM 3664 C C . LYS B 1 215 ? 10.938 21.609 4.188 1 97.56 215 LYS B C 1
ATOM 3666 O O . LYS B 1 215 ? 11.445 21.266 3.121 1 97.56 215 LYS B O 1
ATOM 3671 N N . GLY B 1 216 ? 9.836 22.203 4.293 1 97.75 216 GLY B N 1
ATOM 3672 C CA . GLY B 1 216 ? 9.211 22.719 3.092 1 97.75 216 GLY B CA 1
ATOM 3673 C C . GLY B 1 216 ? 8.375 21.688 2.357 1 97.75 216 GLY B C 1
ATOM 3674 O O . GLY B 1 216 ? 8.023 21.891 1.189 1 97.75 216 GLY B O 1
ATOM 3675 N N . VAL B 1 217 ? 8.117 20.562 2.969 1 98.75 217 VAL B N 1
ATOM 3676 C CA . VAL B 1 217 ? 7.227 19.578 2.379 1 98.75 217 VAL B CA 1
ATOM 3677 C C . VAL B 1 217 ? 5.797 20.109 2.35 1 98.75 217 VAL B C 1
ATOM 3679 O O . VAL B 1 217 ? 5.293 20.609 3.357 1 98.75 217 VAL B O 1
ATOM 3682 N N . PRO B 1 218 ? 5.133 20.062 1.186 1 98.69 218 PRO B N 1
ATOM 3683 C CA . PRO B 1 218 ? 3.744 20.531 1.168 1 98.69 218 PRO B CA 1
ATOM 3684 C C . PRO B 1 218 ? 2.85 19.766 2.139 1 98.69 218 PRO B C 1
ATOM 3686 O O . PRO B 1 218 ? 2.729 18.547 2.039 1 98.69 218 PRO B O 1
ATOM 3689 N N . LEU B 1 219 ? 2.27 20.469 3.092 1 98.62 219 LEU B N 1
ATOM 3690 C CA . LEU B 1 219 ? 1.281 19.922 4.023 1 98.62 219 LEU B CA 1
ATOM 3691 C C . LEU B 1 219 ? -0.131 20.078 3.467 1 98.62 219 LEU B C 1
ATOM 3693 O O . LEU B 1 219 ? -0.61 21.203 3.297 1 98.62 219 LEU B O 1
ATOM 3697 N N . LEU B 1 220 ? -0.786 19 3.273 1 98.69 220 LEU B N 1
ATOM 3698 C CA . LEU B 1 220 ? -2.01 19 2.479 1 98.69 220 LEU B CA 1
ATOM 3699 C C . LEU B 1 220 ? -3.242 19.047 3.377 1 98.69 220 LEU B C 1
ATOM 3701 O O . LEU B 1 220 ? -4.309 19.5 2.957 1 98.69 220 LEU B O 1
ATOM 3705 N N . GLY B 1 221 ? -3.129 18.469 4.574 1 98.56 221 GLY B N 1
ATOM 3706 C CA . GLY B 1 221 ? -4.27 18.391 5.473 1 98.56 221 GLY B CA 1
ATOM 3707 C C . GLY B 1 221 ? -3.916 17.828 6.836 1 98.56 221 GLY B C 1
ATOM 3708 O O . GLY B 1 221 ? -2.82 17.297 7.031 1 98.56 221 GLY B O 1
ATOM 3709 N N . LYS B 1 222 ? -4.816 17.969 7.793 1 98.44 222 LYS B N 1
ATOM 3710 C CA . LYS B 1 222 ? -4.738 17.344 9.117 1 98.44 222 LYS B CA 1
ATOM 3711 C C . LYS B 1 222 ? -6.125 17.031 9.656 1 98.44 222 LYS B C 1
ATOM 3713 O O . LYS B 1 222 ? -7.105 17.688 9.305 1 98.44 222 LYS B O 1
ATOM 3718 N N . VAL B 1 223 ? -6.141 16.031 10.484 1 98.44 223 VAL B N 1
ATOM 3719 C CA . VAL B 1 223 ? -7.434 15.57 10.977 1 98.44 223 VAL B CA 1
ATOM 3720 C C . VAL B 1 223 ? -7.312 15.148 12.438 1 98.44 223 VAL B C 1
ATOM 3722 O O . VAL B 1 223 ? -6.34 14.5 12.828 1 98.44 223 VAL B O 1
ATOM 3725 N N . GLN B 1 224 ? -8.273 15.539 13.234 1 98.25 224 GLN B N 1
ATOM 3726 C CA . GLN B 1 224 ? -8.578 14.93 14.523 1 98.25 224 GLN B CA 1
ATOM 3727 C C . GLN B 1 224 ? -9.695 13.898 14.398 1 98.25 224 GLN B C 1
ATOM 3729 O O . GLN B 1 224 ? -10.836 14.25 14.102 1 98.25 224 GLN B O 1
ATOM 3734 N N . TRP B 1 225 ? -9.367 12.688 14.695 1 98.12 225 TRP B N 1
ATOM 3735 C CA . TRP B 1 225 ? -10.344 11.617 14.508 1 98.12 225 TRP B CA 1
ATOM 3736 C C . TRP B 1 225 ? -11.172 11.414 15.773 1 98.12 225 TRP B C 1
ATOM 3738 O O . TRP B 1 225 ? -10.688 11.656 16.891 1 98.12 225 TRP B O 1
ATOM 3748 N N . PRO B 1 226 ? -12.344 10.844 15.672 1 96.31 226 PRO B N 1
ATOM 3749 C CA . PRO B 1 226 ? -13.211 10.641 16.828 1 96.31 226 PRO B CA 1
ATOM 3750 C C . PRO B 1 226 ? -12.609 9.688 17.859 1 96.31 226 PRO B C 1
ATOM 3752 O O . PRO B 1 226 ? -12.875 9.82 19.062 1 96.31 226 PRO B O 1
ATOM 3755 N N . GLY B 1 227 ? -11.797 8.781 17.406 1 97.19 227 GLY B N 1
ATOM 3756 C CA . GLY B 1 227 ? -11.188 7.809 18.297 1 97.19 227 GLY B CA 1
ATOM 3757 C C . GLY B 1 227 ? -9.969 8.344 19.031 1 97.19 227 GLY B C 1
ATOM 3758 O O . GLY B 1 227 ? -9.305 7.613 19.766 1 97.19 227 GLY B O 1
ATOM 3759 N N . GLY B 1 228 ? -9.648 9.578 18.719 1 97.44 228 GLY B N 1
ATOM 3760 C CA . GLY B 1 228 ? -8.578 10.242 19.453 1 97.44 228 GLY B CA 1
ATOM 3761 C C . GLY B 1 228 ? -7.289 10.344 18.656 1 97.44 228 GLY B C 1
ATOM 3762 O O . GLY B 1 228 ? -6.363 11.055 19.062 1 97.44 228 GLY B O 1
ATOM 3763 N N . GLY B 1 229 ? -7.25 9.656 17.547 1 98.38 229 GLY B N 1
ATOM 3764 C CA . GLY B 1 229 ? -6.059 9.719 16.719 1 98.38 229 GLY B CA 1
ATOM 3765 C C . GLY B 1 229 ? -5.961 11 15.914 1 98.38 229 GLY B C 1
ATOM 3766 O O . GLY B 1 229 ? -6.922 11.773 15.836 1 98.38 229 GLY B O 1
ATOM 3767 N N . ARG B 1 230 ? -4.801 11.227 15.367 1 98.5 230 ARG B N 1
ATOM 3768 C CA . ARG B 1 230 ? -4.555 12.367 14.5 1 98.5 230 ARG B CA 1
ATOM 3769 C C . ARG B 1 230 ? -3.846 11.945 13.219 1 98.5 230 ARG B C 1
ATOM 3771 O O . ARG B 1 230 ? -3.18 10.906 13.188 1 98.5 230 ARG B O 1
ATOM 3778 N N . SER B 1 231 ? -4.062 12.734 12.219 1 98.69 231 SER B N 1
ATOM 3779 C CA . SER B 1 231 ? -3.367 12.562 10.945 1 98.69 231 SER B CA 1
ATOM 3780 C C . SER B 1 231 ? -2.811 13.891 10.445 1 98.69 231 SER B C 1
ATOM 3782 O O . SER B 1 231 ? -3.426 14.938 10.641 1 98.69 231 SER B O 1
ATOM 3784 N N . VAL B 1 232 ? -1.688 13.828 9.82 1 98.69 232 VAL B N 1
ATOM 3785 C CA . VAL B 1 232 ? -1.22 14.883 8.938 1 98.69 232 VAL B CA 1
ATOM 3786 C C . VAL B 1 232 ? -0.942 14.312 7.547 1 98.69 232 VAL B C 1
ATOM 3788 O O . VAL B 1 232 ? -0.393 13.211 7.422 1 98.69 232 VAL B O 1
ATOM 3791 N N . TYR B 1 233 ? -1.405 15.055 6.559 1 98.88 233 TYR B N 1
ATOM 3792 C CA . TYR B 1 233 ? -1.238 14.648 5.168 1 98.88 233 TYR B CA 1
ATOM 3793 C C . TYR B 1 233 ? -0.199 15.523 4.469 1 98.88 233 TYR B C 1
ATOM 3795 O O . TYR B 1 233 ? -0.149 16.734 4.688 1 98.88 233 TYR B O 1
ATOM 3803 N N . PHE B 1 234 ? 0.604 14.875 3.621 1 98.94 234 PHE B N 1
ATOM 3804 C CA . PHE B 1 234 ? 1.669 15.586 2.918 1 98.94 234 PHE B CA 1
ATOM 3805 C C . PHE B 1 234 ? 1.803 15.07 1.487 1 98.94 234 PHE B C 1
ATOM 3807 O O . PHE B 1 234 ? 1.255 14.023 1.143 1 98.94 234 PHE B O 1
ATOM 3814 N N . SER B 1 235 ? 2.473 15.82 0.667 1 98.88 235 SER B N 1
ATOM 3815 C CA . SER B 1 235 ? 2.789 15.422 -0.702 1 98.88 235 SER B CA 1
ATOM 3816 C C . SER B 1 235 ? 4.238 14.969 -0.825 1 98.88 235 SER B C 1
ATOM 3818 O O . SER B 1 235 ? 5.156 15.688 -0.426 1 98.88 235 SER B O 1
ATOM 3820 N N . ASP B 1 236 ? 4.418 13.789 -1.374 1 98.88 236 ASP B N 1
ATOM 3821 C CA . ASP B 1 236 ? 5.789 13.375 -1.637 1 98.88 236 ASP B CA 1
ATOM 3822 C C . ASP B 1 236 ? 6.285 13.922 -2.975 1 98.88 236 ASP B C 1
ATOM 3824 O O . ASP B 1 236 ? 5.566 14.656 -3.654 1 98.88 236 ASP B O 1
ATOM 3828 N N . PRO B 1 237 ? 7.473 13.648 -3.428 1 98.75 237 PRO B N 1
ATOM 3829 C CA . PRO B 1 237 ? 8.047 14.266 -4.625 1 98.75 237 PRO B CA 1
ATOM 3830 C C . PRO B 1 237 ? 7.242 13.969 -5.887 1 98.75 237 PRO B C 1
ATOM 3832 O O . PRO B 1 237 ? 7.332 14.711 -6.871 1 98.75 237 PRO B O 1
ATOM 3835 N N . ASP B 1 238 ? 6.508 12.867 -5.898 1 98.56 238 ASP B N 1
ATOM 3836 C CA . ASP B 1 238 ? 5.711 12.492 -7.059 1 98.56 238 ASP B CA 1
ATOM 3837 C C . ASP B 1 238 ? 4.234 12.812 -6.836 1 98.56 238 ASP B C 1
ATOM 3839 O O . ASP B 1 238 ? 3.367 12.297 -7.551 1 98.56 238 ASP B O 1
ATOM 3843 N N . GLU B 1 239 ? 3.969 13.539 -5.777 1 98.5 239 GLU B N 1
ATOM 3844 C CA . GLU B 1 239 ? 2.646 14.055 -5.438 1 98.5 239 GLU B CA 1
ATOM 3845 C C . GLU B 1 239 ? 1.731 12.945 -4.934 1 98.5 239 GLU B C 1
ATOM 3847 O O . GLU B 1 239 ? 0.507 13.086 -4.945 1 98.5 239 GLU B O 1
ATOM 3852 N N . HIS B 1 240 ? 2.311 11.773 -4.645 1 98.88 240 HIS B N 1
ATOM 3853 C CA . HIS B 1 240 ? 1.522 10.867 -3.82 1 98.88 240 HIS B CA 1
ATOM 3854 C C . HIS B 1 240 ? 1.102 11.523 -2.512 1 98.88 240 HIS B C 1
ATOM 3856 O O . HIS B 1 240 ? 1.822 12.375 -1.982 1 98.88 240 HIS B O 1
ATOM 3862 N N . VAL B 1 241 ? -0.077 11.086 -2.039 1 98.94 241 VAL B N 1
ATOM 3863 C CA . VAL B 1 241 ? -0.636 11.695 -0.837 1 98.94 241 VAL B CA 1
ATOM 3864 C C . VAL B 1 241 ? -0.327 10.82 0.377 1 98.94 241 VAL B C 1
ATOM 3866 O O . VAL B 1 241 ? -1.04 9.852 0.65 1 98.94 241 VAL B O 1
ATOM 3869 N N . GLY B 1 242 ? 0.716 11.195 1.069 1 98.94 242 GLY B N 1
ATOM 3870 C CA . GLY B 1 242 ? 1.112 10.477 2.27 1 98.94 242 GLY B CA 1
ATOM 3871 C C . GLY B 1 242 ? 0.385 10.945 3.516 1 98.94 242 GLY B C 1
ATOM 3872 O O . GLY B 1 242 ? 0.007 12.117 3.615 1 98.94 242 GLY B O 1
ATOM 3873 N N . GLU B 1 243 ? 0.294 10.039 4.453 1 99 243 GLU B N 1
ATOM 3874 C CA . GLU B 1 243 ? -0.314 10.289 5.754 1 99 243 GLU B CA 1
ATOM 3875 C C . GLU B 1 243 ? 0.542 9.727 6.887 1 99 243 GLU B C 1
ATOM 3877 O O . GLU B 1 243 ? 1.011 8.586 6.805 1 99 243 GLU B O 1
ATOM 3882 N N . LEU B 1 244 ? 0.858 10.5 7.828 1 98.94 244 LEU B N 1
ATOM 3883 C CA . LEU B 1 244 ? 1.307 10 9.125 1 98.94 244 LEU B CA 1
ATOM 3884 C C . LEU B 1 244 ? 0.167 10.023 10.141 1 98.94 244 LEU B C 1
ATOM 3886 O O . LEU B 1 244 ? -0.467 11.062 10.344 1 98.94 244 LEU B O 1
ATOM 3890 N N . ALA B 1 245 ? -0.042 8.867 10.727 1 98.94 245 ALA B N 1
ATOM 3891 C CA . ALA B 1 245 ? -1.236 8.734 11.555 1 98.94 245 ALA B CA 1
ATOM 3892 C C . ALA B 1 245 ? -0.925 7.996 12.852 1 98.94 245 ALA B C 1
ATOM 3894 O O . ALA B 1 245 ? -0.159 7.031 12.859 1 98.94 245 ALA B O 1
ATOM 3895 N N . SER B 1 246 ? -1.607 8.414 13.898 1 98.81 246 SER B N 1
ATOM 3896 C CA . SER B 1 246 ? -1.396 7.824 15.219 1 98.81 246 SER B CA 1
ATOM 3897 C C . SER B 1 246 ? -2.463 6.781 15.539 1 98.81 246 SER B C 1
ATOM 3899 O O . SER B 1 246 ? -3.457 6.664 14.82 1 98.81 246 SER B O 1
ATOM 3901 N N . ARG B 1 247 ? -2.172 6.02 16.578 1 98.62 247 ARG B N 1
ATOM 3902 C CA . ARG B 1 247 ? -3.23 5.191 17.141 1 98.62 247 ARG B CA 1
ATOM 3903 C C . ARG B 1 247 ? -4.496 6.004 17.375 1 98.62 247 ARG B C 1
ATOM 3905 O O . ARG B 1 247 ? -4.426 7.191 17.703 1 98.62 247 ARG B O 1
ATOM 3912 N N . GLY B 1 248 ? -5.648 5.348 17.203 1 98.38 248 GLY B N 1
ATOM 3913 C CA . GLY B 1 248 ? -6.93 6.004 17.438 1 98.38 248 GLY B CA 1
ATOM 3914 C C . GLY B 1 248 ? -7.609 6.441 16.156 1 98.38 248 GLY B C 1
ATOM 3915 O O . GLY B 1 248 ? -8.711 7 16.188 1 98.38 248 GLY B O 1
ATOM 3916 N N . ILE B 1 249 ? -6.941 6.129 15 1 98.12 249 ILE B N 1
ATOM 3917 C CA . ILE B 1 249 ? -7.625 6.5 13.766 1 98.12 249 ILE B CA 1
ATOM 3918 C C . ILE B 1 249 ? -8.586 5.391 13.359 1 98.12 249 ILE B C 1
ATOM 3920 O O . ILE B 1 249 ? -9.57 5.641 12.648 1 98.12 249 ILE B O 1
ATOM 3924 N N . TRP B 1 250 ? -8.258 4.211 13.719 1 97.94 250 TRP B N 1
ATOM 3925 C CA . TRP B 1 250 ? -9.109 3.041 13.516 1 97.94 250 TRP B CA 1
ATOM 3926 C C . TRP B 1 250 ? -9.258 2.248 14.812 1 97.94 250 TRP B C 1
ATOM 3928 O O . TRP B 1 250 ? -8.469 2.414 15.742 1 97.94 250 TRP B O 1
ATOM 3938 N N . PRO B 1 251 ? -10.297 1.338 14.891 1 96 251 PRO B N 1
ATOM 3939 C CA . PRO B 1 251 ? -10.438 0.521 16.094 1 96 251 PRO B CA 1
ATOM 3940 C C . PRO B 1 251 ? -9.227 -0.38 16.344 1 96 251 PRO B C 1
ATOM 3942 O O . PRO B 1 251 ? -8.875 -0.642 17.5 1 96 251 PRO B O 1
ATOM 3945 N N . HIS B 1 252 ? -8.539 -0.841 15.273 1 96.81 252 HIS B N 1
ATOM 3946 C CA . HIS B 1 252 ? -7.441 -1.79 15.422 1 96.81 252 HIS B CA 1
ATOM 3947 C C . HIS B 1 252 ? -6.094 -1.073 15.484 1 96.81 252 HIS B C 1
ATOM 3949 O O . HIS B 1 252 ? -5.055 -1.713 15.656 1 96.81 252 HIS B O 1
ATOM 3955 N N . TYR B 1 253 ? -6.215 0.227 15.305 1 96.69 253 TYR B N 1
ATOM 3956 C CA . TYR B 1 253 ? -5.016 1.045 15.453 1 96.69 253 TYR B CA 1
ATOM 3957 C C . TYR B 1 253 ? -5.367 2.445 15.945 1 96.69 253 TYR B C 1
ATOM 3959 O O . TYR B 1 253 ? -6.188 3.135 15.328 1 96.69 253 TYR B O 1
#

Secondary structure (DSSP, 8-state):
---------------------------------------------------------------------------S---------------------PPPP-SEEEEEEEESSHHHHHHIIIIIS---S-SEESSSEEEEE-STT-EEEEEETTTTSS-EE-PPPSS--SS---SEE---S--GGGTT-----EEEEE-SSHHHHHHHHHHHHHTTPPEEEEEE-TTS-EEEEEE-TT--EEEEE-TTSSTT-/---------------------------------------------------------------------------TTS-------------------PPPP-SEEEEEEEESSHHHHHHIIIIIS---S-SEESSSEEEEE-STT-EEEEEETTTTSS-EE-PPPSS--SS---SEE---S--GGGTT-----EEEEE-SSHHHHHHHHHHHHHTTPPEEEEEE-TTS-EEEEEE-TT--EEEEE-TTSSTT-

Radius of gyration: 43.91 Å; Cα contacts (8 Å, |Δi|>4): 805; chains: 2; bounding box: 8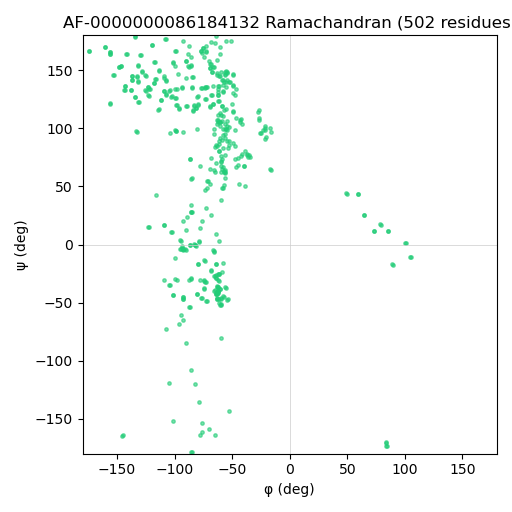1×143×158 Å

Sequence (506 aa):
MDARTGAGTPTQERRTTTCTRALLSLAPEPAKGAEVRMDEVRLGSRQPVSRGKRDYDPLQEPDKRGIRFVPAIPDRRQARSQLRAFFILPASFPASQLPRISHVLELILYASHLPRSVDFYRSTLRLGEPFLSNDRIAGFSLGNGTTLLLFQRGATTKDLPMRAPDAPSPFNTPAIIPAHGLSDKDDQVRLKTHFALAVDKPEDVDAWERELGEKGVPLLGKVQWPGGGRSVYFSDPDEHVGELASRGIWPHYMDARTGAGTPTQERRTTTCTRALLSLAPEPAKGAEVRMDEVRLGSRQPVSRGKRDYDPLQEPDKRGIRFVPAIPDRRQARSQLRAFFILPASFPASQLPRISHVLELILYASHLPRSVDFYRSTLRLGEPFLSNDRIAGFSLGNGTTLLLFQRGATTKDLPMRAPDAPSPFNTPAIIPAHGLSDKDDQVRLKTHFALAVDKPEDVDAWERELGEKGVPLLGKVQWPGGGRSVYFSDPDEHVGELASRGIWPHY